Protein AF-0000000078830610 (afdb_homodimer)

Solvent-accessible surface area (backbone atoms only — not comparable to full-atom values): 28615 Å² total; per-residue (Å²): 120,53,48,42,54,19,33,32,72,70,71,36,48,68,66,38,19,47,54,49,54,51,28,68,73,50,58,67,38,35,56,67,57,49,14,63,75,67,71,46,57,54,72,60,41,48,50,31,49,54,51,33,37,73,69,54,35,33,44,78,42,92,51,96,68,54,30,35,33,53,40,54,59,69,56,31,53,47,50,50,46,47,52,46,49,49,35,45,46,49,18,40,48,37,32,29,76,71,38,84,77,71,83,70,66,51,77,41,76,45,71,40,38,67,54,47,53,51,49,49,50,51,48,43,69,64,45,68,54,36,35,42,36,38,30,27,68,69,57,38,65,73,42,44,65,53,51,42,51,31,32,73,69,64,23,49,40,38,31,34,28,55,53,80,64,72,96,58,85,41,49,60,33,43,39,83,53,25,67,56,43,75,72,44,50,81,39,39,36,39,34,40,29,34,24,22,31,24,32,36,44,31,34,23,32,78,84,61,71,37,48,78,43,30,40,35,30,64,20,35,68,62,12,37,51,51,33,36,16,52,33,28,45,45,35,72,35,34,56,78,89,46,25,62,58,42,41,50,64,48,25,46,77,68,40,49,35,61,16,47,41,63,65,49,45,78,71,74,71,75,73,75,77,77,76,77,75,128,121,52,44,42,54,19,33,32,72,69,70,36,47,69,66,38,18,48,54,50,54,51,28,67,75,50,58,68,38,34,58,65,57,49,15,63,74,67,71,46,58,54,69,60,41,48,51,32,50,54,51,32,39,73,68,54,35,34,44,80,42,91,52,96,69,54,30,35,32,52,41,54,58,69,57,29,53,47,48,51,47,47,52,46,47,49,37,44,46,48,18,40,48,36,34,28,74,72,36,82,80,69,82,71,68,49,78,42,76,45,73,40,38,67,54,47,52,51,51,50,49,53,48,44,70,64,45,67,55,34,36,41,37,39,30,28,68,68,56,38,65,72,41,44,66,54,52,41,52,31,31,72,68,64,22,49,42,39,30,34,27,55,54,81,62,72,96,57,84,42,49,59,33,43,39,83,54,25,68,56,44,74,71,43,49,82,39,38,38,39,34,41,28,33,23,21,31,23,32,37,44,32,34,24,32,76,84,63,71,36,49,78,45,30,40,37,30,63,20,34,70,62,12,36,53,51,32,35,17,51,34,28,44,44,35,70,35,34,58,76,89,47,24,62,60,42,42,49,63,48,26,46,78,68,40,51,36,63,16,47,43,65,65,48,45,79,72,74,71,74,74,73,74,76,76,76,75,128

InterPro domains:
  IPR002831 Transcription regulator TrmB, N-terminal [PF01978] (9-73)
  IPR021586 Transcription regulator TrmB, C-terminal [PF11495] (108-202)
  IPR036388 Winged helix-like DNA-binding domain superfamily [G3DSA:1.10.10.10] (2-99)
  IPR036390 Winged helix DNA-binding domain superfamily [SSF46785] (5-95)
  IPR051797 Transcription regulator TrmB-like [PTHR34293] (7-222)

Radius of gyration: 27.38 Å; Cα contacts (8 Å, |Δi|>4): 971; chains: 2; bounding box: 62×96×93 Å

Structure (mmCIF, N/CA/C/O backbone):
data_AF-0000000078830610-model_v1
#
loop_
_entity.id
_entity.type
_entity.pdbx_description
1 polymer 'Transcription regulator TrmB N-terminal domain-containing protein'
#
loop_
_atom_site.group_PDB
_atom_site.id
_atom_site.type_symbol
_atom_site.label_atom_id
_atom_site.label_alt_id
_atom_site.label_comp_id
_atom_site.label_asym_id
_atom_site.label_entity_id
_atom_site.label_seq_id
_atom_site.pdbx_PDB_ins_code
_atom_site.Cartn_x
_atom_site.Cartn_y
_atom_site.Cartn_z
_atom_site.occupancy
_atom_site.B_iso_or_equiv
_atom_site.auth_seq_id
_atom_site.auth_comp_id
_atom_site.auth_asym_id
_atom_site.auth_atom_id
_atom_site.pdbx_PDB_model_num
ATOM 1 N N . MET A 1 1 ? -14.906 26.344 -3.059 1 49.09 1 MET A N 1
ATOM 2 C CA . MET A 1 1 ? -13.977 26.984 -2.135 1 49.09 1 MET A CA 1
ATOM 3 C C . MET A 1 1 ? -12.758 27.516 -2.877 1 49.09 1 MET A C 1
ATOM 5 O O . MET A 1 1 ? -12.227 26.859 -3.775 1 49.09 1 MET A O 1
ATOM 9 N N . ASP A 1 2 ? -12.516 28.828 -2.641 1 67.19 2 ASP A N 1
ATOM 10 C CA . ASP A 1 2 ? -11.375 29.453 -3.314 1 67.19 2 ASP A CA 1
ATOM 11 C C . ASP A 1 2 ? -10.062 29.094 -2.613 1 67.19 2 ASP A C 1
ATOM 13 O O . ASP A 1 2 ? -10.07 28.641 -1.466 1 67.19 2 ASP A O 1
ATOM 17 N N . ALA A 1 3 ? -9.031 29.125 -3.346 1 71.44 3 ALA A N 1
ATOM 18 C CA . ALA A 1 3 ? -7.715 28.688 -2.869 1 71.44 3 ALA A CA 1
ATOM 19 C C . ALA A 1 3 ? -7.414 29.297 -1.497 1 71.44 3 ALA A C 1
ATOM 21 O O . ALA A 1 3 ? -6.898 28.594 -0.614 1 71.44 3 ALA A O 1
ATOM 22 N N . ASP A 1 4 ? -7.891 30.484 -1.335 1 77.69 4 ASP A N 1
ATOM 23 C CA . ASP A 1 4 ? -7.648 31.172 -0.066 1 77.69 4 ASP A CA 1
ATOM 24 C C . ASP A 1 4 ? -8.461 30.531 1.061 1 77.69 4 ASP A C 1
ATOM 26 O O . ASP A 1 4 ? -7.945 30.312 2.158 1 77.69 4 ASP A O 1
ATOM 30 N N . GLU A 1 5 ? -9.68 30.188 0.745 1 73.38 5 GLU A N 1
ATOM 31 C CA . GLU A 1 5 ? -10.562 29.578 1.733 1 73.38 5 GLU A CA 1
ATOM 32 C C . GLU A 1 5 ? -10.047 28.203 2.154 1 73.38 5 GLU A C 1
ATOM 34 O O . GLU A 1 5 ? -10.148 27.828 3.324 1 73.38 5 GLU A O 1
ATOM 39 N N . GLY A 1 6 ? -9.516 27.625 1.195 1 73.19 6 GLY A N 1
ATOM 40 C CA . GLY A 1 6 ? -8.961 26.312 1.483 1 73.19 6 GLY A CA 1
ATOM 41 C C . GLY A 1 6 ? -7.793 26.359 2.449 1 73.19 6 GLY A C 1
ATOM 42 O O . GLY A 1 6 ? -7.703 25.531 3.357 1 73.19 6 GLY A O 1
ATOM 43 N N . LEU A 1 7 ? -7.031 27.359 2.256 1 80.5 7 LEU A N 1
ATOM 44 C CA . LEU A 1 7 ? -5.867 27.516 3.123 1 80.5 7 LEU A CA 1
ATOM 45 C C . LEU A 1 7 ? -6.289 27.922 4.527 1 80.5 7 LEU A C 1
ATOM 47 O O . LEU A 1 7 ? -5.723 27.453 5.516 1 80.5 7 LEU A O 1
ATOM 51 N N . VAL A 1 8 ? -7.281 28.719 4.598 1 79.5 8 VAL A N 1
ATOM 52 C CA . VAL A 1 8 ? -7.785 29.172 5.895 1 79.5 8 VAL A CA 1
ATOM 53 C C . VAL A 1 8 ? -8.344 27.984 6.672 1 79.5 8 VAL A C 1
ATOM 55 O O . VAL A 1 8 ? -8.117 27.859 7.875 1 79.5 8 VAL A O 1
ATOM 58 N N . ALA A 1 9 ? -8.938 27.203 5.922 1 72.44 9 ALA A N 1
ATOM 59 C CA . ALA A 1 9 ? -9.508 26.016 6.535 1 72.44 9 ALA A CA 1
ATOM 60 C C . ALA A 1 9 ? -8.414 25.094 7.066 1 72.44 9 ALA A C 1
ATOM 62 O O . ALA A 1 9 ? -8.656 24.281 7.957 1 72.44 9 ALA A O 1
ATOM 63 N N . LEU A 1 10 ? -7.215 25.406 6.582 1 76.56 10 LEU A N 1
ATOM 64 C CA . LEU A 1 10 ? -6.098 24.547 6.969 1 76.56 10 LEU A CA 1
ATOM 65 C C . LEU A 1 10 ? -5.227 25.234 8.016 1 76.56 10 LEU A C 1
ATOM 67 O O . LEU A 1 10 ? -4.145 24.75 8.352 1 76.56 10 LEU A O 1
ATOM 71 N N . GLY A 1 11 ? -5.688 26.375 8.5 1 76.81 11 GLY A N 1
ATOM 72 C CA . GLY A 1 11 ? -5 26.984 9.625 1 76.81 11 GLY A CA 1
ATOM 73 C C . GLY A 1 11 ? -4.262 28.266 9.258 1 76.81 11 GLY A C 1
ATOM 74 O O . GLY A 1 11 ? -3.619 28.875 10.109 1 76.81 11 GLY A O 1
ATOM 75 N N . PHE A 1 12 ? -4.375 28.625 8.008 1 83.62 12 PHE A N 1
ATOM 76 C CA . PHE A 1 12 ? -3.814 29.906 7.617 1 83.62 12 PHE A CA 1
ATOM 77 C C . PHE A 1 12 ? -4.766 31.047 7.973 1 83.62 12 PHE A C 1
ATOM 79 O O . PHE A 1 12 ? -5.988 30.875 7.941 1 83.62 12 PHE A O 1
ATOM 86 N N . THR A 1 13 ? -4.148 32.094 8.359 1 85.62 13 THR A N 1
ATOM 87 C CA . THR A 1 13 ? -4.988 33.281 8.477 1 85.62 13 THR A CA 1
ATOM 88 C C . THR A 1 13 ? -5.418 33.781 7.102 1 85.62 13 THR A C 1
ATOM 90 O O . THR A 1 13 ? -4.836 33.375 6.086 1 85.62 13 THR A O 1
ATOM 93 N N . GLU A 1 14 ? -6.371 34.531 7.102 1 88.38 14 GLU A N 1
ATOM 94 C CA . GLU A 1 14 ? -6.848 35.094 5.84 1 88.38 14 GLU A CA 1
ATOM 95 C C . GLU A 1 14 ? -5.734 35.812 5.105 1 88.38 14 GLU A C 1
ATOM 97 O O . GLU A 1 14 ? -5.574 35.656 3.891 1 88.38 14 GLU A O 1
ATOM 102 N N . VAL A 1 15 ? -4.93 36.594 5.867 1 91.38 15 VAL A N 1
ATOM 103 C CA . VAL A 1 15 ? -3.852 37.375 5.266 1 91.38 15 VAL A CA 1
ATOM 104 C C . VAL A 1 15 ? -2.771 36.438 4.727 1 91.38 15 VAL A C 1
ATOM 106 O O . VAL A 1 15 ? -2.275 36.625 3.615 1 91.38 15 VAL A O 1
ATOM 109 N N . GLU A 1 16 ? -2.488 35.438 5.465 1 91.12 16 GLU A N 1
ATOM 110 C CA . GLU A 1 16 ? -1.509 34.469 5.023 1 91.12 16 GLU A CA 1
ATOM 111 C C . GLU A 1 16 ? -1.946 33.781 3.723 1 91.12 16 GLU A C 1
ATOM 113 O O . GLU A 1 16 ? -1.152 33.656 2.787 1 91.12 16 GLU A O 1
ATOM 118 N N . ALA A 1 17 ? -3.186 33.438 3.703 1 89.19 17 ALA A N 1
ATOM 119 C CA . ALA A 1 17 ? -3.725 32.719 2.543 1 89.19 17 ALA A CA 1
ATOM 120 C C . ALA A 1 17 ? -3.672 33.594 1.296 1 89.19 17 ALA A C 1
ATOM 122 O O . ALA A 1 17 ? -3.234 33.156 0.233 1 89.19 17 ALA A O 1
ATOM 123 N N . ARG A 1 18 ? -4.043 34.781 1.463 1 89.62 18 ARG A N 1
ATOM 124 C CA . ARG A 1 18 ? -4.066 35.719 0.334 1 89.62 18 ARG A CA 1
ATOM 125 C C . ARG A 1 18 ? -2.656 36.031 -0.157 1 89.62 18 ARG A C 1
ATOM 127 O O . ARG A 1 18 ? -2.416 36.094 -1.364 1 89.62 18 ARG A O 1
ATOM 134 N N . VAL A 1 19 ? -1.752 36.25 0.768 1 92.62 19 VAL A N 1
ATOM 135 C CA . VAL A 1 19 ? -0.364 36.531 0.417 1 92.62 19 VAL A CA 1
ATOM 136 C C . VAL A 1 19 ? 0.223 35.344 -0.355 1 92.62 19 VAL A C 1
ATOM 138 O O . VAL A 1 19 ? 0.86 35.531 -1.395 1 92.62 19 VAL A O 1
ATOM 141 N N . TYR A 1 20 ? -0.047 34.188 0.12 1 90.5 20 TYR A N 1
ATOM 142 C CA . TYR A 1 20 ? 0.47 33 -0.527 1 90.5 20 TYR A CA 1
ATOM 143 C C . TYR A 1 20 ? -0.125 32.812 -1.92 1 90.5 20 TYR A C 1
ATOM 145 O O . TYR A 1 20 ? 0.599 32.562 -2.883 1 90.5 20 TYR A O 1
ATOM 153 N N . CYS A 1 21 ? -1.384 32.969 -2.064 1 86.56 21 CYS A N 1
ATOM 154 C CA . CYS A 1 21 ? -2.047 32.844 -3.357 1 86.56 21 CYS A CA 1
ATOM 155 C C . CYS A 1 21 ? -1.536 33.875 -4.34 1 86.56 21 CYS A C 1
ATOM 157 O O . CYS A 1 21 ? -1.353 33.594 -5.523 1 86.56 21 CYS A O 1
ATOM 159 N N . GLU A 1 22 ? -1.269 35.094 -3.857 1 86.56 22 GLU A N 1
ATOM 160 C CA . GLU A 1 22 ? -0.733 36.156 -4.715 1 86.56 22 GLU A CA 1
ATOM 161 C C . GLU A 1 22 ? 0.671 35.812 -5.203 1 86.56 22 GLU A C 1
ATOM 163 O O . GLU A 1 22 ? 1.016 36.062 -6.359 1 86.56 22 GLU A O 1
ATOM 168 N N . LEU A 1 23 ? 1.496 35.25 -4.316 1 86.31 23 LEU A N 1
ATOM 169 C CA . LEU A 1 23 ? 2.836 34.812 -4.691 1 86.31 23 LEU A CA 1
ATOM 170 C C . LEU A 1 23 ? 2.771 33.719 -5.75 1 86.31 23 LEU A C 1
ATOM 172 O O . LEU A 1 23 ? 3.592 33.688 -6.672 1 86.31 23 LEU A O 1
ATOM 176 N N . LEU A 1 24 ? 1.785 32.844 -5.625 1 81.81 24 LEU A N 1
ATOM 177 C CA . LEU A 1 24 ? 1.624 31.766 -6.578 1 81.81 24 LEU A CA 1
ATOM 178 C C . LEU A 1 24 ? 1.291 32.312 -7.969 1 81.81 24 LEU A C 1
ATOM 180 O O . LEU A 1 24 ? 1.675 31.703 -8.977 1 81.81 24 LEU A O 1
ATOM 184 N N . LYS A 1 25 ? 0.653 33.406 -7.996 1 78.81 25 LYS A N 1
ATOM 185 C CA . LYS A 1 25 ? 0.259 34.031 -9.266 1 78.81 25 LYS A CA 1
ATOM 186 C C . LYS A 1 25 ? 1.444 34.688 -9.938 1 78.81 25 LYS A C 1
ATOM 188 O O . LYS A 1 25 ? 1.5 34.781 -11.172 1 78.81 25 LYS A O 1
ATOM 193 N N . GLY A 1 26 ? 2.402 35.25 -9.086 1 79.38 26 GLY A N 1
ATOM 194 C CA .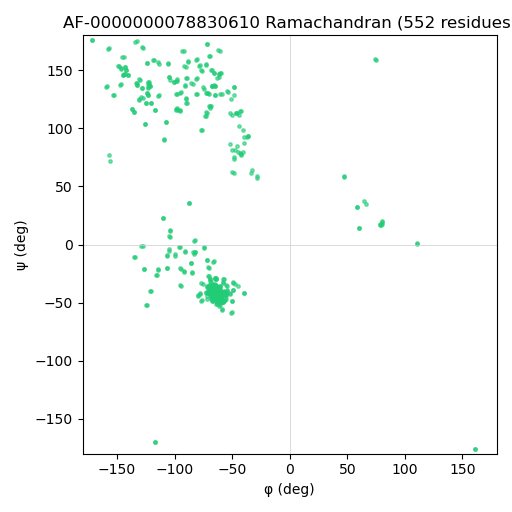 GLY A 1 26 ? 3.496 36.031 -9.641 1 79.38 26 GLY A CA 1
ATOM 195 C C . GLY A 1 26 ? 4.703 36.094 -8.719 1 79.38 26 GLY A C 1
ATOM 196 O O . GLY A 1 26 ? 4.77 36.969 -7.844 1 79.38 26 GLY A O 1
ATOM 197 N N . ALA A 1 27 ? 5.535 35.031 -8.633 1 75.12 27 ALA A N 1
ATOM 198 C CA . ALA A 1 27 ? 6.75 35.031 -7.824 1 75.12 27 ALA A CA 1
ATOM 199 C C . ALA A 1 27 ? 7.992 35.188 -8.695 1 75.12 27 ALA A C 1
ATOM 201 O O . ALA A 1 27 ? 7.953 34.938 -9.898 1 75.12 27 ALA A O 1
ATOM 202 N N . PRO A 1 28 ? 8.906 35.875 -8.289 1 80.88 28 PRO A N 1
ATOM 203 C CA . PRO A 1 28 ? 9.125 36.406 -6.941 1 80.88 28 PRO A CA 1
ATOM 204 C C . PRO A 1 28 ? 8.523 37.812 -6.762 1 80.88 28 PRO A C 1
ATOM 206 O O . PRO A 1 28 ? 8.289 38.531 -7.742 1 80.88 28 PRO A O 1
ATOM 209 N N . ALA A 1 29 ? 8.195 38.125 -5.555 1 88.56 29 ALA A N 1
ATOM 210 C CA . ALA A 1 29 ? 7.645 39.469 -5.273 1 88.56 29 ALA A CA 1
ATOM 211 C C . ALA A 1 29 ? 8.188 40 -3.959 1 88.56 29 ALA A C 1
ATOM 213 O O . ALA A 1 29 ? 8.492 39.25 -3.037 1 88.56 29 ALA A O 1
ATOM 214 N N . THR A 1 30 ? 8.383 41.312 -3.934 1 90.56 30 THR A N 1
ATOM 215 C CA . THR A 1 30 ? 8.781 41.969 -2.699 1 90.56 30 THR A CA 1
ATOM 216 C C . THR A 1 30 ? 7.57 42.219 -1.796 1 90.56 30 THR A C 1
ATOM 218 O O . THR A 1 30 ? 6.43 42.156 -2.256 1 90.56 30 THR A O 1
ATOM 221 N N . GLY A 1 31 ? 7.859 42.406 -0.488 1 91.5 31 GLY A N 1
ATOM 222 C CA . GLY A 1 31 ? 6.793 42.75 0.445 1 91.5 31 GLY A CA 1
ATOM 223 C C . GLY A 1 31 ? 5.988 43.969 0.032 1 91.5 31 GLY A C 1
ATOM 224 O O . GLY A 1 31 ? 4.766 43.969 0.183 1 91.5 31 GLY A O 1
ATOM 225 N N . TYR A 1 32 ? 6.695 44.875 -0.551 1 90.31 32 TYR A N 1
ATOM 226 C CA . TYR A 1 32 ? 6.062 46.125 -0.998 1 90.31 32 TYR A CA 1
ATOM 227 C C . TYR A 1 32 ? 5.094 45.844 -2.145 1 90.31 32 TYR A C 1
ATOM 229 O O . TYR A 1 32 ? 3.977 46.375 -2.152 1 90.31 32 TYR A O 1
ATOM 237 N N . ARG A 1 33 ? 5.484 45.125 -3.096 1 91.62 33 ARG A N 1
ATOM 238 C CA . ARG A 1 33 ? 4.637 44.75 -4.23 1 91.62 33 ARG A CA 1
ATOM 239 C C . ARG A 1 33 ? 3.395 44 -3.777 1 91.62 33 ARG A C 1
ATOM 241 O O . ARG A 1 33 ? 2.299 44.219 -4.293 1 91.62 33 ARG A O 1
ATOM 248 N N . LEU A 1 34 ? 3.629 43.125 -2.871 1 93.44 34 LEU A N 1
ATOM 249 C CA . LEU A 1 34 ? 2.514 42.344 -2.352 1 93.44 34 LEU A CA 1
ATOM 250 C C . LEU A 1 34 ? 1.522 43.219 -1.607 1 93.44 34 LEU A C 1
ATOM 252 O O . LEU A 1 34 ? 0.309 43.031 -1.721 1 93.44 34 LEU A O 1
ATOM 256 N N . ALA A 1 35 ? 2.035 44.188 -0.84 1 93.62 35 ALA A N 1
ATOM 257 C CA . ALA A 1 35 ? 1.182 45.125 -0.125 1 93.62 35 ALA A CA 1
ATOM 258 C C . ALA A 1 35 ? 0.312 45.906 -1.094 1 93.62 35 ALA A C 1
ATOM 260 O O . ALA A 1 35 ? -0.887 46.094 -0.863 1 93.62 35 ALA A O 1
ATOM 261 N N . GLN A 1 36 ? 0.847 46.312 -2.174 1 93.38 36 GLN A N 1
ATOM 262 C CA . GLN A 1 36 ? 0.128 47.062 -3.195 1 93.38 36 GLN A CA 1
ATOM 263 C C . GLN A 1 36 ? -0.924 46.219 -3.881 1 93.38 36 GLN A C 1
ATOM 265 O O . GLN A 1 36 ? -2.062 46.625 -4.074 1 93.38 36 GLN A O 1
ATOM 270 N N . ALA A 1 37 ? -0.524 45 -4.195 1 90.31 37 ALA A N 1
ATOM 271 C CA . ALA A 1 37 ? -1.393 44.094 -4.941 1 90.31 37 ALA A CA 1
ATOM 272 C C . ALA A 1 37 ? -2.611 43.688 -4.113 1 90.31 37 ALA A C 1
ATOM 274 O O . ALA A 1 37 ? -3.709 43.531 -4.648 1 90.31 37 ALA A O 1
ATOM 275 N N . LEU A 1 38 ? -2.387 43.562 -2.842 1 92.06 38 LEU A N 1
ATOM 276 C CA . LEU A 1 38 ? -3.441 43.031 -1.978 1 92.06 38 LEU A CA 1
ATOM 277 C C . LEU A 1 38 ? -4.164 44.188 -1.262 1 92.06 38 LEU A C 1
ATOM 279 O O . LEU A 1 38 ? -5.195 43.969 -0.62 1 92.06 38 LEU A O 1
ATOM 283 N N . GLY A 1 39 ? -3.637 45.375 -1.355 1 93.06 39 GLY A N 1
ATOM 284 C CA . GLY A 1 39 ? -4.258 46.531 -0.72 1 93.06 39 GLY A CA 1
ATOM 285 C C . GLY A 1 39 ? -4.258 46.469 0.795 1 93.06 39 GLY A C 1
ATOM 286 O O . GLY A 1 39 ? -5.27 46.75 1.438 1 93.06 39 GLY A O 1
ATOM 287 N N . LYS A 1 40 ? -3.143 45.875 1.359 1 92.38 40 LYS A N 1
ATOM 288 C CA . LYS A 1 40 ? -2.998 45.719 2.805 1 92.38 40 LYS A CA 1
ATOM 289 C C . LYS A 1 40 ? -1.778 46.5 3.316 1 92.38 40 LYS A C 1
ATOM 291 O O . LYS A 1 40 ? -0.869 46.812 2.547 1 92.38 40 LYS A O 1
ATOM 296 N N . ALA A 1 41 ? -1.771 46.812 4.625 1 92.56 41 ALA A N 1
ATOM 297 C CA . ALA A 1 41 ? -0.655 47.531 5.238 1 92.56 41 ALA A CA 1
ATOM 298 C C . ALA A 1 41 ? 0.625 46.688 5.188 1 92.56 41 ALA A C 1
ATOM 300 O O . ALA A 1 41 ? 0.6 45.5 5.438 1 92.56 41 ALA A O 1
ATOM 301 N N . PRO A 1 42 ? 1.747 47.438 4.809 1 91.81 42 PRO A N 1
ATOM 302 C CA . PRO A 1 42 ? 3.021 46.719 4.711 1 91.81 42 PRO A CA 1
ATOM 303 C C . PRO A 1 42 ? 3.367 45.969 5.984 1 91.81 42 PRO A C 1
ATOM 305 O O . PRO A 1 42 ? 3.791 44.812 5.914 1 91.81 42 PRO A O 1
ATOM 308 N N . PRO A 1 43 ? 3.143 46.469 7.152 1 91.81 43 PRO A N 1
ATOM 309 C CA . PRO A 1 43 ? 3.477 45.688 8.344 1 91.81 43 PRO A CA 1
ATOM 310 C C . PRO A 1 43 ? 2.721 44.375 8.414 1 91.81 43 PRO A C 1
ATOM 312 O O . PRO A 1 43 ? 3.287 43.344 8.82 1 91.81 43 PRO A O 1
ATOM 315 N N . SER A 1 44 ? 1.464 44.375 7.961 1 93.31 44 SER A N 1
ATOM 316 C CA . SER A 1 44 ? 0.652 43.156 7.98 1 93.31 44 SER A CA 1
ATOM 317 C C . SER A 1 44 ? 1.178 42.125 6.984 1 93.31 44 SER A C 1
ATOM 319 O O . SER A 1 44 ? 1.176 40.938 7.266 1 93.31 44 SER A O 1
ATOM 321 N N . ILE A 1 45 ? 1.65 42.594 5.859 1 93.88 45 ILE A N 1
ATOM 322 C CA . ILE A 1 45 ? 2.168 41.719 4.812 1 93.88 45 ILE A CA 1
ATOM 323 C C . ILE A 1 45 ? 3.484 41.094 5.27 1 93.88 45 ILE A C 1
ATOM 325 O O . ILE A 1 45 ? 3.699 39.906 5.098 1 93.88 45 ILE A O 1
ATOM 329 N N . TYR A 1 46 ? 4.262 41.906 5.895 1 91.75 46 TYR A N 1
ATOM 330 C CA . TYR A 1 46 ? 5.551 41.406 6.34 1 91.75 46 TYR A CA 1
ATOM 331 C C . TYR A 1 46 ? 5.375 40.406 7.48 1 91.75 46 TYR A C 1
ATOM 333 O O . TYR A 1 46 ? 6.125 39.438 7.586 1 91.75 46 TYR A O 1
ATOM 341 N N . GLN A 1 47 ? 4.426 40.688 8.32 1 92.69 47 GLN A N 1
ATOM 342 C CA . GLN A 1 47 ? 4.105 39.719 9.367 1 92.69 47 GLN A CA 1
ATOM 343 C C . GLN A 1 47 ? 3.631 38.406 8.773 1 92.69 47 GLN A C 1
ATOM 345 O O . GLN A 1 47 ? 4.039 37.312 9.227 1 92.69 47 GLN A O 1
ATOM 350 N N . ALA A 1 48 ? 2.754 38.469 7.797 1 93.19 48 ALA A N 1
ATOM 351 C CA . ALA A 1 48 ? 2.25 37.281 7.129 1 93.19 48 ALA A CA 1
ATOM 352 C C . ALA A 1 48 ? 3.377 36.531 6.434 1 93.19 48 ALA A C 1
ATOM 354 O O . ALA A 1 48 ? 3.432 35.281 6.488 1 93.19 48 ALA A O 1
ATOM 355 N N . LEU A 1 49 ? 4.297 37.312 5.82 1 91.56 49 LEU A N 1
ATOM 356 C CA . LEU A 1 49 ? 5.418 36.688 5.121 1 91.56 49 LEU A CA 1
ATOM 357 C C . LEU A 1 49 ? 6.344 35.969 6.102 1 91.56 49 LEU A C 1
ATOM 359 O O . LEU A 1 49 ? 6.832 34.875 5.812 1 91.56 49 LEU A O 1
ATOM 363 N N . ALA A 1 50 ? 6.559 36.562 7.312 1 88.94 50 ALA A N 1
ATOM 364 C CA . ALA A 1 50 ? 7.371 35.938 8.352 1 88.94 50 ALA A CA 1
ATOM 365 C C . ALA A 1 50 ? 6.73 34.625 8.828 1 88.94 50 ALA A C 1
ATOM 367 O O . ALA A 1 50 ? 7.414 33.625 8.984 1 88.94 50 ALA A O 1
ATOM 368 N N . SER A 1 51 ? 5.418 34.656 8.977 1 88 51 SER A N 1
ATOM 369 C CA . SER A 1 51 ? 4.672 33.5 9.406 1 88 51 SER A CA 1
ATOM 370 C C . SER A 1 51 ? 4.703 32.406 8.352 1 88 51 SER A C 1
ATOM 372 O O . SER A 1 51 ? 4.906 31.219 8.664 1 88 51 SER A O 1
ATOM 374 N N . LEU A 1 52 ? 4.492 32.781 7.09 1 87.56 52 LEU A N 1
ATOM 375 C CA . LEU A 1 52 ? 4.504 31.844 5.977 1 87.56 52 LEU A CA 1
ATOM 376 C C . LEU A 1 52 ? 5.875 31.203 5.82 1 87.56 52 LEU A C 1
ATOM 378 O O . LEU A 1 52 ? 5.98 30.016 5.492 1 87.56 52 LEU A O 1
ATOM 382 N N . GLU A 1 53 ? 6.93 32.062 6.09 1 82.88 53 GLU A N 1
ATOM 383 C CA . GLU A 1 53 ? 8.289 31.516 6.062 1 82.88 53 GLU A CA 1
ATOM 384 C C . GLU A 1 53 ? 8.492 30.484 7.156 1 82.88 53 GLU A C 1
ATOM 386 O O . GLU A 1 53 ? 9.07 29.422 6.91 1 82.88 53 GLU A O 1
ATOM 391 N N . HIS A 1 54 ? 7.957 30.703 8.273 1 79.56 54 HIS A N 1
ATOM 392 C CA . HIS A 1 54 ? 8.047 29.781 9.398 1 79.56 54 HIS A CA 1
ATOM 393 C C . HIS A 1 54 ? 7.297 28.484 9.117 1 79.56 54 HIS A C 1
ATOM 395 O O . HIS A 1 54 ? 7.75 27.406 9.484 1 79.56 54 HIS A O 1
ATOM 401 N N . LYS A 1 55 ? 6.164 28.625 8.359 1 75.06 55 LYS A N 1
ATOM 402 C CA . LYS A 1 55 ? 5.332 27.469 8.047 1 75.06 55 LYS A CA 1
ATOM 403 C C . LYS A 1 55 ? 5.898 26.703 6.859 1 75.06 55 LYS A C 1
ATOM 405 O O . LYS A 1 55 ? 5.367 25.656 6.484 1 75.06 55 LYS A O 1
ATOM 410 N N . GLY A 1 56 ? 6.914 27.281 6.277 1 75.19 56 GLY A N 1
ATOM 411 C CA . GLY A 1 56 ? 7.57 26.641 5.148 1 75.19 56 GLY A CA 1
ATOM 412 C C . GLY A 1 56 ? 6.824 26.828 3.84 1 75.19 56 GLY A C 1
ATOM 413 O O . GLY A 1 56 ? 6.996 26.047 2.904 1 75.19 56 GLY A O 1
ATOM 414 N N . ALA A 1 57 ? 5.984 27.797 3.752 1 82.44 57 ALA A N 1
ATOM 415 C CA . ALA A 1 57 ? 5.152 28 2.57 1 82.44 57 ALA A CA 1
ATOM 416 C C . ALA A 1 57 ? 5.801 29 1.615 1 82.44 57 ALA A C 1
ATOM 418 O O . ALA A 1 57 ? 5.434 29.078 0.44 1 82.44 57 ALA A O 1
ATOM 419 N N . VAL A 1 58 ? 6.762 29.859 2.15 1 84.94 58 VAL A N 1
ATOM 420 C CA . VAL A 1 58 ? 7.438 30.859 1.321 1 84.94 58 VAL A CA 1
ATOM 421 C C . VAL A 1 58 ? 8.938 30.812 1.584 1 84.94 58 VAL A C 1
ATOM 423 O O . VAL A 1 58 ? 9.375 30.516 2.701 1 84.94 58 VAL A O 1
ATOM 426 N N . LEU A 1 59 ? 9.688 30.922 0.595 1 80.12 59 LEU A N 1
ATOM 427 C CA . LEU A 1 59 ? 11.141 31.031 0.677 1 80.12 59 LEU A CA 1
ATOM 428 C C . LEU A 1 59 ? 11.578 32.5 0.511 1 80.12 59 LEU A C 1
ATOM 430 O O . LEU A 1 59 ? 11 33.219 -0.289 1 80.12 59 LEU A O 1
ATOM 434 N N . VAL A 1 60 ? 12.586 32.812 1.368 1 80.56 60 VAL A N 1
ATOM 435 C CA . VAL A 1 60 ? 13.117 34.188 1.299 1 80.56 60 VAL A CA 1
ATOM 436 C C . VAL A 1 60 ? 14.383 34.188 0.439 1 80.56 60 VAL A C 1
ATOM 438 O O . VAL A 1 60 ? 15.281 33.375 0.63 1 80.56 60 VAL A O 1
ATOM 441 N N . GLU A 1 61 ? 14.305 34.875 -0.608 1 75.12 61 GLU A N 1
ATOM 442 C CA . GLU A 1 61 ? 15.5 35.094 -1.411 1 75.12 61 GLU A CA 1
ATOM 443 C C . GLU A 1 61 ? 16.234 36.375 -0.961 1 75.12 61 GLU A C 1
ATOM 445 O O . GLU A 1 61 ? 15.664 37.469 -0.966 1 75.12 61 GLU A O 1
ATOM 450 N N . GLU A 1 62 ? 17.547 36.094 -0.582 1 76.81 62 GLU A N 1
ATOM 451 C CA . GLU A 1 62 ? 18.359 37.219 -0.128 1 76.81 62 GLU A CA 1
ATOM 452 C C . GLU A 1 62 ? 18.75 38.125 -1.291 1 76.81 62 GLU A C 1
ATOM 454 O O . GLU A 1 62 ? 19.109 37.656 -2.369 1 76.81 62 GLU A O 1
ATOM 459 N N . GLY A 1 63 ? 18.312 39.312 -1.352 1 75.75 63 GLY A N 1
ATOM 460 C CA . GLY A 1 63 ? 18.594 40.375 -2.297 1 75.75 63 GLY A CA 1
ATOM 461 C C . GLY A 1 63 ? 18.312 41.75 -1.74 1 75.75 63 GLY A C 1
ATOM 462 O O . GLY A 1 63 ? 17.969 41.906 -0.564 1 75.75 63 GLY A O 1
ATOM 463 N N . GLU A 1 64 ? 18.75 42.781 -2.418 1 79.62 64 GLU A N 1
ATOM 464 C CA . GLU A 1 64 ? 18.406 44.188 -2.102 1 79.62 64 GLU A CA 1
ATOM 465 C C . GLU A 1 64 ? 17.469 44.781 -3.152 1 79.62 64 GLU A C 1
ATOM 467 O O . GLU A 1 64 ? 17.906 45.156 -4.234 1 79.62 64 GLU A O 1
ATOM 472 N N . PRO A 1 65 ? 16.031 44.594 -2.854 1 80 65 PRO A N 1
ATOM 473 C CA . PRO A 1 65 ? 15.328 44.219 -1.634 1 80 65 PRO A CA 1
ATOM 474 C C . PRO A 1 65 ? 15.078 42.719 -1.555 1 80 65 PRO A C 1
ATOM 476 O O . PRO A 1 65 ? 15.195 42 -2.561 1 80 65 PRO A O 1
ATOM 479 N N . ARG A 1 66 ? 14.703 42.312 -0.373 1 82.56 66 ARG A N 1
ATOM 480 C CA . ARG A 1 66 ? 14.367 40.906 -0.145 1 82.56 66 ARG A CA 1
ATOM 481 C C . ARG A 1 66 ? 13.141 40.5 -0.948 1 82.56 66 ARG A C 1
ATOM 483 O O . ARG A 1 66 ? 12.188 41.281 -1.073 1 82.56 66 ARG A O 1
ATOM 490 N N . SER A 1 67 ? 13.18 39.406 -1.725 1 87.12 67 SER A N 1
ATOM 491 C CA . SER A 1 67 ? 12.047 38.906 -2.473 1 87.12 67 SER A CA 1
ATOM 492 C C . SER A 1 67 ? 11.609 37.531 -1.939 1 87.12 67 SER A C 1
ATOM 494 O O . SER A 1 67 ? 12.359 36.875 -1.211 1 87.12 67 SER A O 1
ATOM 496 N N . PHE A 1 68 ? 10.398 37.219 -2.188 1 86.75 68 PHE A N 1
ATOM 497 C CA . PHE A 1 68 ? 9.797 36.031 -1.635 1 86.75 68 PHE A CA 1
ATOM 498 C C . PHE A 1 68 ? 9.258 35.125 -2.746 1 86.75 68 PHE A C 1
ATOM 500 O O . PHE A 1 68 ? 8.727 35.625 -3.744 1 86.75 68 PHE A O 1
ATOM 507 N N . ARG A 1 69 ? 9.469 33.844 -2.596 1 82.25 69 ARG A N 1
ATOM 508 C CA . ARG A 1 69 ? 8.969 32.812 -3.516 1 82.25 69 ARG A CA 1
ATOM 509 C C . ARG A 1 69 ? 8.086 31.812 -2.785 1 82.25 69 ARG A C 1
ATOM 511 O O . ARG A 1 69 ? 8.414 31.375 -1.679 1 82.25 69 ARG A O 1
ATOM 518 N N . PRO A 1 70 ? 6.938 31.484 -3.459 1 81.44 70 PRO A N 1
ATOM 519 C CA . PRO A 1 70 ? 6.098 30.469 -2.828 1 81.44 70 PRO A CA 1
ATOM 520 C C . PRO A 1 70 ? 6.668 29.062 -2.973 1 81.44 70 PRO A C 1
ATOM 522 O O . PRO A 1 70 ? 7.258 28.734 -4.004 1 81.44 70 PRO A O 1
ATOM 525 N N . VAL A 1 71 ? 6.609 28.375 -1.877 1 76.31 71 VAL A N 1
ATOM 526 C CA . VAL A 1 71 ? 6.812 26.938 -1.975 1 76.31 71 VAL A CA 1
ATOM 527 C C . VAL A 1 71 ? 5.652 26.297 -2.734 1 76.31 71 VAL A C 1
ATOM 529 O O . VAL A 1 71 ? 4.5 26.703 -2.578 1 76.31 71 VAL A O 1
ATOM 532 N N . PRO A 1 72 ? 5.914 25.406 -3.611 1 70.94 72 PRO A N 1
ATOM 533 C CA . PRO A 1 72 ? 4.828 24.781 -4.371 1 70.94 72 PRO A CA 1
ATOM 534 C C . PRO A 1 72 ? 3.686 24.312 -3.477 1 70.94 72 PRO A C 1
ATOM 536 O O . PRO A 1 72 ? 3.93 23.766 -2.395 1 70.94 72 PRO A O 1
ATOM 539 N N . PRO A 1 73 ? 2.473 24.594 -3.92 1 74.75 73 PRO A N 1
ATOM 540 C CA . PRO A 1 73 ? 1.302 24.25 -3.111 1 74.75 73 PRO A CA 1
ATOM 541 C C . PRO A 1 73 ? 1.331 22.812 -2.613 1 74.75 73 PRO A C 1
ATOM 543 O O . PRO A 1 73 ? 1.009 22.547 -1.452 1 74.75 73 PRO A O 1
ATOM 546 N N . ASP A 1 74 ? 1.773 22 -3.469 1 66.19 74 ASP A N 1
ATOM 547 C CA . ASP A 1 74 ? 1.786 20.578 -3.092 1 66.19 74 ASP A CA 1
ATOM 548 C C . ASP A 1 74 ? 2.742 20.328 -1.928 1 66.19 74 ASP A C 1
ATOM 550 O O . ASP A 1 74 ? 2.455 19.531 -1.043 1 66.19 74 ASP A O 1
ATOM 554 N N . GLU A 1 75 ? 3.781 21.094 -1.977 1 66.44 75 GLU A N 1
ATOM 555 C CA . GLU A 1 75 ? 4.762 20.969 -0.903 1 66.44 75 GLU A CA 1
ATOM 556 C C . GLU A 1 75 ? 4.23 21.562 0.401 1 66.44 75 GLU A C 1
ATOM 558 O O . GLU A 1 75 ? 4.43 20.984 1.474 1 66.44 75 GLU A O 1
ATOM 563 N N . VAL A 1 76 ? 3.598 22.672 0.317 1 74.56 76 VAL A N 1
ATOM 564 C CA . VAL A 1 76 ? 3.035 23.328 1.486 1 74.56 76 VAL A CA 1
ATOM 565 C C . VAL A 1 76 ? 1.949 22.453 2.109 1 74.56 76 VAL A C 1
ATOM 567 O O . VAL A 1 76 ? 1.924 22.266 3.326 1 74.56 76 VAL A O 1
ATOM 570 N N . LEU A 1 77 ? 1.162 21.953 1.256 1 73.5 77 LEU A N 1
ATOM 571 C CA . LEU A 1 77 ? 0.053 21.141 1.734 1 73.5 77 LEU A CA 1
ATOM 572 C C . LEU A 1 77 ? 0.559 19.828 2.32 1 73.5 77 LEU A C 1
ATOM 574 O O . LEU A 1 77 ? 0.012 19.328 3.309 1 73.5 77 LEU A O 1
ATOM 578 N N . THR A 1 78 ? 1.651 19.422 1.771 1 65.06 78 THR A N 1
ATOM 579 C CA . THR A 1 78 ? 2.283 18.219 2.301 1 65.06 78 THR A CA 1
ATOM 580 C C . THR A 1 78 ? 2.877 18.484 3.682 1 65.06 78 THR A C 1
ATOM 582 O O . THR A 1 78 ? 2.756 17.641 4.586 1 65.06 78 THR A O 1
ATOM 585 N N . ALA A 1 79 ? 3.508 19.656 3.836 1 64.31 79 ALA A N 1
ATOM 586 C CA . ALA A 1 79 ? 4.082 20.031 5.125 1 64.31 79 ALA A CA 1
ATOM 587 C C . ALA A 1 79 ? 2.994 20.203 6.18 1 64.31 79 ALA A C 1
ATOM 589 O O . ALA A 1 79 ? 3.162 19.781 7.328 1 64.31 79 ALA A O 1
ATOM 590 N N . LEU A 1 80 ? 1.924 20.812 5.816 1 71.44 80 LEU A N 1
ATOM 591 C CA . LEU A 1 80 ? 0.794 20.984 6.719 1 71.44 80 LEU A CA 1
ATOM 592 C C . LEU A 1 80 ? 0.197 19.641 7.117 1 71.44 80 LEU A C 1
ATOM 594 O O . LEU A 1 80 ? -0.162 19.438 8.281 1 71.44 80 LEU A O 1
ATOM 598 N N . GLN A 1 81 ? 0.15 18.859 6.148 1 64.88 81 GLN A N 1
ATOM 599 C CA . GLN A 1 81 ? -0.358 17.516 6.402 1 64.88 81 GLN A CA 1
ATOM 600 C C . GLN A 1 81 ? 0.55 16.75 7.367 1 64.88 81 GLN A C 1
ATOM 602 O O . GLN A 1 81 ? 0.07 16.109 8.305 1 64.88 81 GLN A O 1
ATOM 607 N N . ARG A 1 82 ? 1.822 16.922 7.176 1 60.38 82 ARG A N 1
ATOM 608 C CA . ARG A 1 82 ? 2.787 16.281 8.062 1 60.38 82 ARG A CA 1
ATOM 609 C C . ARG A 1 82 ? 2.66 16.797 9.484 1 60.38 82 ARG A C 1
ATOM 611 O O . ARG A 1 82 ? 2.723 16.031 10.445 1 60.38 82 ARG A O 1
ATOM 618 N N . GLY A 1 83 ? 2.631 18.109 9.516 1 64.94 83 GLY A N 1
ATOM 619 C CA . GLY A 1 83 ? 2.426 18.719 10.82 1 64.94 83 GLY A CA 1
ATOM 620 C C . GLY A 1 83 ? 1.162 18.234 11.508 1 64.94 83 GLY A C 1
ATOM 621 O O . GLY A 1 83 ? 1.177 17.922 12.703 1 64.94 83 GLY A O 1
ATOM 622 N N . PHE A 1 84 ? 0.148 18.125 10.742 1 66.44 84 PHE A N 1
ATOM 623 C CA . PHE A 1 84 ? -1.115 17.625 11.281 1 66.44 84 PHE A CA 1
ATOM 624 C C . PHE A 1 84 ? -0.998 16.172 11.695 1 66.44 84 PHE A C 1
ATOM 626 O O . PHE A 1 84 ? -1.454 15.781 12.773 1 66.44 84 PHE A O 1
ATOM 633 N N . ASP A 1 85 ? -0.363 15.445 10.797 1 61.88 85 ASP A N 1
ATOM 634 C CA . ASP A 1 85 ? -0.19 14.023 11.109 1 61.88 85 ASP A CA 1
ATOM 635 C C . ASP A 1 85 ? 0.6 13.836 12.398 1 61.88 85 ASP A C 1
ATOM 637 O O . ASP A 1 85 ? 0.264 12.977 13.219 1 61.88 85 ASP A O 1
ATOM 641 N N . THR A 1 86 ? 1.605 14.617 12.516 1 61.41 86 THR A N 1
ATOM 642 C CA . THR A 1 86 ? 2.41 14.562 13.727 1 61.41 86 THR A CA 1
ATOM 643 C C . THR A 1 86 ? 1.575 14.945 14.945 1 61.41 86 THR A C 1
ATOM 645 O O . THR A 1 86 ? 1.6 14.242 15.961 1 61.41 86 THR A O 1
ATOM 648 N N . ARG A 1 87 ? 0.904 16 14.82 1 65.19 87 ARG A N 1
ATOM 649 C CA . ARG A 1 87 ? 0.065 16.438 15.93 1 65.19 87 ARG A CA 1
ATOM 650 C C . ARG A 1 87 ? -1.026 15.406 16.219 1 65.19 87 ARG A C 1
ATOM 652 O O . ARG A 1 87 ? -1.348 15.156 17.391 1 65.19 87 ARG A O 1
ATOM 659 N N . ARG A 1 88 ? -1.556 14.859 15.172 1 64.81 88 ARG A N 1
ATOM 660 C CA . ARG A 1 88 ? -2.574 13.828 15.312 1 64.81 88 ARG A CA 1
ATOM 661 C C . ARG A 1 88 ? -2.006 12.586 16 1 64.81 88 ARG A C 1
ATOM 663 O O . ARG A 1 88 ? -2.633 12.031 16.906 1 64.81 88 ARG A O 1
ATOM 670 N N . ARG A 1 89 ? -0.929 12.102 15.523 1 60.69 89 ARG A N 1
ATOM 671 C CA . ARG A 1 89 ? -0.291 10.953 16.156 1 60.69 89 ARG A CA 1
ATOM 672 C C . ARG A 1 89 ? 0.008 11.234 17.625 1 60.69 89 ARG A C 1
ATOM 674 O O . ARG A 1 89 ? -0.219 10.383 18.484 1 60.69 89 ARG A O 1
ATOM 681 N N . GLU A 1 90 ? 0.564 12.359 17.766 1 62.47 90 GLU A N 1
ATOM 682 C CA . GLU A 1 90 ? 0.856 12.734 19.141 1 62.47 90 GLU A CA 1
ATOM 683 C C . GLU A 1 90 ? -0.415 12.773 19.984 1 62.47 90 GLU A C 1
ATOM 685 O O . GLU A 1 90 ? -0.421 12.312 21.125 1 62.47 90 GLU A O 1
ATOM 690 N N . ALA A 1 91 ? -1.374 13.289 19.391 1 64.44 91 ALA A N 1
ATOM 691 C CA . ALA A 1 91 ? -2.658 13.305 20.094 1 64.44 91 ALA A CA 1
ATOM 692 C C . ALA A 1 91 ? -3.209 11.891 20.25 1 64.44 91 ALA A C 1
ATOM 694 O O . ALA A 1 91 ? -3.729 11.547 21.312 1 64.44 91 ALA A O 1
ATOM 695 N N . ALA A 1 92 ? -3.1 11.133 19.125 1 59.12 92 ALA A N 1
ATOM 696 C CA . ALA A 1 92 ? -3.568 9.75 19.172 1 59.12 92 ALA A CA 1
ATOM 697 C C . ALA A 1 92 ? -2.824 8.961 20.25 1 59.12 92 ALA A C 1
ATOM 699 O O . ALA A 1 92 ? -3.443 8.242 21.031 1 59.12 92 ALA A O 1
ATOM 700 N N . ASP A 1 93 ? -1.553 8.977 20.109 1 56 93 ASP A N 1
ATOM 701 C CA . ASP A 1 93 ? -0.742 8.305 21.125 1 56 93 ASP A CA 1
ATOM 702 C C . ASP A 1 93 ? -1.14 8.742 22.531 1 56 93 ASP A C 1
ATOM 704 O O . ASP A 1 93 ? -1.25 7.918 23.438 1 56 93 ASP A O 1
ATOM 708 N N . ALA A 1 94 ? -1.219 10.023 22.641 1 52.88 94 ALA A N 1
ATOM 709 C CA . ALA A 1 94 ? -1.606 10.539 23.953 1 52.88 94 ALA A CA 1
ATOM 710 C C . ALA A 1 94 ? -2.998 10.055 24.344 1 52.88 94 ALA A C 1
ATOM 712 O O . ALA A 1 94 ? -3.24 9.719 25.5 1 52.88 94 ALA A O 1
ATOM 713 N N . LEU A 1 95 ? -3.773 10.023 23.203 1 54.47 95 LEU A N 1
ATOM 714 C CA . LEU A 1 95 ? -5.137 9.555 23.438 1 54.47 95 LEU A CA 1
ATOM 715 C C . LEU A 1 95 ? -5.172 8.039 23.594 1 54.47 95 LEU A C 1
ATOM 717 O O . LEU A 1 95 ? -5.953 7.516 24.391 1 54.47 95 LEU A O 1
ATOM 721 N N . ARG A 1 96 ? -4.43 7.34 22.531 1 45.81 96 ARG A N 1
ATOM 722 C CA . ARG A 1 96 ? -4.312 5.891 22.688 1 45.81 96 ARG A CA 1
ATOM 723 C C . ARG A 1 96 ? -3.811 5.52 24.078 1 45.81 96 ARG A C 1
ATOM 725 O O . ARG A 1 96 ? -4.273 4.539 24.656 1 45.81 96 ARG A O 1
ATOM 732 N N . LYS A 1 97 ? -2.67 6.07 24.312 1 43.38 97 LYS A N 1
ATOM 733 C CA . LYS A 1 97 ? -2.232 5.824 25.688 1 43.38 97 LYS A CA 1
ATOM 734 C C . LYS A 1 97 ? -3.402 5.914 26.656 1 43.38 97 LYS A C 1
ATOM 736 O O . LYS A 1 97 ? -3.391 5.27 27.719 1 43.38 97 LYS A O 1
ATOM 741 N N . LEU A 1 98 ? -4.172 6.812 26.453 1 40.84 98 LEU A N 1
ATOM 742 C CA . LEU A 1 98 ? -5.43 6.793 27.188 1 40.84 98 LEU A CA 1
ATOM 743 C C . LEU A 1 98 ? -6.352 5.699 26.672 1 40.84 98 LEU A C 1
ATOM 745 O O . LEU A 1 98 ? -7.102 5.09 27.438 1 40.84 98 LEU A O 1
ATOM 749 N N . HIS A 1 99 ? -6.5 5.609 25.203 1 38.91 99 HIS A N 1
ATOM 750 C CA . HIS A 1 99 ? -7.332 4.633 24.5 1 38.91 99 HIS A CA 1
ATOM 751 C C . HIS A 1 99 ? -6.516 3.412 24.094 1 38.91 99 HIS A C 1
ATOM 753 O O . HIS A 1 99 ? -5.348 3.537 23.719 1 38.91 99 HIS A O 1
ATOM 759 N N . ALA A 1 100 ? -6.703 2.121 24.219 1 33.56 100 ALA A N 1
ATOM 760 C CA . ALA A 1 100 ? -6.062 0.87 23.828 1 33.56 100 ALA A CA 1
ATOM 761 C C . ALA A 1 100 ? -5.754 0.863 22.328 1 33.56 100 ALA A C 1
ATOM 763 O O . ALA A 1 100 ? -6.582 1.284 21.516 1 33.56 100 ALA A O 1
ATOM 764 N N . PRO A 1 101 ? -4.555 0.651 21.734 1 34.12 101 PRO A N 1
ATOM 765 C CA . PRO A 1 101 ? -3.895 0.679 20.438 1 34.12 101 PRO A CA 1
ATOM 766 C C . PRO A 1 101 ? -4.66 -0.103 19.359 1 34.12 101 PRO A C 1
ATOM 768 O O . PRO A 1 101 ? -4.875 -1.309 19.516 1 34.12 101 PRO A O 1
ATOM 771 N N . VAL A 1 102 ? -5.75 0.154 18.969 1 33.53 102 VAL A N 1
ATOM 772 C CA . VAL A 1 102 ? -6.16 -0.656 17.828 1 33.53 102 VAL A CA 1
ATOM 773 C C . VAL A 1 102 ? -5.07 -0.632 16.75 1 33.53 102 VAL A C 1
ATOM 775 O O . VAL A 1 102 ? -4.43 0.399 16.531 1 33.53 102 VAL A O 1
ATOM 778 N N . GLN A 1 103 ? -4.363 -1.567 16.406 1 37.44 103 GLN A N 1
ATOM 779 C CA . GLN A 1 103 ? -3.381 -1.915 15.383 1 37.44 103 GLN A CA 1
ATOM 780 C C . GLN A 1 103 ? -3.623 -1.129 14.094 1 37.44 103 GLN A C 1
ATOM 782 O O . GLN A 1 103 ? -4.578 -1.399 13.367 1 37.44 103 GLN A O 1
ATOM 787 N N . ASP A 1 104 ? -3.631 0.089 14.086 1 41.22 104 ASP A N 1
ATOM 788 C CA . ASP A 1 104 ? -3.814 0.952 12.922 1 41.22 104 ASP A CA 1
ATOM 789 C C . ASP A 1 104 ? -2.914 0.517 11.773 1 41.22 104 ASP A C 1
ATOM 791 O O . ASP A 1 104 ? -1.688 0.58 11.875 1 41.22 104 ASP A O 1
ATOM 795 N N . ASP A 1 105 ? -3.139 -0.469 11.086 1 51.66 105 ASP A N 1
ATOM 796 C CA . ASP A 1 105 ? -2.596 -0.954 9.82 1 51.66 105 ASP A CA 1
ATOM 797 C C . ASP A 1 105 ? -2.232 0.208 8.898 1 51.66 105 ASP A C 1
ATOM 799 O O . ASP A 1 105 ? -2.961 0.502 7.945 1 51.66 105 ASP A O 1
ATOM 803 N N . ARG A 1 106 ? -1.257 1.098 9.328 1 58.69 106 ARG A N 1
ATOM 804 C CA . ARG A 1 106 ? -0.864 2.367 8.727 1 58.69 106 ARG A CA 1
ATOM 805 C C . ARG A 1 106 ? 0.082 2.148 7.551 1 58.69 106 ARG A C 1
ATOM 807 O O . ARG A 1 106 ? 0.882 1.21 7.559 1 58.69 106 ARG A O 1
ATOM 814 N N . ILE A 1 107 ? -0.159 2.729 6.363 1 76.75 107 ILE A N 1
ATOM 815 C CA . ILE A 1 107 ? 0.731 2.889 5.219 1 76.75 107 ILE A CA 1
ATOM 816 C C . ILE A 1 107 ? 1.395 4.262 5.266 1 76.75 107 ILE A C 1
ATOM 818 O O . ILE A 1 107 ? 0.71 5.289 5.297 1 76.75 107 ILE A O 1
ATOM 822 N N . TYR A 1 108 ? 2.781 4.309 5.445 1 74.88 108 TYR A N 1
ATOM 823 C CA . TYR A 1 108 ? 3.574 5.531 5.52 1 74.88 108 TYR A CA 1
ATOM 824 C C . TYR A 1 108 ? 4.219 5.848 4.176 1 74.88 108 TYR A C 1
ATOM 826 O O . TYR A 1 108 ? 4.797 4.965 3.535 1 74.88 108 TYR A O 1
ATOM 834 N N . HIS A 1 109 ? 4.035 7.027 3.764 1 78.5 109 HIS A N 1
ATOM 835 C CA . HIS A 1 109 ? 4.727 7.477 2.561 1 78.5 109 HIS A CA 1
ATOM 836 C C . HIS A 1 109 ? 6.078 8.094 2.898 1 78.5 109 HIS A C 1
ATOM 838 O O . HIS A 1 109 ? 6.164 8.984 3.744 1 78.5 109 HIS A O 1
ATOM 844 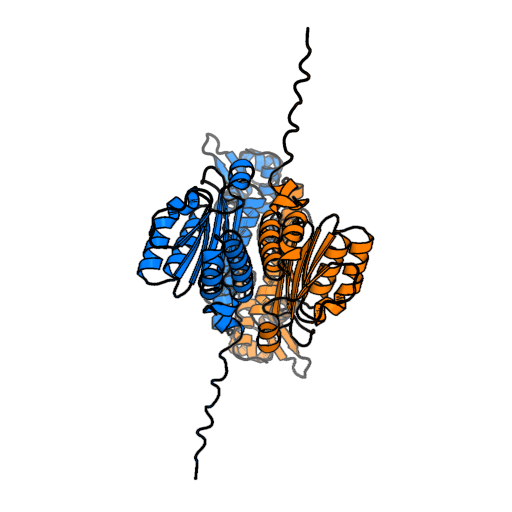N N . LEU A 1 110 ? 7.09 7.598 2.295 1 81.25 110 LEU A N 1
ATOM 845 C CA . LEU A 1 110 ? 8.43 8.148 2.457 1 81.25 110 LEU A CA 1
ATOM 846 C C . LEU A 1 110 ? 8.781 9.078 1.3 1 81.25 110 LEU A C 1
ATOM 848 O O . LEU A 1 110 ? 8.5 8.766 0.14 1 81.25 110 LEU A O 1
ATOM 852 N N . LYS A 1 111 ? 9.445 10.148 1.634 1 73 111 LYS A N 1
ATOM 853 C CA . LYS A 1 111 ? 9.516 11.219 0.636 1 73 111 LYS A CA 1
ATOM 854 C C . LYS A 1 111 ? 10.945 11.422 0.149 1 73 111 LYS A C 1
ATOM 856 O O . LYS A 1 111 ? 11.164 12 -0.917 1 73 111 LYS A O 1
ATOM 861 N N . SER A 1 112 ? 11.883 11.016 0.897 1 79.25 112 SER A N 1
ATOM 862 C CA . SER A 1 112 ? 13.266 11.25 0.5 1 79.25 112 SER A CA 1
ATOM 863 C C . SER A 1 112 ? 14.055 9.953 0.444 1 79.25 112 SER A C 1
ATOM 865 O O . SER A 1 112 ? 13.688 8.969 1.1 1 79.25 112 SER A O 1
ATOM 867 N N . HIS A 1 113 ? 15.055 10.07 -0.333 1 87.62 113 HIS A N 1
ATOM 868 C CA . HIS A 1 113 ? 15.977 8.938 -0.446 1 87.62 113 HIS A CA 1
ATOM 869 C C . HIS A 1 113 ? 16.531 8.539 0.918 1 87.62 113 HIS A C 1
ATOM 871 O O . HIS A 1 113 ? 16.594 7.352 1.242 1 87.62 113 HIS A O 1
ATOM 877 N N . ALA A 1 114 ? 16.891 9.492 1.677 1 81.81 114 ALA A N 1
ATOM 878 C CA . ALA A 1 114 ? 17.469 9.234 3 1 81.81 114 ALA A CA 1
ATOM 879 C C . ALA A 1 114 ? 16.453 8.516 3.895 1 81.81 114 ALA A C 1
ATOM 881 O O . ALA A 1 114 ? 16.812 7.582 4.613 1 81.81 114 ALA A O 1
ATOM 882 N N . GLN A 1 115 ? 15.242 8.922 3.848 1 81.81 115 GLN A N 1
ATOM 883 C CA . GLN A 1 115 ? 14.195 8.281 4.637 1 81.81 115 GLN A CA 1
ATOM 884 C C . GLN A 1 115 ? 14.016 6.824 4.234 1 81.81 115 GLN A C 1
ATOM 886 O O . GLN A 1 115 ? 13.867 5.949 5.09 1 81.81 115 GLN A O 1
ATOM 891 N N . VAL A 1 116 ? 14.016 6.637 2.945 1 92 116 VAL A N 1
ATOM 892 C CA . VAL A 1 116 ? 13.836 5.285 2.424 1 92 116 VAL A CA 1
ATOM 893 C C . VAL A 1 116 ? 14.984 4.395 2.889 1 92 116 VAL A C 1
ATOM 895 O O . VAL A 1 116 ? 14.758 3.303 3.416 1 92 116 VAL A O 1
ATOM 898 N N . MET A 1 117 ? 16.203 4.859 2.746 1 90.62 117 MET A N 1
ATOM 899 C CA . MET A 1 117 ? 17.375 4.055 3.072 1 90.62 117 MET A CA 1
ATOM 900 C C . MET A 1 117 ? 17.469 3.82 4.578 1 90.62 117 MET A C 1
ATOM 902 O O . MET A 1 117 ? 17.828 2.729 5.02 1 90.62 117 MET A O 1
ATOM 906 N N . GLU A 1 118 ? 17.141 4.801 5.32 1 85.94 118 GLU A N 1
ATOM 907 C CA . GLU A 1 118 ? 17.188 4.648 6.773 1 85.94 118 GLU A CA 1
ATOM 908 C C . GLU A 1 118 ? 16.125 3.656 7.25 1 85.94 118 GLU A C 1
ATOM 910 O O . GLU A 1 118 ? 16.391 2.836 8.133 1 85.94 118 GLU A O 1
ATOM 915 N N . ARG A 1 119 ? 14.945 3.764 6.672 1 89.06 119 ARG A N 1
ATOM 916 C CA . ARG A 1 119 ? 13.891 2.811 7.008 1 89.06 119 ARG A CA 1
ATOM 917 C C . ARG A 1 119 ? 14.289 1.394 6.609 1 89.06 119 ARG A C 1
ATOM 919 O O . ARG A 1 119 ? 14.062 0.445 7.363 1 89.06 119 ARG A O 1
ATOM 926 N N . ALA A 1 120 ? 14.906 1.27 5.441 1 95.94 120 ALA A N 1
ATOM 927 C CA . ALA A 1 120 ? 15.367 -0.037 4.977 1 95.94 120 ALA A CA 1
ATOM 928 C C . ALA A 1 120 ? 16.375 -0.642 5.945 1 95.94 120 ALA A C 1
ATOM 930 O O . ALA A 1 120 ? 16.25 -1.803 6.344 1 95.94 120 ALA A O 1
ATOM 931 N N . ARG A 1 121 ? 17.297 0.165 6.324 1 93.75 121 ARG A N 1
ATOM 932 C CA . ARG A 1 121 ? 18.328 -0.327 7.238 1 93.75 121 ARG A CA 1
ATOM 933 C C . ARG A 1 121 ? 17.719 -0.706 8.586 1 93.75 121 ARG A C 1
ATOM 935 O O . ARG A 1 121 ? 18.109 -1.714 9.188 1 93.75 121 ARG A O 1
ATOM 942 N N . ALA A 1 122 ? 16.859 0.09 9.062 1 89.94 122 ALA A N 1
ATOM 943 C CA . ALA A 1 122 ? 16.188 -0.2 10.336 1 89.94 122 ALA A CA 1
ATOM 944 C C . ALA A 1 122 ? 15.406 -1.507 10.258 1 89.94 122 ALA A C 1
ATOM 946 O O . ALA A 1 122 ? 15.422 -2.303 11.203 1 89.94 122 ALA A O 1
ATOM 947 N N . MET A 1 123 ? 14.719 -1.695 9.164 1 94.56 123 MET A N 1
ATOM 948 C CA . MET A 1 123 ? 13.945 -2.92 8.961 1 94.56 123 MET A CA 1
ATOM 949 C C . MET A 1 123 ? 14.867 -4.141 8.938 1 94.56 123 MET A C 1
ATOM 951 O O . MET A 1 123 ? 14.57 -5.152 9.578 1 94.56 123 MET A O 1
ATOM 955 N N . ILE A 1 124 ? 15.969 -4.016 8.203 1 97.38 124 ILE A N 1
ATOM 956 C CA . ILE A 1 124 ? 16.906 -5.125 8.094 1 97.38 124 ILE A CA 1
ATOM 957 C C . ILE A 1 124 ? 17.5 -5.43 9.469 1 97.38 124 ILE A C 1
ATOM 959 O O . ILE A 1 124 ? 17.609 -6.594 9.859 1 97.38 124 ILE A O 1
ATOM 963 N N . ALA A 1 125 ? 17.812 -4.383 10.164 1 92.5 125 ALA A N 1
ATOM 964 C CA . ALA A 1 125 ? 18.406 -4.543 11.492 1 92.5 125 ALA A CA 1
ATOM 965 C C . ALA A 1 125 ? 17.422 -5.215 12.453 1 92.5 125 ALA A C 1
ATOM 967 O O . ALA A 1 125 ? 17.828 -5.945 13.352 1 92.5 125 ALA A O 1
ATOM 968 N N . GLY A 1 126 ? 16.203 -5.016 12.234 1 92.5 126 GLY A N 1
ATOM 969 C CA . GLY A 1 126 ? 15.18 -5.539 13.125 1 92.5 126 GLY A CA 1
ATOM 970 C C . GLY A 1 126 ? 14.688 -6.918 12.734 1 92.5 126 GLY A C 1
ATOM 971 O O . GLY A 1 126 ? 13.906 -7.539 13.461 1 92.5 126 GLY A O 1
ATOM 972 N N . ALA A 1 127 ? 15.125 -7.395 11.602 1 96.75 127 ALA A N 1
ATOM 973 C CA . ALA A 1 127 ? 14.672 -8.695 11.125 1 96.75 127 ALA A CA 1
ATOM 974 C C . ALA A 1 127 ? 15.07 -9.805 12.094 1 96.75 127 ALA A C 1
ATOM 976 O O . ALA A 1 127 ? 16.188 -9.805 12.633 1 96.75 127 ALA A O 1
ATOM 977 N N . THR A 1 128 ? 14.164 -10.836 12.242 1 96.25 128 THR A N 1
ATOM 978 C CA . THR A 1 128 ? 14.445 -11.867 13.234 1 96.25 128 THR A CA 1
ATOM 979 C C . THR A 1 128 ? 14.516 -13.242 12.578 1 96.25 128 THR A C 1
ATOM 981 O O . THR A 1 128 ? 15.336 -14.078 12.953 1 96.25 128 THR A O 1
ATOM 984 N N . GLU A 1 129 ? 13.625 -13.562 11.586 1 97.25 129 GLU A N 1
ATOM 985 C CA . GLU A 1 129 ? 13.609 -14.914 11.031 1 97.25 129 GLU A CA 1
ATOM 986 C C . GLU A 1 129 ? 13.805 -14.891 9.516 1 97.25 129 GLU A C 1
ATOM 988 O O . GLU A 1 129 ? 14.625 -15.633 8.984 1 97.25 129 GLU A O 1
ATOM 993 N N . ARG A 1 130 ? 12.922 -14.016 8.812 1 97.56 130 ARG A N 1
ATOM 994 C CA . ARG A 1 130 ? 12.906 -14.055 7.355 1 97.56 130 ARG A CA 1
ATOM 995 C C . ARG A 1 130 ? 12.969 -12.641 6.777 1 97.56 130 ARG A C 1
ATOM 997 O O . ARG A 1 130 ? 12.32 -11.727 7.289 1 97.56 130 ARG A O 1
ATOM 1004 N N . LEU A 1 131 ? 13.75 -12.531 5.801 1 98.44 131 LEU A N 1
ATOM 1005 C CA . LEU A 1 131 ? 13.859 -11.273 5.07 1 98.44 131 LEU A CA 1
ATOM 1006 C C . LEU A 1 131 ? 13.891 -11.523 3.564 1 98.44 131 LEU A C 1
ATOM 1008 O O . LEU A 1 131 ? 14.758 -12.25 3.068 1 98.44 131 LEU A O 1
ATOM 1012 N N . LEU A 1 132 ? 12.906 -11.031 2.85 1 98.75 132 LEU A N 1
ATOM 1013 C CA . LEU A 1 132 ? 12.859 -11.07 1.392 1 98.75 132 LEU A CA 1
ATOM 1014 C C . LEU A 1 132 ? 13.156 -9.703 0.796 1 98.75 132 LEU A C 1
ATOM 1016 O O . LEU A 1 132 ? 12.727 -8.68 1.332 1 98.75 132 LEU A O 1
ATOM 1020 N N . PHE A 1 133 ? 13.852 -9.703 -0.338 1 98.62 133 PHE A N 1
ATOM 1021 C CA . PHE A 1 133 ? 14.125 -8.414 -0.96 1 98.62 133 PHE A CA 1
ATOM 1022 C C . PHE A 1 133 ? 14.039 -8.516 -2.479 1 98.62 133 PHE A C 1
ATOM 1024 O O . PHE A 1 133 ? 14.117 -9.617 -3.037 1 98.62 133 PHE A O 1
ATOM 1031 N N . ASP A 1 134 ? 13.695 -7.52 -3.125 1 98.38 134 ASP A N 1
ATOM 1032 C CA . ASP A 1 134 ? 13.828 -7.219 -4.547 1 98.38 134 ASP A CA 1
ATOM 1033 C C . ASP A 1 134 ? 14.539 -5.883 -4.762 1 98.38 134 ASP A C 1
ATOM 1035 O O . ASP A 1 134 ? 13.945 -4.82 -4.566 1 98.38 134 ASP A O 1
ATOM 1039 N N . LEU A 1 135 ? 15.797 -5.984 -5.148 1 97.62 135 LEU A N 1
ATOM 1040 C CA . LEU A 1 135 ? 16.625 -4.785 -5.156 1 97.62 135 LEU A CA 1
ATOM 1041 C C . LEU A 1 135 ? 17.328 -4.617 -6.508 1 97.62 135 LEU A C 1
ATOM 1043 O O . LEU A 1 135 ? 18 -5.535 -6.98 1 97.62 135 LEU A O 1
ATOM 1047 N N . PHE A 1 136 ? 17.141 -3.486 -7.043 1 96.56 136 PHE A N 1
ATOM 1048 C CA . PHE A 1 136 ? 17.938 -3.107 -8.203 1 96.56 136 PHE A CA 1
ATOM 1049 C C . PHE A 1 136 ? 19.375 -2.812 -7.785 1 96.56 136 PHE A C 1
ATOM 1051 O O . PHE A 1 136 ? 19.688 -2.77 -6.594 1 96.56 136 PHE A O 1
ATOM 1058 N N . PRO A 1 137 ? 20.297 -2.592 -8.703 1 94.94 137 PRO A N 1
ATOM 1059 C CA . PRO A 1 137 ? 21.719 -2.557 -8.391 1 94.94 137 PRO A CA 1
ATOM 1060 C C . PRO A 1 137 ? 22.078 -1.448 -7.406 1 94.94 137 PRO A C 1
ATOM 1062 O O . PRO A 1 137 ? 22.781 -1.696 -6.426 1 94.94 137 PRO A O 1
ATOM 1065 N N . PRO A 1 138 ? 21.594 -0.221 -7.5 1 93.94 138 PRO A N 1
ATOM 1066 C CA . PRO A 1 138 ? 22.031 0.812 -6.559 1 93.94 138 PRO A CA 1
ATOM 1067 C C . PRO A 1 138 ? 21.562 0.54 -5.129 1 93.94 138 PRO A C 1
ATOM 1069 O O . PRO A 1 138 ? 22.375 0.556 -4.203 1 93.94 138 PRO A O 1
ATOM 1072 N N . PRO A 1 139 ? 20.312 0.243 -4.938 1 95.88 139 PRO A N 1
ATOM 1073 C CA . PRO A 1 139 ? 19.938 -0.063 -3.555 1 95.88 139 PRO A CA 1
ATOM 1074 C C . PRO A 1 139 ? 20.609 -1.321 -3.021 1 95.88 139 PRO A C 1
ATOM 1076 O O . PRO A 1 139 ? 20.891 -1.412 -1.823 1 95.88 139 PRO A O 1
ATOM 1079 N N . LEU A 1 140 ? 20.828 -2.307 -3.842 1 96.94 140 LEU A N 1
ATOM 1080 C CA . LEU A 1 140 ? 21.516 -3.506 -3.393 1 96.94 140 LEU A CA 1
ATOM 1081 C C . LEU A 1 140 ? 22.922 -3.162 -2.881 1 96.94 140 LEU A C 1
ATOM 1083 O O . LEU A 1 140 ? 23.328 -3.648 -1.826 1 96.94 140 LEU A O 1
ATOM 1087 N N . ALA A 1 141 ? 23.594 -2.412 -3.627 1 94.94 141 ALA A N 1
ATOM 1088 C CA . ALA A 1 141 ? 24.938 -2.016 -3.217 1 94.94 141 ALA A CA 1
ATOM 1089 C C . ALA A 1 141 ? 24.906 -1.292 -1.873 1 94.94 141 ALA A C 1
ATOM 1091 O O . ALA A 1 141 ? 25.766 -1.524 -1.019 1 94.94 141 ALA A O 1
ATOM 1092 N N . ALA A 1 142 ? 24 -0.452 -1.705 1 94.25 142 ALA A N 1
ATOM 1093 C CA . ALA A 1 142 ? 23.891 0.362 -0.496 1 94.25 142 ALA A CA 1
ATOM 1094 C C . ALA A 1 142 ? 23.5 -0.492 0.708 1 94.25 142 ALA A C 1
ATOM 1096 O O . ALA A 1 142 ? 23.906 -0.206 1.836 1 94.25 142 ALA A O 1
ATOM 1097 N N . LEU A 1 143 ? 22.734 -1.549 0.49 1 96.88 143 LEU A N 1
ATOM 1098 C CA . LEU A 1 143 ? 22.156 -2.279 1.607 1 96.88 143 LEU A CA 1
ATOM 1099 C C . LEU A 1 143 ? 22.875 -3.6 1.838 1 96.88 143 LEU A C 1
ATOM 1101 O O . LEU A 1 143 ? 22.609 -4.293 2.822 1 96.88 143 LEU A O 1
ATOM 1105 N N . ALA A 1 144 ? 23.812 -3.949 1.011 1 97.19 144 ALA A N 1
ATOM 1106 C CA . ALA A 1 144 ? 24.5 -5.23 1.073 1 97.19 144 ALA A CA 1
ATOM 1107 C C . ALA A 1 144 ? 25.141 -5.441 2.443 1 97.19 144 ALA A C 1
ATOM 1109 O O . ALA A 1 144 ? 25.062 -6.531 3.014 1 97.19 144 ALA A O 1
ATOM 1110 N N . PRO A 1 145 ? 25.734 -4.43 3.006 1 96.06 145 PRO A N 1
ATOM 1111 C CA . PRO A 1 145 ? 26.312 -4.645 4.336 1 96.06 145 PRO A CA 1
ATOM 1112 C C . PRO A 1 145 ? 25.25 -4.996 5.383 1 96.06 145 PRO A C 1
ATOM 1114 O O . PRO A 1 145 ? 25.469 -5.891 6.203 1 96.06 145 PRO A O 1
ATOM 1117 N N . ALA A 1 146 ? 24.188 -4.316 5.34 1 96.06 146 ALA A N 1
ATOM 1118 C CA . ALA A 1 146 ? 23.125 -4.586 6.297 1 96.06 146 ALA A CA 1
ATOM 1119 C C . ALA A 1 146 ? 22.547 -5.984 6.098 1 96.06 146 ALA A C 1
ATOM 1121 O O . ALA A 1 146 ? 22.234 -6.68 7.066 1 96.06 146 ALA A O 1
ATOM 1122 N N . LEU A 1 147 ? 22.391 -6.398 4.883 1 98.25 147 LEU A N 1
ATOM 1123 C CA . LEU A 1 147 ? 21.875 -7.73 4.57 1 98.25 147 LEU A CA 1
ATOM 1124 C C . LEU A 1 147 ? 22.844 -8.805 5.062 1 98.25 147 LEU A C 1
ATOM 1126 O O . LEU A 1 147 ? 22.422 -9.836 5.582 1 98.25 147 LEU A O 1
ATOM 1130 N N . THR A 1 148 ? 24.047 -8.508 4.879 1 97.56 148 THR A N 1
ATOM 1131 C CA . THR A 1 148 ? 25.094 -9.43 5.344 1 97.56 148 THR A CA 1
ATOM 1132 C C . THR A 1 148 ? 25.031 -9.57 6.863 1 97.56 148 THR A C 1
ATOM 1134 O O . THR A 1 148 ? 25.141 -10.688 7.391 1 97.56 148 THR A O 1
ATOM 1137 N N . GLU A 1 149 ? 24.891 -8.5 7.504 1 96.31 149 GLU A N 1
ATOM 1138 C CA . GLU A 1 149 ? 24.797 -8.523 8.961 1 96.31 149 GLU A CA 1
ATOM 1139 C C . GLU A 1 149 ? 23.562 -9.312 9.414 1 96.31 149 GLU A C 1
ATOM 1141 O O . GLU A 1 149 ? 23.609 -10.016 10.422 1 96.31 149 GLU A O 1
ATOM 1146 N N . ALA A 1 150 ? 22.516 -9.172 8.742 1 96.94 150 ALA A N 1
ATOM 1147 C CA . ALA A 1 150 ? 21.312 -9.93 9.07 1 96.94 150 ALA A CA 1
ATOM 1148 C C . ALA A 1 150 ? 21.562 -11.43 8.938 1 96.94 150 ALA A C 1
ATOM 1150 O O . ALA A 1 150 ? 21.094 -12.211 9.773 1 96.94 150 ALA A O 1
ATOM 1151 N N . SER A 1 151 ? 22.219 -11.789 7.922 1 97.31 151 SER A N 1
ATOM 1152 C CA . SER A 1 151 ? 22.562 -13.195 7.73 1 97.31 151 SER A CA 1
ATOM 1153 C C . SER A 1 151 ? 23.453 -13.711 8.867 1 97.31 151 SER A C 1
ATOM 1155 O O . SER A 1 151 ? 23.297 -14.852 9.305 1 97.31 151 SER A O 1
ATOM 1157 N N . ALA A 1 152 ? 24.297 -12.906 9.273 1 95.88 152 ALA A N 1
ATOM 1158 C CA . ALA A 1 152 ? 25.172 -13.281 10.383 1 95.88 152 ALA A CA 1
ATOM 1159 C C . ALA A 1 152 ? 24.375 -13.508 11.664 1 95.88 152 ALA A C 1
ATOM 1161 O O . ALA A 1 152 ? 24.766 -14.32 12.508 1 95.88 152 ALA A O 1
ATOM 1162 N N . ARG A 1 153 ? 23.312 -12.828 11.75 1 96.38 153 ARG A N 1
ATOM 1163 C CA . ARG A 1 153 ? 22.422 -13.008 12.891 1 96.38 153 ARG A CA 1
ATOM 1164 C C . ARG A 1 153 ? 21.5 -14.203 12.68 1 96.38 153 ARG A C 1
ATOM 1166 O O . ARG A 1 153 ? 20.531 -14.391 13.43 1 96.38 153 ARG A O 1
ATOM 1173 N N . ARG A 1 154 ? 21.641 -14.961 11.555 1 96.19 154 ARG A N 1
ATOM 1174 C CA . ARG A 1 154 ? 20.953 -16.203 11.234 1 96.19 154 ARG A CA 1
ATOM 1175 C C . ARG A 1 154 ? 19.547 -15.93 10.703 1 96.19 154 ARG A C 1
ATOM 1177 O O . ARG A 1 154 ? 18.656 -16.781 10.812 1 96.19 154 ARG A O 1
ATOM 1184 N N . VAL A 1 155 ? 19.328 -14.727 10.297 1 97 155 VAL A N 1
ATOM 1185 C CA . VAL A 1 155 ? 18.109 -14.445 9.539 1 97 155 VAL A CA 1
ATOM 1186 C C . VAL A 1 155 ? 18.219 -15.078 8.148 1 97 155 VAL A C 1
ATOM 1188 O O . VAL A 1 155 ? 19.25 -14.984 7.492 1 97 155 VAL A O 1
ATOM 1191 N N . SER A 1 156 ? 17.219 -15.805 7.746 1 97.5 156 SER A N 1
ATOM 1192 C CA . SER A 1 156 ? 17.188 -16.328 6.383 1 97.5 156 SER A CA 1
ATOM 1193 C C . SER A 1 156 ? 16.875 -15.219 5.379 1 97.5 156 SER A C 1
ATOM 1195 O O . SER A 1 156 ? 15.766 -14.695 5.344 1 97.5 156 SER A O 1
ATOM 1197 N N . VAL A 1 157 ? 17.859 -14.875 4.59 1 97.81 157 VAL A N 1
ATOM 1198 C CA . VAL A 1 157 ? 17.734 -13.758 3.66 1 97.81 157 VAL A CA 1
ATOM 1199 C C . VAL A 1 157 ? 17.766 -14.273 2.223 1 97.81 157 VAL A C 1
ATOM 1201 O O . VAL A 1 157 ? 18.672 -15.016 1.846 1 97.81 157 VAL A O 1
ATOM 1204 N N . VAL A 1 158 ? 16.734 -13.859 1.396 1 97.69 158 VAL A N 1
ATOM 1205 C CA . VAL A 1 158 ? 16.719 -14.227 -0.015 1 97.69 158 VAL A CA 1
ATOM 1206 C C . VAL A 1 158 ? 16.094 -13.102 -0.834 1 97.69 158 VAL A C 1
ATOM 1208 O O . VAL A 1 158 ? 15.258 -12.344 -0.332 1 97.69 158 VAL A O 1
ATOM 1211 N N . GLY A 1 159 ? 16.5 -12.992 -2.074 1 97.38 159 GLY A N 1
ATOM 1212 C CA . GLY A 1 159 ? 15.828 -11.961 -2.852 1 97.38 159 GLY A CA 1
ATOM 1213 C C . GLY A 1 159 ? 16.188 -11.992 -4.324 1 97.38 159 GLY A C 1
ATOM 1214 O O . GLY A 1 159 ? 16.938 -12.875 -4.766 1 97.38 159 GLY A O 1
ATOM 1215 N N . LEU A 1 160 ? 15.547 -11.125 -5.098 1 97.62 160 LEU A N 1
ATOM 1216 C CA . LEU A 1 160 ? 15.773 -10.914 -6.523 1 97.62 160 LEU A CA 1
ATOM 1217 C C . LEU A 1 160 ? 16.812 -9.82 -6.754 1 97.62 160 LEU A C 1
ATOM 1219 O O . LEU A 1 160 ? 16.812 -8.805 -6.062 1 97.62 160 LEU A O 1
ATOM 1223 N N . VAL A 1 161 ? 17.688 -10.109 -7.684 1 97.69 161 VAL A N 1
ATOM 1224 C CA . VAL A 1 161 ? 18.672 -9.125 -8.141 1 97.69 161 VAL A CA 1
ATOM 1225 C C . VAL A 1 161 ? 18.609 -9.016 -9.664 1 97.69 161 VAL A C 1
ATOM 1227 O O . VAL A 1 161 ? 18 -9.844 -10.336 1 97.69 161 VAL A O 1
ATOM 1230 N N . TYR A 1 162 ? 19.25 -8.047 -10.195 1 96.56 162 TYR A N 1
ATOM 1231 C CA . TYR A 1 162 ? 19.047 -7.758 -11.609 1 96.56 162 TYR A CA 1
ATOM 1232 C C . TYR A 1 162 ? 20.375 -7.688 -12.359 1 96.56 162 TYR A C 1
ATOM 1234 O O . TYR A 1 162 ? 20.406 -7.371 -13.547 1 96.56 162 TYR A O 1
ATOM 1242 N N . ASP A 1 163 ? 21.391 -7.863 -11.648 1 94.56 163 ASP A N 1
ATOM 1243 C CA . ASP A 1 163 ? 22.703 -8.172 -12.188 1 94.56 163 ASP A CA 1
ATOM 1244 C C . ASP A 1 163 ? 23.188 -9.547 -11.719 1 94.56 163 ASP A C 1
ATOM 1246 O O . ASP A 1 163 ? 22.391 -10.359 -11.242 1 94.56 163 ASP A O 1
ATOM 1250 N N . GLU A 1 164 ? 24.359 -9.836 -11.953 1 93.12 164 GLU A N 1
ATOM 1251 C CA . GLU A 1 164 ? 24.906 -11.094 -11.445 1 93.12 164 GLU A CA 1
ATOM 1252 C C . GLU A 1 164 ? 24.812 -11.164 -9.922 1 93.12 164 GLU A C 1
ATOM 1254 O O . GLU A 1 164 ? 25.156 -10.203 -9.234 1 93.12 164 GLU A O 1
ATOM 1259 N N . PRO A 1 165 ? 24.266 -12.273 -9.508 1 93.38 165 PRO A N 1
ATOM 1260 C CA . PRO A 1 165 ? 24.172 -12.398 -8.055 1 93.38 165 PRO A CA 1
ATOM 1261 C C . PRO A 1 165 ? 25.516 -12.219 -7.359 1 93.38 165 PRO A C 1
ATOM 1263 O O . PRO A 1 165 ? 26.516 -12.828 -7.777 1 93.38 165 PRO A O 1
ATOM 1266 N N . PRO A 1 166 ? 25.531 -11.406 -6.34 1 92.12 166 PRO A N 1
ATOM 1267 C CA . PRO A 1 166 ? 26.797 -11.203 -5.617 1 92.12 166 PRO A CA 1
ATOM 1268 C C . PRO A 1 166 ? 27.188 -12.406 -4.766 1 92.12 166 PRO A C 1
ATOM 1270 O O . PRO A 1 166 ? 26.328 -13.203 -4.387 1 92.12 166 PRO A O 1
ATOM 1273 N N . LYS A 1 167 ? 28.484 -12.508 -4.531 1 92.75 167 LYS A N 1
ATOM 1274 C CA . LYS A 1 167 ? 28.953 -13.453 -3.521 1 92.75 167 LYS A CA 1
ATOM 1275 C C . LYS A 1 167 ? 28.719 -12.914 -2.113 1 92.75 167 LYS A C 1
ATOM 1277 O O . LYS A 1 167 ? 29.469 -12.055 -1.639 1 92.75 167 LYS A O 1
ATOM 1282 N N . ALA A 1 168 ? 27.75 -13.305 -1.513 1 93.38 168 ALA A N 1
ATOM 1283 C CA . ALA A 1 168 ? 27.328 -12.836 -0.194 1 93.38 168 ALA A CA 1
ATOM 1284 C C . ALA A 1 168 ? 26.703 -13.969 0.612 1 93.38 168 ALA A C 1
ATOM 1286 O O . ALA A 1 168 ? 26.359 -15.016 0.061 1 93.38 168 ALA A O 1
ATOM 1287 N N . PRO A 1 169 ? 26.625 -13.805 1.868 1 94.94 169 PRO A N 1
ATOM 1288 C CA . PRO A 1 169 ? 26.078 -14.859 2.719 1 94.94 169 PRO A CA 1
ATOM 1289 C C . PRO A 1 169 ? 24.562 -14.977 2.611 1 94.94 169 PRO A C 1
ATOM 1291 O O . PRO A 1 169 ? 23.969 -15.891 3.189 1 94.94 169 PRO A O 1
ATOM 1294 N N . PHE A 1 170 ? 24 -14.172 1.896 1 94.44 170 PHE A N 1
ATOM 1295 C CA . PHE A 1 170 ? 22.562 -14.289 1.657 1 94.44 170 PHE A CA 1
ATOM 1296 C C . PHE A 1 170 ? 22.281 -14.812 0.254 1 94.44 170 PHE A C 1
ATOM 1298 O O . PHE A 1 170 ? 23.125 -14.688 -0.639 1 94.44 170 PHE A O 1
ATOM 1305 N N . ALA A 1 171 ? 21.141 -15.398 0.122 1 94.38 171 ALA A N 1
ATOM 1306 C CA . ALA A 1 171 ? 20.781 -15.984 -1.162 1 94.38 171 ALA A CA 1
ATOM 1307 C C . ALA A 1 171 ? 20.156 -14.945 -2.09 1 94.38 171 ALA A C 1
ATOM 1309 O O . ALA A 1 171 ? 19.406 -14.07 -1.644 1 94.38 171 ALA A O 1
ATOM 1310 N N . SER A 1 172 ? 20.531 -15.023 -3.307 1 95.44 172 SER A N 1
ATOM 1311 C CA . SER A 1 172 ? 19.922 -14.156 -4.305 1 95.44 172 SER A CA 1
ATOM 1312 C C . SER A 1 172 ? 19.75 -14.875 -5.637 1 95.44 172 SER A C 1
ATOM 1314 O O . SER A 1 172 ? 20.547 -15.758 -5.973 1 95.44 172 SER A O 1
ATOM 1316 N N . VAL A 1 173 ? 18.688 -14.523 -6.348 1 95.94 173 VAL A N 1
ATOM 1317 C CA . VAL A 1 173 ? 18.375 -15.062 -7.668 1 95.94 173 VAL A CA 1
ATOM 1318 C C . VAL A 1 173 ? 18.25 -13.922 -8.672 1 95.94 173 VAL A C 1
ATOM 1320 O O . VAL A 1 173 ? 17.672 -12.883 -8.367 1 95.94 173 VAL 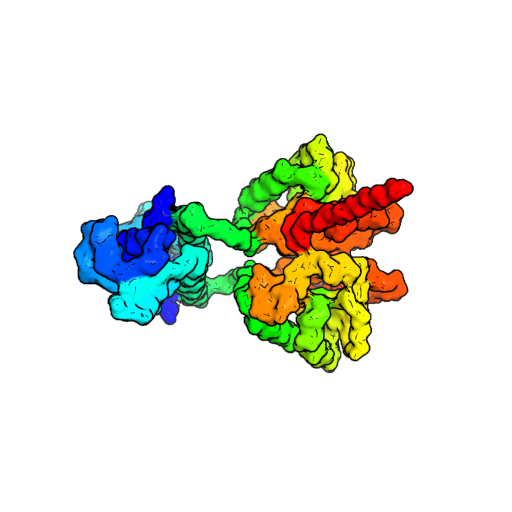A O 1
ATOM 1323 N N . ARG A 1 174 ? 18.844 -14.141 -9.805 1 95.88 174 ARG A N 1
ATOM 1324 C CA . ARG A 1 174 ? 18.672 -13.141 -10.852 1 95.88 174 ARG A CA 1
ATOM 1325 C C . ARG A 1 174 ? 17.266 -13.195 -11.43 1 95.88 174 ARG A C 1
ATOM 1327 O O . ARG A 1 174 ? 16.781 -14.258 -11.82 1 95.88 174 ARG A O 1
ATOM 1334 N N . SER A 1 175 ? 16.688 -12.055 -11.484 1 94.75 175 SER A N 1
ATOM 1335 C CA . SER A 1 175 ? 15.312 -11.977 -11.977 1 94.75 175 SER A CA 1
ATOM 1336 C C . SER A 1 175 ? 15.234 -12.359 -13.453 1 94.75 175 SER A C 1
ATOM 1338 O O . SER A 1 175 ? 16.109 -11.984 -14.242 1 94.75 175 SER A O 1
ATOM 1340 N N . SER A 1 176 ? 14.117 -12.961 -13.82 1 89 176 SER A N 1
ATOM 1341 C CA . SER A 1 176 ? 13.852 -13.281 -15.219 1 89 176 SER A CA 1
ATOM 1342 C C . SER A 1 176 ? 13.547 -12.023 -16.031 1 89 176 SER A C 1
ATOM 1344 O O . SER A 1 176 ? 13.586 -12.047 -17.266 1 89 176 SER A O 1
ATOM 1346 N N . SER A 1 177 ? 13.305 -10.961 -15.344 1 90.62 177 SER A N 1
ATOM 1347 C CA . SER A 1 177 ? 12.945 -9.711 -16 1 90.62 177 SER A CA 1
ATOM 1348 C C . SER A 1 177 ? 14.117 -8.734 -16.016 1 90.62 177 SER A C 1
ATOM 1350 O O . SER A 1 177 ? 13.938 -7.543 -16.281 1 90.62 177 SER A O 1
ATOM 1352 N N . ALA A 1 178 ? 15.258 -9.227 -15.695 1 92.62 178 ALA A N 1
ATOM 1353 C CA . ALA A 1 178 ? 16.422 -8.359 -15.484 1 92.62 178 ALA A CA 1
ATOM 1354 C C . ALA A 1 178 ? 16.703 -7.512 -16.734 1 92.62 178 ALA A C 1
ATOM 1356 O O . ALA A 1 178 ? 16.984 -6.32 -16.625 1 92.62 178 ALA A O 1
ATOM 1357 N N . ASP A 1 179 ? 16.578 -8.062 -17.859 1 90.06 179 ASP A N 1
ATOM 1358 C CA . ASP A 1 179 ? 16.891 -7.332 -19.094 1 90.06 179 ASP A CA 1
ATOM 1359 C C . ASP A 1 179 ? 15.875 -6.219 -19.344 1 90.06 179 ASP A C 1
ATOM 1361 O O . ASP A 1 179 ? 16.25 -5.109 -19.719 1 90.06 179 ASP A O 1
ATOM 1365 N N . PHE A 1 180 ? 14.656 -6.547 -19.156 1 88.56 180 PHE A N 1
ATOM 1366 C CA . PHE A 1 180 ? 13.609 -5.547 -19.312 1 88.56 180 PHE A CA 1
ATOM 1367 C C . PHE A 1 180 ? 13.805 -4.391 -18.344 1 88.56 180 PHE A C 1
ATOM 1369 O O . PHE A 1 180 ? 13.688 -3.225 -18.719 1 88.56 180 PHE A O 1
ATOM 1376 N N . VAL A 1 181 ? 14.086 -4.758 -17.141 1 86.88 181 VAL A N 1
ATOM 1377 C CA . VAL A 1 181 ? 14.234 -3.77 -16.078 1 86.88 181 VAL A CA 1
ATOM 1378 C C . VAL A 1 181 ? 15.398 -2.836 -16.406 1 86.88 181 VAL A C 1
ATOM 1380 O O . VAL A 1 181 ? 15.289 -1.616 -16.25 1 86.88 181 VAL A O 1
ATOM 1383 N N . ARG A 1 182 ? 16.422 -3.332 -16.766 1 84.56 182 ARG A N 1
ATOM 1384 C CA . ARG A 1 182 ? 17.609 -2.553 -17.094 1 84.56 182 ARG A CA 1
ATOM 1385 C C . ARG A 1 182 ? 17.312 -1.545 -18.203 1 84.56 182 ARG A C 1
ATOM 1387 O O . ARG A 1 182 ? 17.828 -0.426 -18.188 1 84.56 182 ARG A O 1
ATOM 1394 N N . GLU A 1 183 ? 16.484 -1.916 -19.016 1 86.62 183 GLU A N 1
ATOM 1395 C CA . GLU A 1 183 ? 16.266 -1.114 -20.203 1 86.62 183 GLU A CA 1
ATOM 1396 C C . GLU A 1 183 ? 15.109 -0.137 -20.016 1 86.62 183 GLU A C 1
ATOM 1398 O O . GLU A 1 183 ? 15.141 0.979 -20.547 1 86.62 183 GLU A O 1
ATOM 1403 N N . ARG A 1 184 ? 14.156 -0.583 -19.312 1 89.88 184 ARG A N 1
ATOM 1404 C CA . ARG A 1 184 ? 12.906 0.147 -19.5 1 89.88 184 ARG A CA 1
ATOM 1405 C C . ARG A 1 184 ? 12.336 0.625 -18.172 1 89.88 184 ARG A C 1
ATOM 1407 O O . ARG A 1 184 ? 11.516 1.544 -18.141 1 89.88 184 ARG A O 1
ATOM 1414 N N . TRP A 1 185 ? 12.742 0.004 -17.109 1 90.19 185 TRP A N 1
ATOM 1415 C CA . TRP A 1 185 ? 12.141 0.363 -15.828 1 90.19 185 TRP A CA 1
ATOM 1416 C C . TRP A 1 185 ? 12.539 1.777 -15.422 1 90.19 185 TRP A C 1
ATOM 1418 O O . TRP A 1 185 ? 13.703 2.16 -15.539 1 90.19 185 TRP A O 1
ATOM 1428 N N . PRO A 1 186 ? 11.586 2.602 -14.914 1 89.94 186 PRO A N 1
ATOM 1429 C CA . PRO A 1 186 ? 11.812 4.043 -14.797 1 89.94 186 PRO A CA 1
ATOM 1430 C C . PRO A 1 186 ? 12.477 4.426 -13.477 1 89.94 186 PRO A C 1
ATOM 1432 O O . PRO A 1 186 ? 12.117 5.438 -12.867 1 89.94 186 PRO A O 1
ATOM 1435 N N . GLY A 1 187 ? 13.344 3.656 -12.953 1 93.12 187 GLY A N 1
ATOM 1436 C CA . GLY A 1 187 ? 14.016 3.979 -11.703 1 93.12 187 GLY A CA 1
ATOM 1437 C C . GLY A 1 187 ? 14.633 2.768 -11.023 1 93.12 187 GLY A C 1
ATOM 1438 O O . GLY A 1 187 ? 14.664 1.678 -11.602 1 93.12 187 GLY A O 1
ATOM 1439 N N . ALA A 1 188 ? 15.156 3.068 -9.859 1 93.81 188 ALA A N 1
ATOM 1440 C CA . ALA A 1 188 ? 15.766 2.004 -9.07 1 93.81 188 ALA A CA 1
ATOM 1441 C C . ALA A 1 188 ? 14.812 1.502 -7.996 1 93.81 188 ALA A C 1
ATOM 1443 O O . ALA A 1 188 ? 14.492 2.227 -7.047 1 93.81 188 ALA A O 1
ATOM 1444 N N . GLN A 1 189 ? 14.484 0.323 -8.133 1 95.5 189 GLN A N 1
ATOM 1445 C CA . GLN A 1 189 ? 13.469 -0.242 -7.25 1 95.5 189 GLN A CA 1
ATOM 1446 C C . GLN A 1 189 ? 14.102 -0.842 -6 1 95.5 189 GLN A C 1
ATOM 1448 O O . GLN A 1 189 ? 15.18 -1.44 -6.066 1 95.5 189 GLN A O 1
ATOM 1453 N N . LEU A 1 190 ? 13.414 -0.682 -4.891 1 96.56 190 LEU A N 1
ATOM 1454 C CA . LEU A 1 190 ? 13.734 -1.275 -3.598 1 96.56 190 LEU A CA 1
ATOM 1455 C C . LEU A 1 190 ? 12.477 -1.843 -2.938 1 96.56 190 LEU A C 1
ATOM 1457 O O . LEU A 1 190 ? 11.539 -1.101 -2.637 1 96.56 190 LEU A O 1
ATOM 1461 N N . THR A 1 191 ? 12.422 -3.148 -2.789 1 98.38 191 THR A N 1
ATOM 1462 C CA . THR A 1 191 ? 11.367 -3.812 -2.037 1 98.38 191 THR A CA 1
ATOM 1463 C C . THR A 1 191 ? 11.953 -4.664 -0.916 1 98.38 191 THR A C 1
ATOM 1465 O O . THR A 1 191 ? 12.891 -5.43 -1.139 1 98.38 191 THR A O 1
ATOM 1468 N N . LEU A 1 192 ? 11.484 -4.488 0.244 1 98.44 192 LEU A N 1
ATOM 1469 C CA . LEU A 1 192 ? 11.836 -5.297 1.406 1 98.44 192 LEU A CA 1
ATOM 1470 C C . LEU A 1 192 ? 10.586 -5.816 2.105 1 98.44 192 LEU A C 1
ATOM 1472 O O . LEU A 1 192 ? 9.602 -5.086 2.258 1 98.44 192 LEU A O 1
ATOM 1476 N N . VAL A 1 193 ? 10.586 -7.043 2.443 1 98.69 193 VAL A N 1
ATOM 1477 C CA . VAL A 1 193 ? 9.609 -7.633 3.35 1 98.69 193 VAL A CA 1
ATOM 1478 C C . VAL A 1 193 ? 10.328 -8.328 4.504 1 98.69 193 VAL A C 1
ATOM 1480 O O . VAL A 1 193 ? 11.125 -9.242 4.289 1 98.69 193 VAL A O 1
ATOM 1483 N N . VAL A 1 194 ? 10.039 -7.918 5.719 1 98.06 194 VAL A N 1
ATOM 1484 C CA . VAL A 1 194 ? 10.75 -8.438 6.879 1 98.06 194 VAL A CA 1
ATOM 1485 C C . VAL A 1 194 ? 9.781 -9.172 7.801 1 98.06 194 VAL A C 1
ATOM 1487 O O . VAL A 1 194 ? 8.828 -8.578 8.312 1 98.06 194 VAL A O 1
ATOM 1490 N N . ASP A 1 195 ? 10 -10.492 7.941 1 97.75 195 ASP A N 1
ATOM 1491 C CA . ASP A 1 195 ? 9.281 -11.375 8.867 1 97.75 195 ASP A CA 1
ATOM 1492 C C . ASP A 1 195 ? 7.785 -11.391 8.555 1 97.75 195 ASP A C 1
ATOM 1494 O O . ASP A 1 195 ? 6.973 -11.734 9.414 1 97.75 195 ASP A O 1
ATOM 1498 N N . ALA A 1 196 ? 7.422 -10.883 7.395 1 97.31 196 ALA A N 1
ATOM 1499 C CA . ALA A 1 196 ? 6.035 -10.703 6.973 1 97.31 196 ALA A CA 1
ATOM 1500 C C . ALA A 1 196 ? 5.27 -9.82 7.953 1 97.31 196 ALA A C 1
ATOM 1502 O O . ALA A 1 196 ? 4.078 -10.023 8.188 1 97.31 196 ALA A O 1
ATOM 1503 N N . ARG A 1 197 ? 5.973 -8.875 8.562 1 94.81 197 ARG A N 1
ATOM 1504 C CA . ARG A 1 197 ? 5.387 -7.965 9.539 1 94.81 197 ARG A CA 1
ATOM 1505 C C . ARG A 1 197 ? 5.422 -6.523 9.039 1 94.81 197 ARG A C 1
ATOM 1507 O O . ARG A 1 197 ? 4.625 -5.691 9.477 1 94.81 197 ARG A O 1
ATOM 1514 N N . GLU A 1 198 ? 6.332 -6.316 8.242 1 93.69 198 GLU A N 1
ATOM 1515 C CA . GLU A 1 198 ? 6.465 -4.996 7.633 1 93.69 198 GLU A CA 1
ATOM 1516 C C . GLU A 1 198 ? 7.043 -5.09 6.227 1 93.69 198 GLU A C 1
ATOM 1518 O O . GLU A 1 198 ? 7.73 -6.059 5.895 1 93.69 198 GLU A O 1
ATOM 1523 N N . PHE A 1 199 ? 6.703 -4.094 5.418 1 96.75 199 PHE A N 1
ATOM 1524 C CA . PHE A 1 199 ? 7.258 -4.055 4.07 1 96.75 199 PHE A CA 1
ATOM 1525 C C . PHE A 1 199 ? 7.547 -2.619 3.645 1 96.75 199 PHE A C 1
ATOM 1527 O O . PHE A 1 199 ? 6.98 -1.675 4.199 1 96.75 199 PHE A O 1
ATOM 1534 N N . LEU A 1 200 ? 8.492 -2.506 2.783 1 96.69 200 LEU A N 1
ATOM 1535 C CA . LEU A 1 200 ? 8.898 -1.258 2.143 1 96.69 200 LEU A CA 1
ATOM 1536 C C . LEU A 1 200 ? 9.008 -1.434 0.632 1 96.69 200 LEU A C 1
ATOM 1538 O O . LEU A 1 200 ? 9.672 -2.359 0.158 1 96.69 200 LEU A O 1
ATOM 1542 N N . VAL A 1 201 ? 8.297 -0.598 -0.101 1 96.94 201 VAL A N 1
ATOM 1543 C CA . VAL A 1 201 ? 8.391 -0.552 -1.557 1 96.94 201 VAL A CA 1
ATOM 1544 C C . VAL A 1 201 ? 8.742 0.865 -2.01 1 96.94 201 VAL A C 1
ATOM 1546 O O . VAL A 1 201 ? 8.086 1.83 -1.605 1 96.94 201 VAL A O 1
ATOM 1549 N N . ALA A 1 202 ? 9.727 0.941 -2.855 1 95.12 202 ALA A N 1
ATOM 1550 C CA . ALA A 1 202 ? 10.164 2.266 -3.295 1 95.12 202 ALA A CA 1
ATOM 1551 C C . ALA A 1 202 ? 10.664 2.23 -4.734 1 95.12 202 ALA A C 1
ATOM 1553 O O . ALA A 1 202 ? 11.328 1.276 -5.145 1 95.12 202 ALA A O 1
ATOM 1554 N N . LEU A 1 203 ? 10.289 3.172 -5.441 1 94.88 203 LEU A N 1
ATOM 1555 C CA . LEU A 1 203 ? 10.898 3.512 -6.723 1 94.88 203 LEU A CA 1
ATOM 1556 C C . LEU A 1 203 ? 11.727 4.785 -6.609 1 94.88 203 LEU A C 1
ATOM 1558 O O . LEU A 1 203 ? 11.172 5.887 -6.516 1 94.88 203 LEU A O 1
ATOM 1562 N N . LEU A 1 204 ? 13 4.586 -6.598 1 93.19 204 LEU A N 1
ATOM 1563 C CA . LEU A 1 204 ? 13.93 5.707 -6.5 1 93.19 204 LEU A CA 1
ATOM 1564 C C . LEU A 1 204 ? 14.273 6.246 -7.887 1 93.19 204 LEU A C 1
ATOM 1566 O O . LEU A 1 204 ? 14.18 5.523 -8.883 1 93.19 204 LEU A O 1
ATOM 1570 N N . THR A 1 205 ? 14.688 7.445 -7.898 1 90.56 205 THR A N 1
ATOM 1571 C CA . THR A 1 205 ? 15.156 8.008 -9.164 1 90.56 205 THR A CA 1
ATOM 1572 C C . THR A 1 205 ? 16.453 7.328 -9.609 1 90.56 205 THR A C 1
ATOM 1574 O O . THR A 1 205 ? 17.203 6.824 -8.781 1 90.56 205 THR A O 1
ATOM 1577 N N . PRO A 1 206 ? 16.656 7.262 -10.891 1 84.5 206 PRO A N 1
ATOM 1578 C CA . PRO A 1 206 ? 17.844 6.57 -11.406 1 84.5 206 PRO A CA 1
ATOM 1579 C C . PRO A 1 206 ? 19.141 7.148 -10.859 1 84.5 206 PRO A C 1
ATOM 1581 O O . PRO A 1 206 ? 20.125 6.418 -10.68 1 84.5 206 PRO A O 1
ATOM 1584 N N . ASP A 1 207 ? 19.125 8.414 -10.562 1 79.5 207 ASP A N 1
ATOM 1585 C CA . ASP A 1 207 ? 20.344 9.062 -10.102 1 79.5 207 ASP A CA 1
ATOM 1586 C C . ASP A 1 207 ? 20.547 8.844 -8.602 1 79.5 207 ASP A C 1
ATOM 1588 O O . ASP A 1 207 ? 21.594 9.188 -8.047 1 79.5 207 ASP A O 1
ATOM 1592 N N . GLY A 1 208 ? 19.609 8.305 -7.988 1 76.62 208 GLY A N 1
ATOM 1593 C CA . GLY A 1 208 ? 19.703 7.953 -6.582 1 76.62 208 GLY A CA 1
ATOM 1594 C C . GLY A 1 208 ? 19.5 9.141 -5.652 1 76.62 208 GLY A C 1
ATOM 1595 O O . GLY A 1 208 ? 19.812 9.055 -4.461 1 76.62 208 GLY A O 1
ATOM 1596 N N . THR A 1 209 ? 19 10.117 -6.129 1 77.06 209 THR A N 1
ATOM 1597 C CA . THR A 1 209 ? 18.906 11.32 -5.32 1 77.06 209 THR A CA 1
ATOM 1598 C C . THR A 1 209 ? 17.469 11.555 -4.871 1 77.06 209 THR A C 1
ATOM 1600 O O . THR A 1 209 ? 17.219 12.305 -3.926 1 77.06 209 THR A O 1
ATOM 1603 N N . GLY A 1 210 ? 16.625 10.961 -5.574 1 84.81 210 GLY A N 1
ATOM 1604 C CA . GLY A 1 210 ? 15.234 11.258 -5.273 1 84.81 210 GLY A CA 1
ATOM 1605 C C . GLY A 1 210 ? 14.375 10.008 -5.168 1 84.81 210 GLY A C 1
ATOM 1606 O O . GLY A 1 210 ? 14.891 8.891 -5.188 1 84.81 210 GLY A O 1
ATOM 1607 N N . VAL A 1 211 ? 13.094 10.297 -4.773 1 87.12 211 VAL A N 1
ATOM 1608 C CA . VAL A 1 211 ? 12.086 9.25 -4.633 1 87.12 211 VAL A CA 1
ATOM 1609 C C . VAL A 1 211 ? 10.906 9.547 -5.562 1 87.12 211 VAL A C 1
ATOM 1611 O O . VAL A 1 211 ? 10.344 10.641 -5.531 1 87.12 211 VAL A O 1
ATOM 1614 N N . LYS A 1 212 ? 10.625 8.641 -6.422 1 88.5 212 LYS A N 1
ATOM 1615 C CA . LYS A 1 212 ? 9.406 8.758 -7.215 1 88.5 212 LYS A CA 1
ATOM 1616 C C . LYS A 1 212 ? 8.188 8.305 -6.418 1 88.5 212 LYS A C 1
ATOM 1618 O O . LYS A 1 212 ? 7.141 8.961 -6.445 1 88.5 212 LYS A O 1
ATOM 1623 N N . GLN A 1 213 ? 8.336 7.203 -5.73 1 89.19 213 GLN A N 1
ATOM 1624 C CA . GLN A 1 213 ? 7.305 6.664 -4.848 1 89.19 213 GLN A CA 1
ATOM 1625 C C . GLN A 1 213 ? 7.906 5.711 -3.82 1 89.19 213 GLN A C 1
ATOM 1627 O O . GLN A 1 213 ? 8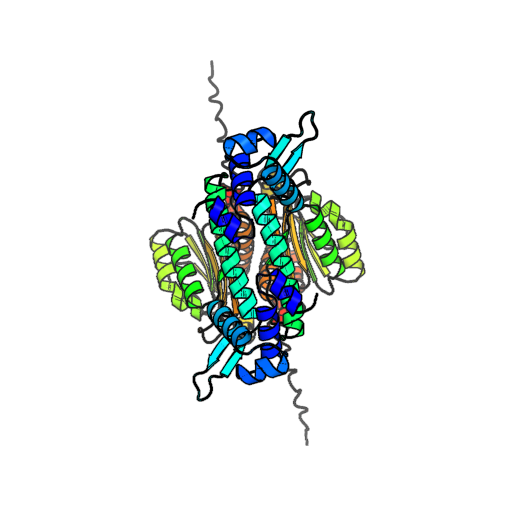.781 4.91 -4.148 1 89.19 213 GLN A O 1
ATOM 1632 N N . ALA A 1 214 ? 7.461 5.863 -2.613 1 90.62 214 ALA A N 1
ATOM 1633 C CA . ALA A 1 214 ? 7.922 4.961 -1.562 1 90.62 214 ALA A CA 1
ATOM 1634 C C . ALA A 1 214 ? 6.887 4.836 -0.449 1 90.62 214 ALA A C 1
ATOM 1636 O O . ALA A 1 214 ? 6.391 5.84 0.062 1 90.62 214 ALA A O 1
ATOM 1637 N N . ILE A 1 215 ? 6.582 3.607 -0.15 1 89.44 215 ILE A N 1
ATOM 1638 C CA . ILE A 1 215 ? 5.66 3.389 0.961 1 89.44 215 ILE A CA 1
ATOM 1639 C C . ILE A 1 215 ? 6.246 2.35 1.917 1 89.44 215 ILE A C 1
ATOM 1641 O O . ILE A 1 215 ? 6.922 1.411 1.487 1 89.44 215 ILE A O 1
ATOM 1645 N N . TRP A 1 216 ? 6.059 2.557 3.188 1 89.75 216 TRP A N 1
ATOM 1646 C CA . TRP A 1 216 ? 6.352 1.606 4.258 1 89.75 216 TRP A CA 1
ATOM 1647 C C . TRP A 1 216 ? 5.105 1.312 5.086 1 89.75 216 TRP A C 1
ATOM 1649 O O . TRP A 1 216 ? 4.309 2.211 5.355 1 89.75 216 TRP A O 1
ATOM 1659 N N . SER A 1 217 ? 4.957 0.069 5.438 1 89.62 217 SER A N 1
ATOM 1660 C CA . SER A 1 217 ? 3.83 -0.303 6.285 1 89.62 217 SER A CA 1
ATOM 1661 C C . SER A 1 217 ? 4.207 -1.419 7.254 1 89.62 217 SER A C 1
ATOM 1663 O O . SER A 1 217 ? 5.004 -2.299 6.914 1 89.62 217 SER A O 1
ATOM 1665 N N . ASP A 1 218 ? 3.611 -1.349 8.445 1 86.81 218 ASP A N 1
ATOM 1666 C CA . ASP A 1 218 ? 3.744 -2.439 9.406 1 86.81 218 ASP A CA 1
ATOM 1667 C C . ASP A 1 218 ? 2.426 -3.191 9.57 1 86.81 218 ASP A C 1
ATOM 1669 O O . ASP A 1 218 ? 2.191 -3.826 10.602 1 86.81 218 ASP A O 1
ATOM 1673 N N . SER A 1 219 ? 1.557 -3.078 8.523 1 87.62 219 SER A N 1
ATOM 1674 C CA . SER A 1 219 ? 0.374 -3.932 8.477 1 87.62 219 SER A CA 1
ATOM 1675 C C . SER A 1 219 ? 0.753 -5.391 8.242 1 87.62 219 SER A C 1
ATOM 1677 O O . SER A 1 219 ? 1.275 -5.734 7.18 1 87.62 219 SER A O 1
ATOM 1679 N N . VAL A 1 220 ? 0.391 -6.156 9.195 1 91.69 220 VAL A N 1
ATOM 1680 C CA . VAL A 1 220 ? 0.749 -7.566 9.109 1 91.69 220 VAL A CA 1
ATOM 1681 C C . VAL A 1 220 ? 0.034 -8.203 7.918 1 91.69 220 VAL A C 1
ATOM 1683 O O . VAL A 1 220 ? 0.628 -8.992 7.18 1 91.69 220 VAL A O 1
ATOM 1686 N N . TYR A 1 221 ? -1.172 -7.895 7.707 1 92.81 221 TYR A N 1
ATOM 1687 C CA . TYR A 1 221 ? -1.934 -8.445 6.59 1 92.81 221 TYR A CA 1
ATOM 1688 C C . TYR A 1 221 ? -1.302 -8.062 5.258 1 92.81 221 TYR A C 1
ATOM 1690 O O . TYR A 1 221 ? -1.034 -8.93 4.422 1 92.81 221 TYR A O 1
ATOM 1698 N N . LEU A 1 222 ? -1.049 -6.797 5.023 1 93.62 222 LEU A N 1
ATOM 1699 C CA . LEU A 1 222 ? -0.459 -6.344 3.77 1 93.62 222 LEU A CA 1
ATOM 1700 C C . LEU A 1 222 ? 0.943 -6.914 3.588 1 93.62 222 LEU A C 1
ATOM 1702 O O . LEU A 1 222 ? 1.35 -7.227 2.467 1 93.62 222 LEU A O 1
ATOM 1706 N N . SER A 1 223 ? 1.628 -7.004 4.707 1 96.25 223 SER A N 1
ATOM 1707 C CA . SER A 1 223 ? 2.975 -7.562 4.641 1 96.25 223 SER A CA 1
ATOM 1708 C C . SER A 1 223 ? 2.945 -9.031 4.234 1 96.25 223 SER A C 1
ATOM 1710 O O . SER A 1 223 ? 3.826 -9.5 3.512 1 96.25 223 SER A O 1
ATOM 1712 N N . CYS A 1 224 ? 1.989 -9.734 4.719 1 96.06 224 CYS A N 1
ATOM 1713 C CA . CYS A 1 224 ? 1.828 -11.133 4.312 1 96.06 224 CYS A CA 1
ATOM 1714 C C . CYS A 1 224 ? 1.553 -11.234 2.816 1 96.06 224 CYS A C 1
ATOM 1716 O O . CYS A 1 224 ? 2.074 -12.125 2.145 1 96.06 224 CYS A O 1
ATOM 1718 N N . LEU A 1 225 ? 0.757 -10.344 2.311 1 95.69 225 LEU A N 1
ATOM 1719 C CA . LEU A 1 225 ? 0.481 -10.344 0.878 1 95.69 225 LEU A CA 1
ATOM 1720 C C . LEU A 1 225 ? 1.748 -10.047 0.081 1 95.69 225 LEU A C 1
ATOM 1722 O O . LEU A 1 225 ? 2.012 -10.703 -0.932 1 95.69 225 LEU A O 1
ATOM 1726 N N . GLN A 1 226 ? 2.482 -9.039 0.528 1 96.88 226 GLN A N 1
ATOM 1727 C CA . GLN A 1 226 ? 3.732 -8.695 -0.141 1 96.88 226 GLN A CA 1
ATOM 1728 C C . GLN A 1 226 ? 4.723 -9.852 -0.085 1 96.88 226 GLN A C 1
ATOM 1730 O O . GLN A 1 226 ? 5.43 -10.125 -1.059 1 96.88 226 GLN A O 1
ATOM 1735 N N . HIS A 1 227 ? 4.77 -10.492 1.087 1 98.38 227 HIS A N 1
ATOM 1736 C CA . HIS A 1 227 ? 5.621 -11.664 1.229 1 98.38 227 HIS A CA 1
ATOM 1737 C C . HIS A 1 227 ? 5.238 -12.75 0.229 1 98.38 227 HIS A C 1
ATOM 1739 O O . HIS A 1 227 ? 6.105 -13.328 -0.436 1 98.38 227 HIS A O 1
ATOM 1745 N N . SER A 1 228 ? 3.982 -1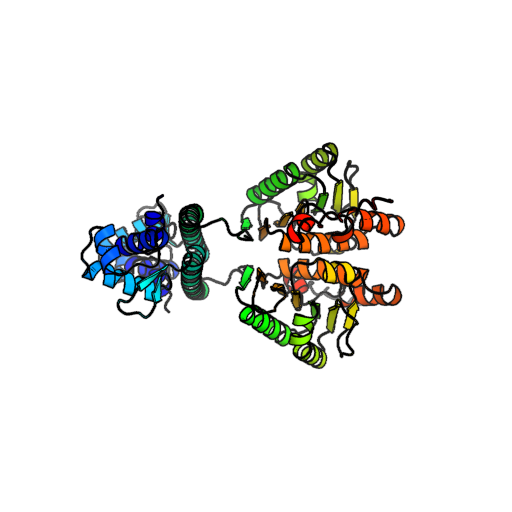3.055 0.177 1 96.81 228 SER A N 1
ATOM 1746 C CA . SER A 1 228 ? 3.494 -14.109 -0.705 1 96.81 228 SER A CA 1
ATOM 1747 C C . SER A 1 228 ? 3.848 -13.82 -2.16 1 96.81 228 SER A C 1
ATOM 1749 O O . SER A 1 228 ? 4.355 -14.695 -2.867 1 96.81 228 SER A O 1
ATOM 1751 N N . GLY A 1 229 ? 3.547 -12.602 -2.617 1 96.81 229 GLY A N 1
ATOM 1752 C CA . GLY A 1 229 ? 3.846 -12.219 -3.99 1 96.81 229 GLY A CA 1
ATOM 1753 C C . GLY A 1 229 ? 5.324 -12.266 -4.312 1 96.81 229 GLY A C 1
ATOM 1754 O O . GLY A 1 229 ? 5.727 -12.828 -5.34 1 96.81 229 GLY A O 1
ATOM 1755 N N . LEU A 1 230 ? 6.129 -11.648 -3.475 1 97.75 230 LEU A N 1
ATOM 1756 C CA . LEU A 1 230 ? 7.566 -11.594 -3.707 1 97.75 230 LEU A CA 1
ATOM 1757 C C . LEU A 1 230 ? 8.172 -12.992 -3.658 1 97.75 230 LEU A C 1
ATOM 1759 O O . LEU A 1 230 ? 9.055 -13.32 -4.461 1 97.75 230 LEU A O 1
ATOM 1763 N N . ALA A 1 231 ? 7.738 -13.82 -2.691 1 97.38 231 ALA A N 1
ATOM 1764 C CA . ALA A 1 231 ? 8.211 -15.195 -2.613 1 97.38 231 ALA A CA 1
ATOM 1765 C C . ALA A 1 231 ? 7.902 -15.961 -3.898 1 97.38 231 ALA A C 1
ATOM 1767 O O . ALA A 1 231 ? 8.727 -16.734 -4.383 1 97.38 231 ALA A O 1
ATOM 1768 N N . ALA A 1 232 ? 6.723 -15.719 -4.402 1 95.69 232 ALA A N 1
ATOM 1769 C CA . ALA A 1 232 ? 6.336 -16.375 -5.648 1 95.69 232 ALA A CA 1
ATOM 1770 C C . ALA A 1 232 ? 7.234 -15.945 -6.801 1 95.69 232 ALA A C 1
ATOM 1772 O O . ALA A 1 232 ? 7.641 -16.766 -7.625 1 95.69 232 ALA A O 1
ATOM 1773 N N . GLU A 1 233 ? 7.52 -14.672 -6.906 1 95.75 233 GLU A N 1
ATOM 1774 C CA . GLU A 1 233 ? 8.383 -14.156 -7.961 1 95.75 233 GLU A CA 1
ATOM 1775 C C . GLU A 1 233 ? 9.789 -14.742 -7.855 1 95.75 233 GLU A C 1
ATOM 1777 O O . GLU A 1 233 ? 10.406 -15.094 -8.867 1 95.75 233 GLU A O 1
ATOM 1782 N N . ILE A 1 234 ? 10.273 -14.836 -6.629 1 96.44 234 ILE A N 1
ATOM 1783 C CA . ILE A 1 234 ? 11.586 -15.414 -6.391 1 96.44 234 ILE A CA 1
ATOM 1784 C C . ILE A 1 234 ? 11.602 -16.875 -6.84 1 96.44 234 ILE A C 1
ATOM 1786 O O . ILE A 1 234 ? 12.523 -17.312 -7.531 1 96.44 234 ILE A O 1
ATOM 1790 N N . GLN A 1 235 ? 10.594 -17.609 -6.48 1 94.56 235 GLN A N 1
ATOM 1791 C CA . GLN A 1 235 ? 10.5 -19.016 -6.836 1 94.56 235 GLN A CA 1
ATOM 1792 C C . GLN A 1 235 ? 10.492 -19.203 -8.352 1 94.56 235 GLN A C 1
ATOM 1794 O O . GLN A 1 235 ? 11.156 -20.109 -8.875 1 94.56 235 GLN A O 1
ATOM 1799 N N . LEU A 1 236 ? 9.766 -18.359 -9.031 1 92.62 236 LEU A N 1
ATOM 1800 C CA . LEU A 1 236 ? 9.641 -18.484 -10.484 1 92.62 236 LEU A CA 1
ATOM 1801 C C . LEU A 1 236 ? 10.953 -18.125 -11.172 1 92.62 236 LEU A C 1
ATOM 1803 O O . LEU A 1 236 ? 11.211 -18.578 -12.289 1 92.62 236 LEU A O 1
ATOM 1807 N N . SER A 1 237 ? 11.75 -17.281 -10.547 1 93.56 237 SER A N 1
ATOM 1808 C CA . SER A 1 237 ? 13.016 -16.844 -11.133 1 93.56 237 SER A CA 1
ATOM 1809 C C . SER A 1 237 ? 14.141 -17.828 -10.812 1 93.56 237 SER A C 1
ATOM 1811 O O . SER A 1 237 ? 15.203 -17.781 -11.438 1 93.56 237 SER A O 1
ATOM 1813 N N . ALA A 1 238 ? 13.914 -18.672 -9.844 1 92.75 238 ALA A N 1
ATOM 1814 C CA . ALA A 1 238 ? 14.93 -19.609 -9.398 1 92.75 238 ALA A CA 1
ATOM 1815 C C . ALA A 1 238 ? 15.062 -20.781 -10.375 1 92.75 238 ALA A C 1
ATOM 1817 O O . ALA A 1 238 ? 14.086 -21.172 -11.031 1 92.75 238 ALA A O 1
ATOM 1818 N N . PRO A 1 239 ? 16.266 -21.359 -10.477 1 90.31 239 PRO A N 1
ATOM 1819 C CA . PRO A 1 239 ? 16.375 -22.594 -11.242 1 90.31 239 PRO A CA 1
ATOM 1820 C C . PRO A 1 239 ? 15.523 -23.719 -10.672 1 90.31 239 PRO A C 1
ATOM 1822 O O . PRO A 1 239 ? 15.266 -23.766 -9.469 1 90.31 239 PRO A O 1
ATOM 1825 N N . PRO A 1 240 ? 15.039 -24.547 -11.508 1 86.94 240 PRO A N 1
ATOM 1826 C CA . PRO A 1 240 ? 14.141 -25.625 -11.094 1 86.94 240 PRO A CA 1
ATOM 1827 C C . PRO A 1 240 ? 14.688 -26.422 -9.906 1 86.94 240 PRO A C 1
ATOM 1829 O O . PRO A 1 240 ? 13.922 -26.828 -9.023 1 86.94 240 PRO A O 1
ATOM 1832 N N . SER A 1 241 ? 15.945 -26.578 -9.781 1 88.62 241 SER A N 1
ATOM 1833 C CA . SER A 1 241 ? 16.578 -27.359 -8.727 1 88.62 241 SER A CA 1
ATOM 1834 C C . SER A 1 241 ? 16.453 -26.672 -7.375 1 88.62 241 SER A C 1
ATOM 1836 O O . SER A 1 241 ? 16.5 -27.328 -6.328 1 88.62 241 SER A O 1
ATOM 1838 N N . ALA A 1 242 ? 16.219 -25.422 -7.414 1 89.38 242 ALA A N 1
ATOM 1839 C CA . ALA A 1 242 ? 16.188 -24.656 -6.172 1 89.38 242 ALA A CA 1
ATOM 1840 C C . ALA A 1 242 ? 14.766 -24.266 -5.797 1 89.38 242 ALA A C 1
ATOM 1842 O O . ALA A 1 242 ? 14.508 -23.844 -4.664 1 89.38 242 ALA A O 1
ATOM 1843 N N . ARG A 1 243 ? 13.836 -24.5 -6.688 1 87.31 243 ARG A N 1
ATOM 1844 C CA . ARG A 1 243 ? 12.477 -23.984 -6.52 1 87.31 243 ARG A CA 1
ATOM 1845 C C . ARG A 1 243 ? 11.805 -24.625 -5.305 1 87.31 243 ARG A C 1
ATOM 1847 O O . ARG A 1 243 ? 11.18 -23.922 -4.504 1 87.31 243 ARG A O 1
ATOM 1854 N N . ALA A 1 244 ? 11.961 -25.828 -5.195 1 87 244 ALA A N 1
ATOM 1855 C CA . ALA A 1 244 ? 11.312 -26.531 -4.082 1 87 244 ALA A CA 1
ATOM 1856 C C . ALA A 1 244 ? 11.875 -26.062 -2.744 1 87 244 ALA A C 1
ATOM 1858 O O . ALA A 1 244 ? 11.125 -25.891 -1.776 1 87 244 ALA A O 1
ATOM 1859 N N . ARG A 1 245 ? 13.133 -25.969 -2.688 1 87.62 245 ARG A N 1
ATOM 1860 C CA . ARG A 1 245 ? 13.781 -25.5 -1.463 1 87.62 245 ARG A CA 1
ATOM 1861 C C . ARG A 1 245 ? 13.328 -24.094 -1.107 1 87.62 245 ARG A C 1
ATOM 1863 O O . ARG A 1 245 ? 13.07 -23.781 0.059 1 87.62 245 ARG A O 1
ATOM 1870 N N . MET A 1 246 ? 13.211 -23.297 -2.109 1 88.31 246 MET A N 1
ATOM 1871 C CA . MET A 1 246 ? 12.797 -21.906 -1.896 1 88.31 246 MET A CA 1
ATOM 1872 C C . MET A 1 246 ? 11.344 -21.844 -1.437 1 88.31 246 MET A C 1
ATOM 1874 O O . MET A 1 246 ? 10.992 -21.031 -0.579 1 88.31 246 MET A O 1
ATOM 1878 N N . ALA A 1 247 ? 10.57 -22.672 -2.059 1 88.31 247 ALA A N 1
ATOM 1879 C CA . ALA A 1 247 ? 9.164 -22.719 -1.664 1 88.31 247 ALA A CA 1
ATOM 1880 C C . ALA A 1 247 ? 9.023 -23.109 -0.194 1 88.31 247 ALA A C 1
ATOM 1882 O O . ALA A 1 247 ? 8.219 -22.516 0.533 1 88.31 247 ALA A O 1
ATOM 1883 N N . ARG A 1 248 ? 9.766 -24 0.289 1 88.06 248 ARG A N 1
ATOM 1884 C CA . ARG A 1 248 ? 9.711 -24.469 1.67 1 88.06 248 ARG A CA 1
ATOM 1885 C C . ARG A 1 248 ? 10.211 -23.391 2.633 1 88.06 248 ARG A C 1
ATOM 1887 O O . ARG A 1 248 ? 9.664 -23.219 3.723 1 88.06 248 ARG A O 1
ATOM 1894 N N . SER A 1 249 ? 11.141 -22.719 2.137 1 90.12 249 SER A N 1
ATOM 1895 C CA . SER A 1 249 ? 11.852 -21.844 3.059 1 90.12 249 SER A CA 1
ATOM 1896 C C . SER A 1 249 ? 11.242 -20.438 3.08 1 90.12 249 SER A C 1
ATOM 1898 O O . SER A 1 249 ? 11.336 -19.734 4.086 1 90.12 249 SER A O 1
ATOM 1900 N N . PHE A 1 250 ? 10.508 -20.125 1.89 1 91.38 250 PHE A N 1
ATOM 1901 C CA . PHE A 1 250 ? 10.219 -18.703 1.838 1 91.38 250 PHE A CA 1
ATOM 1902 C C . PHE A 1 250 ? 8.773 -18.453 1.437 1 91.38 250 PHE A C 1
ATOM 1904 O O . PHE A 1 250 ? 8.273 -17.328 1.548 1 91.38 250 PHE A O 1
ATOM 1911 N N . SER A 1 251 ? 8.109 -19.484 1.003 1 93.62 251 SER A N 1
ATOM 1912 C CA . SER A 1 251 ? 6.688 -19.266 0.772 1 93.62 251 SER A CA 1
ATOM 1913 C C . SER A 1 251 ? 5.973 -18.875 2.064 1 93.62 251 SER A C 1
ATOM 1915 O O . SER A 1 251 ? 6.332 -19.359 3.143 1 93.62 251 SER A O 1
ATOM 1917 N N . LEU A 1 252 ? 5.02 -18.078 1.949 1 93.75 252 LEU A N 1
ATOM 1918 C CA . LEU A 1 252 ? 4.355 -17.531 3.127 1 93.75 252 LEU A CA 1
ATOM 1919 C C . LEU A 1 252 ? 3.816 -18.641 4.016 1 93.75 252 LEU A C 1
ATOM 1921 O O . LEU A 1 252 ? 4.109 -18.688 5.215 1 93.75 252 LEU A O 1
ATOM 1925 N N . ILE A 1 253 ? 3.141 -19.562 3.438 1 91.06 253 ILE A N 1
ATOM 1926 C CA . ILE A 1 253 ? 2.406 -20.562 4.203 1 91.06 253 ILE A CA 1
ATOM 1927 C C . ILE A 1 253 ? 3.373 -21.625 4.738 1 91.06 253 ILE A C 1
ATOM 1929 O O . ILE A 1 253 ? 3.307 -22 5.91 1 91.06 253 ILE A O 1
ATOM 1933 N N . ASN A 1 254 ? 4.293 -22.031 3.918 1 90 254 ASN A N 1
ATOM 1934 C CA . ASN A 1 254 ? 5.211 -23.094 4.332 1 90 254 ASN A CA 1
ATOM 1935 C C . ASN A 1 254 ? 6.211 -22.578 5.371 1 90 254 ASN A C 1
ATOM 1937 O O . ASN A 1 254 ? 6.543 -23.297 6.316 1 90 254 ASN A O 1
ATOM 1941 N N . SER A 1 255 ? 6.641 -21.391 5.242 1 92.31 255 SER A N 1
ATOM 1942 C CA . SER A 1 255 ? 7.66 -20.859 6.145 1 92.31 255 SER A CA 1
ATOM 1943 C C . SER A 1 255 ? 7.031 -20.297 7.414 1 92.31 255 SER A C 1
ATOM 1945 O O . SER A 1 255 ? 7.719 -20.109 8.422 1 92.31 255 SER A O 1
ATOM 1947 N N . SER A 1 256 ? 5.785 -19.906 7.359 1 92.75 256 SER A N 1
ATOM 1948 C CA . SER A 1 256 ? 5.008 -19.391 8.484 1 92.75 256 SER A CA 1
ATOM 1949 C C . SER A 1 256 ? 5.789 -18.344 9.266 1 92.75 256 SER A C 1
ATOM 1951 O O . SER A 1 256 ? 6.016 -18.5 10.469 1 92.75 256 SER A O 1
ATOM 1953 N N . PRO A 1 257 ? 6.207 -17.312 8.664 1 95.06 257 PRO A N 1
ATOM 1954 C CA . PRO A 1 257 ? 6.957 -16.25 9.344 1 95.06 257 PRO A CA 1
ATOM 1955 C C . PRO A 1 257 ? 6.16 -15.602 10.477 1 95.06 257 PRO A C 1
ATOM 1957 O O . PRO A 1 257 ? 4.949 -15.812 10.578 1 95.06 257 PRO A O 1
ATOM 1960 N N . PRO A 1 258 ? 6.887 -14.844 11.289 1 94.19 258 PRO A N 1
ATOM 1961 C CA . PRO A 1 258 ? 6.254 -14.242 12.469 1 94.19 258 PRO A CA 1
ATOM 1962 C C . PRO A 1 258 ? 4.977 -13.477 12.125 1 94.19 258 PRO A C 1
ATOM 1964 O O . PRO A 1 258 ? 3.988 -13.562 12.852 1 94.19 258 PRO A O 1
ATOM 1967 N N . GLY A 1 259 ? 4.973 -12.742 11.086 1 94.88 259 GLY A N 1
ATOM 1968 C CA . GLY A 1 259 ? 3.793 -11.984 10.711 1 94.88 259 GLY A CA 1
ATOM 1969 C C . GLY A 1 259 ? 2.578 -12.852 10.445 1 94.88 259 GLY A C 1
ATOM 1970 O O . GLY A 1 259 ? 1.464 -12.508 10.852 1 94.88 259 GLY A O 1
ATOM 1971 N N . LEU A 1 260 ? 2.758 -13.953 9.719 1 95.06 260 LEU A N 1
ATOM 1972 C CA . LEU A 1 260 ? 1.643 -14.859 9.461 1 95.06 260 LEU A CA 1
ATOM 1973 C C . LEU A 1 260 ? 1.118 -15.453 10.758 1 95.06 260 LEU A C 1
ATOM 1975 O O . LEU A 1 260 ? -0.095 -15.547 10.961 1 95.06 260 LEU A O 1
ATOM 1979 N N . ARG A 1 261 ? 2.029 -15.875 11.594 1 94.19 261 ARG A N 1
ATOM 1980 C CA . ARG A 1 261 ? 1.624 -16.406 12.883 1 94.19 261 ARG A CA 1
ATOM 1981 C C . ARG A 1 261 ? 0.798 -15.398 13.664 1 94.19 261 ARG A C 1
ATOM 1983 O O . ARG A 1 261 ? -0.187 -15.758 14.312 1 94.19 261 ARG A O 1
ATOM 1990 N N . GLN A 1 262 ? 1.224 -14.234 13.641 1 91 262 GLN A N 1
ATOM 1991 C CA . GLN A 1 262 ? 0.494 -13.164 14.312 1 91 262 GLN A CA 1
ATOM 1992 C C . GLN A 1 262 ? -0.89 -12.977 13.703 1 91 262 GLN A C 1
ATOM 1994 O O . GLN A 1 262 ? -1.866 -12.742 14.414 1 91 262 GLN A O 1
ATOM 1999 N N . LEU A 1 263 ? -0.963 -13.047 12.406 1 90.81 263 LEU A N 1
ATOM 2000 C CA . LEU A 1 263 ? -2.195 -12.781 11.672 1 90.81 263 LEU A CA 1
ATOM 2001 C C . LEU A 1 263 ? -3.232 -13.867 11.938 1 90.81 263 LEU A C 1
ATOM 2003 O O . LEU A 1 263 ? -4.414 -13.57 12.125 1 90.81 263 LEU A O 1
ATOM 2007 N N . VAL A 1 264 ? -2.836 -15.141 11.945 1 90.75 264 VAL A N 1
ATOM 2008 C CA . VAL A 1 264 ? -3.775 -16.25 12.023 1 90.75 264 VAL A CA 1
ATOM 2009 C C . VAL A 1 264 ? -3.924 -16.703 13.477 1 90.75 264 VAL A C 1
ATOM 2011 O O . VAL A 1 264 ? -4.832 -17.469 13.805 1 90.75 264 VAL A O 1
ATOM 2014 N N . GLY A 1 265 ? -3.244 -16.141 14.312 1 80.38 265 GLY A N 1
ATOM 2015 C CA . GLY A 1 265 ? -3.299 -16.547 15.711 1 80.38 265 GLY A CA 1
ATOM 2016 C C . GLY A 1 265 ? -2.576 -17.859 15.984 1 80.38 265 GLY A C 1
ATOM 2017 O O . GLY A 1 265 ? -2.188 -18.562 15.055 1 80.38 265 GLY A O 1
ATOM 2018 N N . ARG A 1 266 ? -2.162 -18.125 17.312 1 59.12 266 ARG A N 1
ATOM 2019 C CA . ARG A 1 266 ? -1.419 -19.312 17.734 1 59.12 266 ARG A CA 1
ATOM 2020 C C . ARG A 1 266 ? -2.287 -20.562 17.641 1 59.12 266 ARG A C 1
ATOM 2022 O O . ARG A 1 266 ? -3.498 -20.5 17.875 1 59.12 266 ARG A O 1
ATOM 2029 N N . GLN A 1 267 ? -1.854 -21.5 16.766 1 53.88 267 GLN A N 1
ATOM 2030 C CA . GLN A 1 267 ? -2.533 -22.781 16.766 1 53.88 267 GLN A CA 1
ATOM 2031 C C . GLN A 1 267 ? -2.812 -23.266 18.188 1 53.88 267 GLN A C 1
ATOM 2033 O O . GLN A 1 267 ? -1.958 -23.141 19.062 1 53.88 267 GLN A O 1
ATOM 2038 N N . PRO A 1 268 ? -4.074 -23.359 18.547 1 44.88 268 PRO A N 1
ATOM 2039 C CA . PRO A 1 268 ? -4.199 -24.094 19.812 1 44.88 268 PRO A CA 1
ATOM 2040 C C . PRO A 1 268 ? -3.338 -25.344 19.859 1 44.88 268 PRO A C 1
ATOM 2042 O O . PRO A 1 268 ? -3.174 -26.031 18.844 1 44.88 268 PRO A O 1
ATOM 2045 N N . ARG A 1 269 ? -2.365 -25.328 20.672 1 41 269 ARG A N 1
ATOM 2046 C CA . ARG A 1 269 ? -1.615 -26.547 20.922 1 41 269 ARG A CA 1
ATOM 2047 C C . ARG A 1 269 ? -2.549 -27.75 21.016 1 41 269 ARG A C 1
ATOM 2049 O O . ARG A 1 269 ? -3.559 -27.719 21.719 1 41 269 ARG A O 1
ATOM 2056 N N . SER A 1 270 ? -2.66 -28.469 19.953 1 37.22 270 SER A N 1
ATOM 2057 C CA . SER A 1 270 ? -3.338 -29.75 20.109 1 37.22 270 SER A CA 1
ATOM 2058 C C . SER A 1 270 ? -3.012 -30.391 21.453 1 37.22 270 SER A C 1
ATOM 2060 O O . SER A 1 270 ? -1.843 -30.5 21.828 1 37.22 270 SER A O 1
ATOM 2062 N N . SER A 1 271 ? -3.834 -30.172 22.469 1 38.28 271 SER A N 1
ATOM 2063 C CA . SER A 1 271 ? -3.77 -31.031 23.641 1 38.28 271 SER A CA 1
ATOM 2064 C C . SER A 1 271 ? -3.5 -32.469 23.266 1 38.28 271 SER A C 1
ATOM 2066 O O . SER A 1 271 ? -4.238 -33.062 22.469 1 38.28 271 SER A O 1
ATOM 2068 N N . SER A 1 272 ? -2.279 -32.875 23.234 1 39.16 272 SER A N 1
ATOM 2069 C CA . SER A 1 272 ? -1.949 -34.281 23.281 1 39.16 272 SER A CA 1
ATOM 2070 C C . SER A 1 272 ? -2.852 -35.031 24.266 1 39.16 272 SER A C 1
ATOM 2072 O O . SER A 1 272 ? -2.896 -34.688 25.453 1 39.16 272 SER A O 1
ATOM 2074 N N . LYS A 1 273 ? -3.986 -35.5 23.891 1 36.47 273 LYS A N 1
ATOM 2075 C CA . LYS A 1 273 ? -4.688 -36.469 24.688 1 36.47 273 LYS A CA 1
ATOM 2076 C C . LYS A 1 273 ? -3.742 -37.594 25.125 1 36.47 273 LYS A C 1
ATOM 2078 O O . LYS A 1 273 ? -3.211 -38.344 24.281 1 36.47 273 LYS A O 1
ATOM 2083 N N . ARG A 1 274 ? -2.916 -37.438 26.203 1 37.97 274 ARG A N 1
ATOM 2084 C CA . ARG A 1 274 ? -2.295 -38.562 26.938 1 37.97 274 ARG A CA 1
ATOM 2085 C C . ARG A 1 274 ? -3.289 -39.688 27.172 1 37.97 274 ARG A C 1
ATOM 2087 O O . ARG A 1 274 ? -4.316 -39.469 27.828 1 37.97 274 ARG A O 1
ATOM 2094 N N . GLY A 1 275 ? -3.506 -40.5 26.078 1 31.28 275 GLY A N 1
ATOM 2095 C CA . GLY A 1 275 ? -4.16 -41.781 26.25 1 31.28 275 GLY A CA 1
ATOM 2096 C C . GLY A 1 275 ? -3.662 -42.531 27.469 1 31.28 275 GLY A C 1
ATOM 2097 O O . GLY A 1 275 ? -2.486 -42.906 27.531 1 31.28 275 GLY A O 1
ATOM 2098 N N . ASP A 1 276 ? -4.125 -42.156 28.672 1 35.03 276 ASP A N 1
ATOM 2099 C CA . ASP A 1 276 ? -4.02 -43.031 29.828 1 35.03 276 ASP A CA 1
ATOM 2100 C C . ASP A 1 276 ? -4.562 -44.438 29.5 1 35.03 276 ASP A C 1
ATOM 2102 O O . ASP A 1 276 ? -5.75 -44.594 29.219 1 35.03 276 ASP A O 1
ATOM 2106 N N . THR A 1 277 ? -3.807 -45.312 28.859 1 31.23 277 THR A N 1
ATOM 2107 C CA . THR A 1 277 ? -4.02 -46.75 28.938 1 31.23 277 THR A CA 1
ATOM 2108 C C . THR A 1 277 ? -4.211 -47.188 30.391 1 31.23 277 THR A C 1
ATOM 2110 O O . THR A 1 277 ? -3.367 -46.906 31.25 1 31.23 277 THR A O 1
ATOM 2113 N N . PRO A 1 278 ? -5.441 -47.625 30.641 1 30.08 278 PRO A N 1
ATOM 2114 C CA . PRO A 1 278 ? -5.52 -48.406 31.906 1 30.08 278 PRO A CA 1
ATOM 2115 C C . PRO A 1 278 ? -4.578 -49.594 31.938 1 30.08 278 PRO A C 1
ATOM 2117 O O . PRO A 1 278 ? -4.219 -50.125 30.875 1 30.08 278 PRO A O 1
ATOM 2120 N N . MET B 1 1 ? 3.686 16 25.266 1 49.78 1 MET B N 1
ATOM 2121 C CA . MET B 1 1 ? 2.424 16.703 25.047 1 49.78 1 MET B CA 1
ATOM 2122 C C . MET B 1 1 ? 1.264 15.938 25.672 1 49.78 1 MET B C 1
ATOM 2124 O O . MET B 1 1 ? 1.199 14.711 25.578 1 49.78 1 MET B O 1
ATOM 2128 N N . ASP B 1 2 ? 0.534 16.672 26.531 1 67.62 2 ASP B N 1
ATOM 2129 C CA . ASP B 1 2 ? -0.596 16.016 27.172 1 67.62 2 ASP B CA 1
ATOM 2130 C C . ASP B 1 2 ? -1.795 15.922 26.234 1 67.62 2 ASP B C 1
ATOM 2132 O O . ASP B 1 2 ? -1.839 16.594 25.203 1 67.62 2 ASP B O 1
ATOM 2136 N N . ALA B 1 3 ? -2.594 14.984 26.484 1 71.56 3 ALA B N 1
ATOM 2137 C CA . ALA B 1 3 ? -3.73 14.672 25.625 1 71.56 3 ALA B CA 1
ATOM 2138 C C . ALA B 1 3 ? -4.484 15.938 25.219 1 71.56 3 ALA B C 1
ATOM 2140 O O . ALA B 1 3 ? -4.871 16.109 24.062 1 71.56 3 ALA B O 1
ATOM 2141 N N . ASP B 1 4 ? -4.52 16.844 26.156 1 77.75 4 ASP B N 1
ATOM 2142 C CA . ASP B 1 4 ? -5.227 18.094 25.906 1 77.75 4 ASP B CA 1
ATOM 2143 C C . ASP B 1 4 ? -4.477 18.969 24.906 1 77.75 4 ASP B C 1
ATOM 2145 O O . ASP B 1 4 ? -5.078 19.531 23.984 1 77.75 4 ASP B O 1
ATOM 2149 N N . GLU B 1 5 ? -3.186 19 25.062 1 73.75 5 GLU B N 1
ATOM 2150 C CA . GLU B 1 5 ? -2.348 19.797 24.172 1 73.75 5 GLU B CA 1
ATOM 2151 C C . GLU B 1 5 ? -2.393 19.25 22.734 1 73.75 5 GLU B C 1
ATOM 2153 O O . GLU B 1 5 ? -2.385 20.016 21.781 1 73.75 5 GLU B O 1
ATOM 2158 N N . GLY B 1 6 ? -2.484 18.016 22.75 1 73.31 6 GLY B N 1
ATOM 2159 C CA . GLY B 1 6 ? -2.562 17.375 21.438 1 73.31 6 GLY B CA 1
ATOM 2160 C C . GLY B 1 6 ? -3.826 17.734 20.688 1 73.31 6 GLY B C 1
ATOM 2161 O O . GLY B 1 6 ? -3.781 18.016 19.484 1 73.31 6 GLY B O 1
ATOM 2162 N N . LEU B 1 7 ? -4.848 17.797 21.422 1 80.62 7 LEU B N 1
ATOM 2163 C CA . LEU B 1 7 ? -6.133 18.125 20.812 1 80.62 7 LEU B CA 1
ATOM 2164 C C . LEU B 1 7 ? -6.168 19.594 20.406 1 80.62 7 LEU B C 1
ATOM 2166 O O . LEU B 1 7 ? -6.699 19.938 19.344 1 80.62 7 LEU B O 1
ATOM 2170 N N . VAL B 1 8 ? -5.562 20.406 21.172 1 79.56 8 VAL B N 1
ATOM 2171 C CA . VAL B 1 8 ? -5.52 21.844 20.859 1 79.56 8 VAL B CA 1
ATOM 2172 C C . VAL B 1 8 ? -4.723 22.062 19.578 1 79.56 8 VAL B C 1
ATOM 2174 O O . VAL B 1 8 ? -5.117 22.875 18.734 1 79.56 8 VAL B O 1
ATOM 2177 N N . ALA B 1 9 ? -3.76 21.328 19.531 1 72.19 9 ALA B N 1
ATOM 2178 C CA . ALA B 1 9 ? -2.918 21.438 18.328 1 72.19 9 ALA B CA 1
ATOM 2179 C C . ALA B 1 9 ? -3.676 20.984 17.094 1 72.19 9 ALA B C 1
ATOM 2181 O O . ALA B 1 9 ? -3.32 21.375 15.969 1 72.19 9 ALA B O 1
ATOM 2182 N N . LEU B 1 10 ? -4.789 20.312 17.375 1 76.69 10 LEU B N 1
ATOM 2183 C CA . LEU B 1 10 ? -5.566 19.781 16.266 1 76.69 10 LEU B CA 1
ATOM 2184 C C . LEU B 1 10 ? -6.812 20.625 16.016 1 76.69 10 LEU B C 1
ATOM 2186 O O . LEU B 1 10 ? -7.688 20.25 15.234 1 76.69 10 LEU B O 1
ATOM 2190 N N . GLY B 1 11 ? -6.902 21.734 16.734 1 76.69 11 GLY B N 1
ATOM 2191 C CA . GLY B 1 11 ? -7.973 22.672 16.422 1 76.69 11 GLY B CA 1
ATOM 2192 C C . GLY B 1 11 ? -9.039 22.734 17.5 1 76.69 11 GLY B C 1
ATOM 2193 O O . GLY B 1 11 ? -10.016 23.469 17.359 1 76.69 11 GLY B O 1
ATOM 2194 N N . PHE B 1 12 ? -8.82 21.969 18.547 1 83.88 12 PHE B N 1
ATOM 2195 C CA . PHE B 1 12 ? -9.719 22.094 19.672 1 83.88 12 PHE B CA 1
ATOM 2196 C C . PHE B 1 12 ? -9.336 23.281 20.547 1 83.88 12 PHE B C 1
ATOM 2198 O O . PHE B 1 12 ? -8.156 23.625 20.672 1 83.88 12 PHE B O 1
ATOM 2205 N N . THR B 1 13 ? -10.359 23.891 21.016 1 85.31 13 THR B N 1
ATOM 2206 C CA . THR B 1 13 ? -10.047 24.875 22.047 1 85.31 13 THR B CA 1
ATOM 2207 C C . THR B 1 13 ? -9.57 24.203 23.328 1 85.31 13 THR B C 1
ATOM 2209 O O . THR B 1 13 ? -9.766 23 23.516 1 85.31 13 THR B O 1
ATOM 2212 N N . GLU B 1 14 ? -8.977 24.938 24.109 1 88.12 14 GLU B N 1
ATOM 2213 C CA . GLU B 1 14 ? -8.5 24.391 25.375 1 88.12 14 GLU B CA 1
ATOM 2214 C C . GLU B 1 14 ? -9.648 23.766 26.172 1 88.12 14 GLU B C 1
ATOM 2216 O O . GLU B 1 14 ? -9.5 22.688 26.734 1 88.12 14 GLU B O 1
ATOM 2221 N N . VAL B 1 15 ? -10.789 24.469 26.172 1 91.38 15 VAL B N 1
ATOM 2222 C CA . VAL B 1 15 ? -11.938 24 26.938 1 91.38 15 VAL B CA 1
ATOM 2223 C C . VAL B 1 15 ? -12.484 22.719 26.297 1 91.38 15 VAL B C 1
ATOM 2225 O O . VAL B 1 15 ? -12.797 21.75 27 1 91.38 15 VAL B O 1
ATOM 2228 N N . GLU B 1 16 ? -12.516 22.688 25.031 1 90.94 16 GLU B N 1
ATOM 2229 C CA . GLU B 1 16 ? -12.961 21.5 24.328 1 90.94 16 GLU B CA 1
ATOM 2230 C C . GLU B 1 16 ? -12.07 20.297 24.656 1 90.94 16 GLU B C 1
ATOM 2232 O O . GLU B 1 16 ? -12.57 19.203 24.938 1 90.94 16 GLU B O 1
ATOM 2237 N N . ALA B 1 17 ? -10.82 20.547 24.609 1 89 17 ALA B N 1
ATOM 2238 C CA . ALA B 1 17 ? -9.844 19.484 24.844 1 89 17 ALA B CA 1
ATOM 2239 C C . ALA B 1 17 ? -9.977 18.922 26.266 1 89 17 ALA B C 1
ATOM 2241 O O . ALA B 1 17 ? -10.008 17.703 26.453 1 89 17 ALA B O 1
ATOM 2242 N N . ARG B 1 18 ? -10.109 19.781 27.156 1 89.5 18 ARG B N 1
ATOM 2243 C CA . ARG B 1 18 ? -10.211 19.375 28.562 1 89.5 18 ARG B CA 1
ATOM 2244 C C . ARG B 1 18 ? -11.516 18.625 28.812 1 89.5 18 ARG B C 1
ATOM 2246 O O . ARG B 1 18 ? -11.523 17.625 29.531 1 89.5 18 ARG B O 1
ATOM 2253 N N . VAL B 1 19 ? -12.594 19.125 28.281 1 92.56 19 VAL B N 1
ATOM 2254 C CA . VAL B 1 19 ? -13.891 18.469 28.438 1 92.56 19 VAL B CA 1
ATOM 2255 C C . VAL B 1 19 ? -13.852 17.062 27.859 1 92.56 19 VAL B C 1
ATOM 2257 O O . VAL B 1 19 ? -14.305 16.109 28.484 1 92.56 19 VAL B O 1
ATOM 2260 N N . TYR B 1 20 ? -13.273 16.953 26.703 1 90.38 20 TYR B N 1
ATOM 2261 C CA . TYR B 1 20 ? -13.188 15.656 26.047 1 90.38 20 TYR B CA 1
ATOM 2262 C C . TYR B 1 20 ? -12.32 14.695 26.844 1 90.38 20 TYR B C 1
ATOM 2264 O O . TYR B 1 20 ? -12.703 13.539 27.062 1 90.38 20 TYR B O 1
ATOM 2272 N N . CYS B 1 21 ? -11.203 15.117 27.281 1 86.5 21 CYS B N 1
ATOM 2273 C CA . CYS B 1 21 ? -10.312 14.281 28.062 1 86.5 21 CYS B CA 1
ATOM 2274 C C . CYS B 1 21 ? -10.969 13.836 29.359 1 86.5 21 CYS B C 1
ATOM 2276 O O . CYS B 1 21 ? -10.812 12.695 29.797 1 86.5 21 CYS B O 1
ATOM 2278 N N . GLU B 1 22 ? -11.742 14.742 30 1 86.44 22 GLU B N 1
ATOM 2279 C CA . GLU B 1 22 ? -12.453 14.391 31.234 1 86.44 22 GLU B CA 1
ATOM 2280 C C . GLU B 1 22 ? -13.516 13.328 30.969 1 86.44 22 GLU B C 1
ATOM 2282 O O . GLU B 1 22 ? -13.703 12.422 31.781 1 86.44 22 GLU B O 1
ATOM 2287 N N . LEU B 1 23 ? -14.227 13.453 29.875 1 86 23 LEU B N 1
ATOM 2288 C CA . LEU B 1 23 ? -15.227 12.453 29.484 1 86 23 LEU B CA 1
ATOM 2289 C C . LEU B 1 23 ? -14.57 11.094 29.266 1 86 23 LEU B C 1
ATOM 2291 O O . LEU B 1 23 ? -15.133 10.062 29.625 1 86 23 LEU B O 1
ATOM 2295 N N . LEU B 1 24 ? -13.367 11.109 28.688 1 81.69 24 LEU B N 1
ATOM 2296 C CA . LEU B 1 24 ? -12.648 9.875 28.422 1 81.69 24 LEU B CA 1
ATOM 2297 C C . LEU B 1 24 ? -12.281 9.164 29.719 1 81.69 24 LEU B C 1
ATOM 2299 O O . LEU B 1 24 ? -12.227 7.934 29.766 1 81.69 24 LEU B O 1
ATOM 2303 N N . LYS B 1 25 ? -12.102 9.922 30.734 1 79 25 LYS B N 1
ATOM 2304 C CA . LYS B 1 25 ? -11.727 9.367 32.031 1 79 25 LYS B CA 1
ATOM 2305 C C . LYS B 1 25 ? -12.93 8.75 32.719 1 79 25 LYS B C 1
ATOM 2307 O O . LYS B 1 25 ? -12.781 7.805 33.5 1 79 25 LYS B O 1
ATOM 2312 N N . GLY B 1 26 ? -14.164 9.344 32.5 1 79.75 26 GLY B N 1
ATOM 2313 C CA . GLY B 1 26 ? -15.328 8.906 33.25 1 79.75 26 GLY B CA 1
ATOM 2314 C C . GLY B 1 26 ? -16.641 9.211 32.531 1 79.75 26 GLY B C 1
ATOM 2315 O O . GLY B 1 26 ? -17.25 10.25 32.781 1 79.75 26 GLY B O 1
ATOM 2316 N N . ALA B 1 27 ? -16.953 8.484 31.422 1 75.31 27 ALA B N 1
ATOM 2317 C CA . ALA B 1 27 ? -18.219 8.672 30.719 1 75.31 27 ALA B CA 1
ATOM 2318 C C . ALA B 1 27 ? -19.234 7.617 31.141 1 75.31 27 ALA B C 1
ATOM 2320 O O . ALA B 1 27 ? -18.875 6.555 31.641 1 75.31 27 ALA B O 1
ATOM 2321 N N . PRO B 1 28 ? -20.422 7.934 31.266 1 80.5 28 PRO B N 1
ATOM 2322 C CA . PRO B 1 28 ? -21.094 9.18 30.859 1 80.5 28 PRO B CA 1
ATOM 2323 C C . PRO B 1 28 ? -21.078 10.234 31.969 1 80.5 28 PRO B C 1
ATOM 2325 O O . PRO B 1 28 ? -20.938 9.898 33.156 1 80.5 28 PRO B O 1
ATOM 2328 N N . ALA B 1 29 ? -21.125 11.453 31.578 1 89 29 ALA B N 1
ATOM 2329 C CA . ALA B 1 29 ? -21.172 12.531 32.562 1 89 29 ALA B CA 1
ATOM 2330 C C . ALA B 1 29 ? -22.109 13.641 32.125 1 89 29 ALA B C 1
ATOM 2332 O O . ALA B 1 29 ? -22.297 13.875 30.922 1 89 29 ALA B O 1
ATOM 2333 N N . THR B 1 30 ? -22.766 14.25 33.094 1 90.69 30 THR B N 1
ATOM 2334 C CA . THR B 1 30 ? -23.609 15.414 32.812 1 90.69 30 THR B CA 1
ATOM 2335 C C . THR B 1 30 ? -22.766 16.672 32.688 1 90.69 30 THR B C 1
ATOM 2337 O O . THR B 1 30 ? -21.625 16.703 33.156 1 90.69 30 THR B O 1
ATOM 2340 N N . GLY B 1 31 ? -23.344 17.703 32.031 1 91.94 31 GLY B N 1
ATOM 2341 C CA . GLY B 1 31 ? -22.672 18.984 31.938 1 91.94 31 GLY B CA 1
ATOM 2342 C C . GLY B 1 31 ? -22.297 19.562 33.312 1 91.94 31 GLY B C 1
ATOM 2343 O O . GLY B 1 31 ? -21.219 20.141 33.469 1 91.94 31 GLY B O 1
ATOM 2344 N N . TYR B 1 32 ? -23.156 19.297 34.25 1 90.69 32 TYR B N 1
ATOM 2345 C CA . TYR B 1 32 ? -22.953 19.797 35.594 1 90.69 32 TYR B CA 1
ATOM 2346 C C . TYR B 1 32 ? -21.75 19.109 36.25 1 90.69 32 TYR B C 1
ATOM 2348 O O . TYR B 1 32 ? -20.922 19.766 36.875 1 90.69 32 TYR B O 1
ATOM 2356 N N . ARG B 1 33 ? -21.672 17.859 36.156 1 91.75 33 ARG B N 1
ATOM 2357 C CA . ARG B 1 33 ? -20.547 17.109 36.719 1 91.75 33 ARG B CA 1
ATOM 2358 C C . ARG B 1 33 ? -19.234 17.531 36.062 1 91.75 33 ARG B C 1
ATOM 2360 O O . ARG B 1 33 ? -18.219 17.641 36.781 1 91.75 33 ARG B O 1
ATOM 2367 N N . LEU B 1 34 ? -19.281 17.719 34.812 1 93.44 34 LEU B N 1
ATOM 2368 C CA . LEU B 1 34 ? -18.078 18.141 34.094 1 93.44 34 LEU B CA 1
ATOM 2369 C C . LEU B 1 34 ? -17.641 19.531 34.562 1 93.44 34 LEU B C 1
ATOM 2371 O O . LEU B 1 34 ? -16.438 19.797 34.719 1 93.44 34 LEU B O 1
ATOM 2375 N N . ALA B 1 35 ? -18.609 20.438 34.75 1 93.69 35 ALA B N 1
ATOM 2376 C CA . ALA B 1 35 ? -18.312 21.781 35.25 1 93.69 35 ALA B CA 1
ATOM 2377 C C . ALA B 1 35 ? -17.625 21.734 36.594 1 93.69 35 ALA B C 1
ATOM 2379 O O . ALA B 1 35 ? -16.641 22.438 36.844 1 93.69 35 ALA B O 1
ATOM 2380 N N . GLN B 1 36 ? -18.047 20.875 37.438 1 93.5 36 GLN B N 1
ATOM 2381 C CA . GLN B 1 36 ? -17.469 20.703 38.781 1 93.5 36 GLN B CA 1
ATOM 2382 C C . GLN B 1 36 ? -16.062 20.125 38.688 1 93.5 36 GLN B C 1
ATOM 2384 O O . GLN B 1 36 ? -15.148 20.594 39.375 1 93.5 36 GLN B O 1
ATOM 2389 N N . ALA B 1 37 ? -15.938 19.141 37.875 1 90.19 37 ALA B N 1
ATOM 2390 C CA . ALA B 1 37 ? -14.672 18.406 37.75 1 90.19 37 ALA B CA 1
ATOM 2391 C C . ALA B 1 37 ? -13.578 19.312 37.188 1 90.19 37 ALA B C 1
ATOM 2393 O O . ALA B 1 37 ? -12.414 19.203 37.594 1 90.19 37 ALA B O 1
A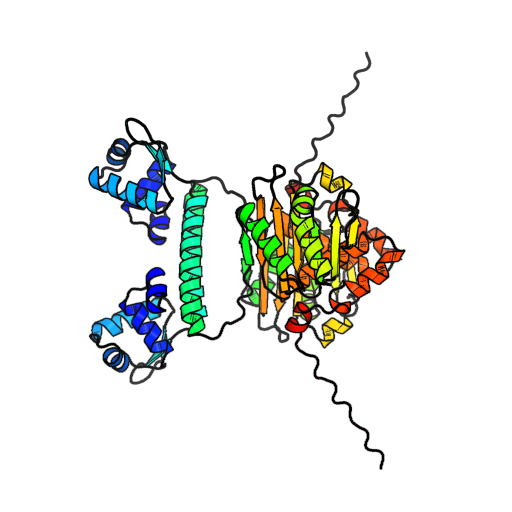TOM 2394 N N . LEU B 1 38 ? -13.961 20.172 36.281 1 92.06 38 LEU B N 1
ATOM 2395 C CA . LEU B 1 38 ? -12.977 20.969 35.594 1 92.06 38 LEU B CA 1
ATOM 2396 C C . LEU B 1 38 ? -12.867 22.375 36.188 1 92.06 38 LEU B C 1
ATOM 2398 O O . LEU B 1 38 ? -11.977 23.141 35.844 1 92.06 38 LEU B O 1
ATOM 2402 N N . GLY B 1 39 ? -13.773 22.688 37.094 1 92.94 39 GLY B N 1
ATOM 2403 C CA . GLY B 1 39 ? -13.758 24 37.75 1 92.94 39 GLY B CA 1
ATOM 2404 C C . GLY B 1 39 ? -14.016 25.141 36.781 1 92.94 39 GLY B C 1
ATOM 2405 O O . GLY B 1 39 ? -13.32 26.156 36.844 1 92.94 39 GLY B O 1
ATOM 2406 N N . LYS B 1 40 ? -14.914 24.891 35.812 1 92.44 40 LYS B N 1
ATOM 2407 C CA . LYS B 1 40 ? -15.273 25.891 34.812 1 92.44 40 LYS B CA 1
ATOM 2408 C C . LYS B 1 40 ? -16.75 26.234 34.875 1 92.44 40 LYS B C 1
ATOM 2410 O O . LYS B 1 40 ? -17.547 25.453 35.375 1 92.44 40 LYS B O 1
ATOM 2415 N N . ALA B 1 41 ? -17.141 27.422 34.344 1 92.5 41 ALA B N 1
ATOM 2416 C CA . ALA B 1 41 ? -18.531 27.859 34.344 1 92.5 41 ALA B CA 1
ATOM 2417 C C . ALA B 1 41 ? -19.391 26.938 33.469 1 92.5 41 ALA B C 1
ATOM 2419 O O . ALA B 1 41 ? -18.969 26.531 32.375 1 92.5 41 ALA B O 1
ATOM 2420 N N . PRO B 1 42 ? -20.609 26.609 34.062 1 91.88 42 PRO B N 1
ATOM 2421 C CA . PRO B 1 42 ? -21.484 25.703 33.312 1 91.88 42 PRO B CA 1
ATOM 2422 C C . PRO B 1 42 ? -21.766 26.203 31.891 1 91.88 42 PRO B C 1
ATOM 2424 O O . PRO B 1 42 ? -21.734 25.406 30.953 1 91.88 42 PRO B O 1
ATOM 2427 N N . PRO B 1 43 ? -21.969 27.453 31.641 1 92 43 PRO B N 1
ATOM 2428 C CA . PRO B 1 43 ? -22.219 27.875 30.25 1 92 43 PRO B CA 1
ATOM 2429 C C . PRO B 1 43 ? -21.062 27.547 29.312 1 92 43 PRO B C 1
ATOM 2431 O O . PRO B 1 43 ? -21.281 27.156 28.172 1 92 43 PRO B O 1
ATOM 2434 N N . SER B 1 44 ? -19.828 27.656 29.828 1 93.25 44 SER B N 1
ATOM 2435 C CA . SER B 1 44 ? -18.656 27.359 29.031 1 93.25 44 SER B CA 1
ATOM 2436 C C . SER B 1 44 ? -18.562 25.875 28.703 1 93.25 44 SER B C 1
ATOM 2438 O O . SER B 1 44 ? -18.188 25.5 27.578 1 93.25 44 SER B O 1
ATOM 2440 N N . ILE B 1 45 ? -18.969 25.062 29.641 1 93.94 45 ILE B N 1
ATOM 2441 C CA . ILE B 1 45 ? -18.922 23.625 29.469 1 93.94 45 ILE B CA 1
ATOM 2442 C C . ILE B 1 45 ? -19.984 23.188 28.453 1 93.94 45 ILE B C 1
ATOM 2444 O O . ILE B 1 45 ? -19.703 22.375 27.578 1 93.94 45 ILE B O 1
ATOM 2448 N N . TYR B 1 46 ? -21.094 23.781 28.578 1 91.75 46 TYR B N 1
ATOM 2449 C CA . TYR B 1 46 ? -22.172 23.406 27.656 1 91.75 46 TYR B CA 1
ATOM 2450 C C . TYR B 1 46 ? -21.859 23.875 26.234 1 91.75 46 TYR B C 1
ATOM 2452 O O . TYR B 1 46 ? -22.219 23.203 25.266 1 91.75 46 TYR B O 1
ATOM 2460 N N . GLN B 1 47 ? -21.25 25.031 26.141 1 92.88 47 GLN B N 1
ATOM 2461 C CA . GLN B 1 47 ? -20.812 25.484 24.828 1 92.88 47 GLN B CA 1
ATOM 2462 C C . GLN B 1 47 ? -19.781 24.531 24.234 1 92.88 47 GLN B C 1
ATOM 2464 O O . GLN B 1 47 ? -19.859 24.203 23.047 1 92.88 47 GLN B O 1
ATOM 2469 N N . ALA B 1 48 ? -18.844 24.125 25.047 1 93.19 48 ALA B N 1
ATOM 2470 C CA . ALA B 1 48 ? -17.812 23.172 24.594 1 93.19 48 ALA B CA 1
ATOM 2471 C C . ALA B 1 48 ? -18.438 21.844 24.188 1 93.19 48 ALA B C 1
ATOM 2473 O O . ALA B 1 48 ? -18.047 21.25 23.172 1 93.19 48 ALA B O 1
ATOM 2474 N N . LEU B 1 49 ? -19.453 21.422 24.969 1 91.56 49 LEU B N 1
ATOM 2475 C CA . LEU B 1 49 ? -20.125 20.156 24.688 1 91.56 49 LEU B CA 1
ATOM 2476 C C . LEU B 1 49 ? -20.891 20.234 23.375 1 91.56 49 LEU B C 1
ATOM 2478 O O . LEU B 1 49 ? -20.875 19.281 22.578 1 91.56 49 LEU B O 1
ATOM 2482 N N . ALA B 1 50 ? -21.531 21.391 23.078 1 89.06 50 ALA B N 1
ATOM 2483 C CA . ALA B 1 50 ? -22.234 21.594 21.828 1 89.06 50 ALA B CA 1
ATOM 2484 C C . ALA B 1 50 ? -21.266 21.562 20.641 1 89.06 50 ALA B C 1
ATOM 2486 O O . ALA B 1 50 ? -21.547 20.922 19.625 1 89.06 50 ALA B O 1
ATOM 2487 N N . SER B 1 51 ? -20.109 22.188 20.828 1 87.81 51 SER B N 1
ATOM 2488 C CA . SER B 1 51 ? -19.094 22.203 19.797 1 87.81 51 SER B CA 1
ATOM 2489 C C . SER B 1 51 ? -18.516 20.812 19.547 1 87.81 51 SER B C 1
ATOM 2491 O O . SER B 1 51 ? -18.328 20.406 18.406 1 87.81 51 SER B O 1
ATOM 2493 N N . LEU B 1 52 ? -18.234 20.094 20.641 1 88.06 52 LEU B N 1
ATOM 2494 C CA . LEU B 1 52 ? -17.688 18.734 20.547 1 88.06 52 LEU B CA 1
ATOM 2495 C C . LEU B 1 52 ? -18.672 17.797 19.875 1 88.06 52 LEU B C 1
ATOM 2497 O O . LEU B 1 52 ? -18.281 16.906 19.109 1 88.06 52 LEU B O 1
ATOM 2501 N N . GLU B 1 53 ? -20 18.047 20.172 1 83.19 53 GLU B N 1
ATOM 2502 C CA . GLU B 1 53 ? -21.047 17.266 19.516 1 83.19 53 GLU B CA 1
ATOM 2503 C C . GLU B 1 53 ? -21.062 17.531 18 1 83.19 53 GLU B C 1
ATOM 2505 O O . GLU B 1 53 ? -21.141 16.594 17.203 1 83.19 53 GLU B O 1
ATOM 2510 N N . HIS B 1 54 ? -20.875 18.719 17.625 1 79.56 54 HIS B N 1
ATOM 2511 C CA . HIS B 1 54 ? -20.828 19.109 16.219 1 79.56 54 HIS B CA 1
ATOM 2512 C C . HIS B 1 54 ? -19.609 18.516 15.516 1 79.56 54 HIS B C 1
ATOM 2514 O O . HIS B 1 54 ? -19.703 18.094 14.359 1 79.56 54 HIS B O 1
ATOM 2520 N N . LYS B 1 55 ? -18.484 18.406 16.281 1 75 55 LYS B N 1
ATOM 2521 C CA . LYS B 1 55 ? -17.25 17.891 15.719 1 75 55 LYS B CA 1
ATOM 2522 C C . LYS B 1 55 ? -17.25 16.359 15.703 1 75 55 LYS B C 1
ATOM 2524 O O . LYS B 1 55 ? -16.312 15.742 15.211 1 75 55 LYS B O 1
ATOM 2529 N N . GLY B 1 56 ? -18.297 15.82 16.312 1 75.31 56 GLY B N 1
ATOM 2530 C CA . GLY B 1 56 ? -18.438 14.375 16.344 1 75.31 56 GLY B CA 1
ATOM 2531 C C . GLY B 1 56 ? -17.578 13.719 17.422 1 75.31 56 GLY B C 1
ATOM 2532 O O . GLY B 1 56 ? -17.281 12.523 17.328 1 75.31 56 GLY B O 1
ATOM 2533 N N . ALA B 1 57 ? -17.141 14.43 18.391 1 82.12 57 ALA B N 1
ATOM 2534 C CA . ALA B 1 57 ? -16.234 13.914 19.406 1 82.12 57 ALA B CA 1
ATOM 2535 C C . ALA B 1 57 ? -17.016 13.422 20.625 1 82.12 57 ALA B C 1
ATOM 2537 O O . ALA B 1 57 ? -16.484 12.672 21.453 1 82.12 57 ALA B O 1
ATOM 2538 N N . VAL B 1 58 ? -18.312 13.93 20.797 1 85.06 58 VAL B N 1
ATOM 2539 C CA . VAL B 1 58 ? -19.141 13.523 21.938 1 85.06 58 VAL B CA 1
ATOM 2540 C C . VAL B 1 58 ? -20.531 13.156 21.453 1 85.06 58 VAL B C 1
ATOM 2542 O O . VAL B 1 58 ? -21.031 13.727 20.484 1 85.06 58 VAL B O 1
ATOM 2545 N N . LEU B 1 59 ? -21.047 12.156 21.984 1 80.69 59 LEU B N 1
ATOM 2546 C CA . LEU B 1 59 ? -22.438 11.75 21.75 1 80.69 59 LEU B CA 1
ATOM 2547 C C . LEU B 1 59 ? -23.328 12.18 22.906 1 80.69 59 LEU B C 1
ATOM 2549 O O . LEU B 1 59 ? -22.922 12.133 24.078 1 80.69 59 LEU B O 1
ATOM 2553 N N . VAL B 1 60 ? -24.547 12.656 22.484 1 80.88 60 VAL B N 1
ATOM 2554 C CA . VAL B 1 60 ? -25.516 13.086 23.484 1 80.88 60 VAL B CA 1
ATOM 2555 C C . VAL B 1 60 ? -26.516 11.953 23.766 1 80.88 60 VAL B C 1
ATOM 2557 O O . VAL B 1 60 ? -27.078 11.375 22.828 1 80.88 60 VAL B O 1
ATOM 2560 N N . GLU B 1 61 ? -26.469 11.5 24.938 1 75.25 61 GLU B N 1
ATOM 2561 C CA . GLU B 1 61 ? -27.5 10.547 25.359 1 75.25 61 GLU B CA 1
ATOM 2562 C C . GLU B 1 61 ? -28.719 11.266 25.953 1 75.25 61 GLU B C 1
ATOM 2564 O O . GLU B 1 61 ? -28.594 12.008 26.922 1 75.25 61 GLU B O 1
ATOM 2569 N N . GLU B 1 62 ? -29.875 10.945 25.25 1 76.94 62 GLU B N 1
ATOM 2570 C CA . GLU B 1 62 ? -31.109 11.57 25.703 1 76.94 62 GLU B CA 1
ATOM 2571 C C . GLU B 1 62 ? -31.578 10.977 27.031 1 76.94 62 GLU B C 1
ATOM 2573 O O . GLU B 1 62 ? -31.531 9.758 27.219 1 76.94 62 GLU B O 1
ATOM 2578 N N . GLY B 1 63 ? -31.594 11.68 28.094 1 75.81 63 GLY B N 1
ATOM 2579 C CA . GLY B 1 63 ? -32.062 11.367 29.438 1 75.81 63 GLY B CA 1
ATOM 2580 C C . GLY B 1 63 ? -32.406 12.602 30.25 1 75.81 63 GLY B C 1
ATOM 2581 O O . GLY B 1 63 ? -32.375 13.719 29.734 1 75.81 63 GLY B O 1
ATOM 2582 N N . GLU B 1 64 ? -33.031 12.422 31.359 1 79.88 64 GLU B N 1
ATOM 2583 C CA . GLU B 1 64 ? -33.281 13.484 32.344 1 79.88 64 GLU B CA 1
ATOM 2584 C C . GLU B 1 64 ? -32.438 13.289 33.594 1 79.88 64 GLU B C 1
ATOM 2586 O O . GLU B 1 64 ? -32.781 12.477 34.438 1 79.88 64 GLU B O 1
ATOM 2591 N N . PRO B 1 65 ? -31.156 13.945 33.562 1 79.94 65 PRO B N 1
ATOM 2592 C CA . PRO B 1 65 ? -30.594 14.969 32.688 1 79.94 65 PRO B CA 1
ATOM 2593 C C . PRO B 1 65 ? -29.828 14.375 31.5 1 79.94 65 PRO B C 1
ATOM 2595 O O . PRO B 1 65 ? -29.5 13.188 31.5 1 79.94 65 PRO B O 1
ATOM 2598 N N . ARG B 1 66 ? -29.562 15.242 30.562 1 82.5 66 ARG B N 1
ATOM 2599 C CA . ARG B 1 66 ? -28.797 14.836 29.391 1 82.5 66 ARG B CA 1
ATOM 2600 C C . ARG B 1 66 ? -27.375 14.453 29.781 1 82.5 66 ARG B C 1
ATOM 2602 O O . ARG B 1 66 ? -26.766 15.086 30.641 1 82.5 66 ARG B O 1
ATOM 2609 N N . SER B 1 67 ? -26.891 13.289 29.375 1 87.69 67 SER B N 1
ATOM 2610 C CA . SER B 1 67 ? -25.516 12.852 29.625 1 87.69 67 SER B CA 1
ATOM 2611 C C . SER B 1 67 ? -24.734 12.75 28.328 1 87.69 67 SER B C 1
ATOM 2613 O O . SER B 1 67 ? -25.312 12.727 27.25 1 87.69 67 SER B O 1
ATOM 2615 N N . PHE B 1 68 ? -23.453 12.859 28.453 1 86.62 68 PHE B N 1
ATOM 2616 C CA . PHE B 1 68 ? -22.578 12.914 27.297 1 86.62 68 PHE B CA 1
ATOM 2617 C C . PHE B 1 68 ? -21.547 11.789 27.344 1 86.62 68 PHE B C 1
ATOM 2619 O O . PHE B 1 68 ? -21.047 11.438 28.422 1 86.62 68 PHE B O 1
ATOM 2626 N N . ARG B 1 69 ? -21.328 11.188 26.188 1 82.62 69 ARG B N 1
ATOM 2627 C CA . ARG B 1 69 ? -20.312 10.141 26.031 1 82.62 69 ARG B CA 1
ATOM 2628 C C . ARG B 1 69 ? -19.281 10.531 24.984 1 82.62 69 ARG B C 1
ATOM 2630 O O . ARG B 1 69 ? -19.625 11.07 23.922 1 82.62 69 ARG B O 1
ATOM 2637 N N . PRO B 1 70 ? -17.984 10.266 25.344 1 81.38 70 PRO B N 1
ATOM 2638 C CA . PRO B 1 70 ? -16.969 10.555 24.344 1 81.38 70 PRO B CA 1
ATOM 2639 C C . PRO B 1 70 ? -16.938 9.531 23.203 1 81.38 70 PRO B C 1
ATOM 2641 O O . PRO B 1 70 ? -17.156 8.344 23.438 1 81.38 70 PRO B O 1
ATOM 2644 N N . VAL B 1 71 ? -16.875 10.062 22.016 1 76.38 71 VAL B N 1
ATOM 2645 C CA . VAL B 1 71 ? -16.516 9.195 20.906 1 76.38 71 VAL B CA 1
ATOM 2646 C C . VAL B 1 71 ? -15.078 8.695 21.062 1 76.38 71 VAL B C 1
ATOM 2648 O O . VAL B 1 71 ? -14.203 9.445 21.516 1 76.38 71 VAL B O 1
ATOM 2651 N N . PRO B 1 72 ? -14.852 7.457 20.812 1 70.94 72 PRO B N 1
ATOM 2652 C CA . PRO B 1 72 ? -13.484 6.945 20.969 1 70.94 72 PRO B CA 1
ATOM 2653 C C . PRO B 1 72 ? -12.445 7.828 20.297 1 70.94 72 PRO B C 1
ATOM 2655 O O . PRO B 1 72 ? -12.672 8.32 19.188 1 70.94 72 PRO B O 1
ATOM 2658 N N . PRO B 1 73 ? -11.352 8.07 21.016 1 74.69 73 PRO B N 1
ATOM 2659 C CA . PRO B 1 73 ? -10.312 8.961 20.5 1 74.69 73 PRO B CA 1
ATOM 2660 C C . PRO B 1 73 ? -9.906 8.625 19.062 1 74.69 73 PRO B C 1
ATOM 2662 O O . PRO B 1 73 ? -9.734 9.523 18.234 1 74.69 73 PRO B O 1
ATOM 2665 N N . ASP B 1 74 ? -9.844 7.395 18.828 1 66.38 74 ASP B N 1
ATOM 2666 C CA . ASP B 1 74 ? -9.406 6.98 17.5 1 66.38 74 ASP B CA 1
ATOM 2667 C C . ASP B 1 74 ? -10.414 7.422 16.438 1 66.38 74 ASP B C 1
ATOM 2669 O O . ASP B 1 74 ? -10.023 7.82 15.344 1 66.38 74 ASP B O 1
ATOM 2673 N N . GLU B 1 75 ? -11.633 7.387 16.859 1 66.31 75 GLU B N 1
ATOM 2674 C CA . GLU B 1 75 ? -12.688 7.805 15.938 1 66.31 75 GLU B CA 1
ATOM 2675 C C . GLU B 1 75 ? -12.68 9.32 15.742 1 66.31 75 GLU B C 1
ATOM 2677 O O . GLU B 1 75 ? -12.852 9.805 14.625 1 66.31 75 GLU B O 1
ATOM 2682 N N . VAL B 1 76 ? -12.484 10.023 16.781 1 74.31 76 VAL B N 1
ATOM 2683 C CA . VAL B 1 76 ? -12.445 11.484 16.734 1 74.31 76 VAL B CA 1
ATOM 2684 C C . VAL B 1 76 ? -11.258 11.938 15.891 1 74.31 76 VAL B C 1
ATOM 2686 O O . VAL B 1 76 ? -11.398 12.812 15.023 1 74.31 76 VAL B O 1
ATOM 2689 N N . LEU B 1 77 ? -10.195 11.312 16.156 1 73.44 77 LEU B N 1
ATOM 2690 C CA . LEU B 1 77 ? -8.977 11.695 15.445 1 73.44 77 LEU B CA 1
ATOM 2691 C C . LEU B 1 77 ? -9.07 11.312 13.969 1 73.44 77 LEU B C 1
ATOM 2693 O O . LEU B 1 77 ? -8.578 12.047 13.109 1 73.44 77 LEU B O 1
ATOM 2697 N N . THR B 1 78 ? -9.805 10.289 13.75 1 65.19 78 THR B N 1
ATOM 2698 C CA . THR B 1 78 ? -10.047 9.875 12.367 1 65.19 78 THR B CA 1
ATOM 2699 C C . THR B 1 78 ? -10.953 10.867 11.656 1 65.19 78 THR B C 1
ATOM 2701 O O . THR B 1 78 ? -10.711 11.211 10.492 1 65.19 78 THR B O 1
ATOM 2704 N N . ALA B 1 79 ? -11.977 11.336 12.359 1 64.5 79 ALA B N 1
ATOM 2705 C CA . ALA B 1 79 ? -12.891 12.32 11.797 1 64.5 79 ALA B CA 1
ATOM 2706 C C . ALA B 1 79 ? -12.172 13.633 11.508 1 64.5 79 ALA B C 1
ATOM 2708 O O . ALA B 1 79 ? -12.398 14.266 10.477 1 64.5 79 ALA B O 1
ATOM 2709 N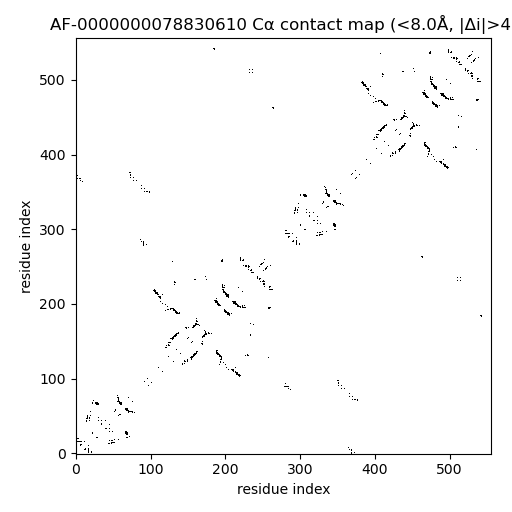 N . LEU B 1 80 ? -11.359 14.039 12.414 1 71.5 80 LEU B N 1
ATOM 2710 C CA . LEU B 1 80 ? -10.57 15.25 12.242 1 71.5 80 LEU B CA 1
ATOM 2711 C C . LEU B 1 80 ? -9.609 15.117 11.062 1 71.5 80 LEU B C 1
ATOM 2713 O O . LEU B 1 80 ? -9.438 16.062 10.289 1 71.5 80 LEU B O 1
ATOM 2717 N N . GLN B 1 81 ? -9.102 13.969 11.016 1 64.88 81 GLN B N 1
ATOM 2718 C CA . GLN B 1 81 ? -8.203 13.688 9.906 1 64.88 81 GLN B CA 1
ATOM 2719 C C . GLN B 1 81 ? -8.938 13.734 8.57 1 64.88 81 GLN B C 1
ATOM 2721 O O . GLN B 1 81 ? -8.445 14.336 7.605 1 64.88 81 GLN B O 1
ATOM 2726 N N . ARG B 1 82 ? -10.109 13.203 8.57 1 60.59 82 ARG B N 1
ATOM 2727 C CA . ARG B 1 82 ? -10.93 13.227 7.359 1 60.59 82 ARG B CA 1
ATOM 2728 C C . ARG B 1 82 ? -11.281 14.656 6.961 1 60.59 82 ARG B C 1
ATOM 2730 O O . ARG B 1 82 ? -11.242 15 5.777 1 60.59 82 ARG B O 1
ATOM 2737 N N . GLY B 1 83 ? -11.758 15.336 7.965 1 64.12 83 GLY B N 1
ATOM 2738 C CA . GLY B 1 83 ? -12.047 16.734 7.699 1 64.12 83 GLY B CA 1
ATOM 2739 C C . GLY B 1 83 ? -10.852 17.5 7.16 1 64.12 83 GLY B C 1
ATOM 2740 O O . GLY B 1 83 ? -10.977 18.281 6.207 1 64.12 83 GLY B O 1
ATOM 2741 N N . PHE B 1 84 ? -9.75 17.219 7.77 1 67 84 PHE B N 1
ATOM 2742 C CA . PHE B 1 84 ? -8.523 17.859 7.324 1 67 84 PHE B CA 1
ATOM 2743 C C . PHE B 1 84 ? -8.164 17.422 5.91 1 67 84 PHE B C 1
ATOM 2745 O O . PHE B 1 84 ? -7.805 18.25 5.07 1 67 84 PHE B O 1
ATOM 2752 N N . ASP B 1 85 ? -8.297 16.141 5.699 1 61.78 85 ASP B N 1
ATOM 2753 C CA . ASP B 1 85 ? -7.992 15.617 4.371 1 61.78 85 ASP B CA 1
ATOM 2754 C C . ASP B 1 85 ? -8.891 16.25 3.311 1 61.78 85 ASP B C 1
ATOM 2756 O O . ASP B 1 85 ? -8.422 16.594 2.219 1 61.78 85 ASP B O 1
ATOM 2760 N N . THR B 1 86 ? -10.109 16.344 3.686 1 60.91 86 THR B N 1
ATOM 2761 C CA . THR B 1 86 ? -11.062 16.969 2.775 1 60.91 86 THR B CA 1
ATOM 2762 C C . THR B 1 86 ? -10.68 18.422 2.52 1 60.91 86 THR B C 1
ATOM 2764 O O . THR B 1 86 ? -10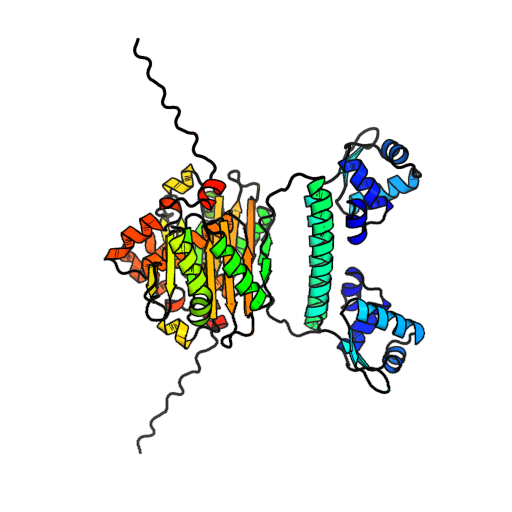.641 18.875 1.37 1 60.91 86 THR B O 1
ATOM 2767 N N . ARG B 1 87 ? -10.422 19.094 3.562 1 65.06 87 ARG B N 1
ATOM 2768 C CA . ARG B 1 87 ? -10.039 20.5 3.416 1 65.06 87 ARG B CA 1
ATOM 2769 C C . ARG B 1 87 ? -8.727 20.625 2.645 1 65.06 87 ARG B C 1
ATOM 2771 O O . ARG B 1 87 ? -8.57 21.531 1.826 1 65.06 87 ARG B O 1
ATOM 2778 N N . ARG B 1 88 ? -7.84 19.734 2.939 1 64.38 88 ARG B N 1
ATOM 2779 C CA . ARG B 1 88 ? -6.559 19.719 2.238 1 64.38 88 ARG B CA 1
ATOM 2780 C C . ARG B 1 88 ? -6.754 19.438 0.752 1 64.38 88 ARG B C 1
ATOM 2782 O O . ARG B 1 88 ? -6.156 20.094 -0.096 1 64.38 88 ARG B O 1
ATOM 2789 N N . ARG B 1 89 ? -7.461 18.406 0.456 1 60.47 89 ARG B N 1
ATOM 2790 C CA . ARG B 1 89 ? -7.742 18.109 -0.944 1 60.47 89 ARG B CA 1
ATOM 2791 C C . ARG B 1 89 ? -8.406 19.297 -1.64 1 60.47 89 ARG B C 1
ATOM 2793 O O . ARG B 1 89 ? -8.055 19.625 -2.771 1 60.47 89 ARG B O 1
ATOM 2800 N N . GLU B 1 90 ? -9.336 19.75 -0.938 1 61.91 90 GLU B N 1
ATOM 2801 C CA . GLU B 1 90 ? -10.008 20.922 -1.506 1 61.91 90 GLU B CA 1
ATOM 2802 C C . GLU B 1 90 ? -9.031 22.062 -1.729 1 61.91 90 GLU B C 1
ATOM 2804 O O . GLU B 1 90 ? -9.078 22.734 -2.762 1 61.91 90 GLU B O 1
ATOM 2809 N N . ALA B 1 91 ? -8.234 22.188 -0.794 1 64.25 91 ALA B N 1
ATOM 2810 C CA . ALA B 1 91 ? -7.207 23.219 -0.941 1 64.25 91 ALA B CA 1
ATOM 2811 C C . ALA B 1 91 ? -6.219 22.859 -2.049 1 64.25 91 ALA B C 1
ATOM 2813 O O . ALA B 1 91 ? -5.824 23.719 -2.842 1 64.25 91 ALA B O 1
ATOM 2814 N N . ALA B 1 92 ? -5.832 21.547 -1.984 1 59 92 ALA B N 1
ATOM 2815 C CA . ALA B 1 92 ? -4.906 21.078 -3.012 1 59 92 ALA B CA 1
ATOM 2816 C C . ALA B 1 92 ? -5.5 21.25 -4.406 1 59 92 ALA B C 1
ATOM 2818 O O . ALA B 1 92 ? -4.828 21.75 -5.316 1 59 92 ALA B O 1
ATOM 2819 N N . ASP B 1 93 ? -6.645 20.672 -4.555 1 55.53 93 ASP B N 1
ATOM 2820 C CA . ASP B 1 93 ? -7.332 20.828 -5.832 1 55.53 93 ASP B CA 1
ATOM 2821 C C . ASP B 1 93 ? -7.402 22.297 -6.234 1 55.53 93 ASP B C 1
ATOM 2823 O O . ASP B 1 93 ? -7.18 22.641 -7.398 1 55.53 93 ASP B O 1
ATOM 2827 N N . ALA B 1 94 ? -7.832 23.062 -5.273 1 52.78 94 ALA B N 1
ATOM 2828 C CA . ALA B 1 94 ? -7.922 24.484 -5.566 1 52.78 94 ALA B CA 1
ATOM 2829 C C . ALA B 1 94 ? -6.555 25.062 -5.922 1 52.78 94 ALA B C 1
ATOM 2831 O O . ALA B 1 94 ? -6.438 25.906 -6.82 1 52.78 94 ALA B O 1
ATOM 2832 N N . LEU B 1 95 ? -5.621 24.453 -5.117 1 53.75 95 LEU B N 1
ATOM 2833 C CA . LEU B 1 95 ? -4.254 24.906 -5.363 1 53.75 95 LEU B CA 1
ATOM 2834 C C . LEU B 1 95 ? -3.701 24.281 -6.645 1 53.75 95 LEU B C 1
ATOM 2836 O O . LEU B 1 95 ? -2.959 24.938 -7.383 1 53.75 95 LEU B O 1
ATOM 2840 N N . ARG B 1 96 ? -3.932 22.828 -6.707 1 45.5 96 ARG B N 1
ATOM 2841 C CA . ARG B 1 96 ? -3.543 22.172 -7.957 1 45.5 96 ARG B CA 1
ATOM 2842 C C . ARG B 1 96 ? -4.148 22.891 -9.156 1 45.5 96 ARG B C 1
ATOM 2844 O O . ARG B 1 96 ? -3.496 23.031 -10.195 1 45.5 96 ARG B O 1
ATOM 2851 N N . LYS B 1 97 ? -5.457 22.922 -9.086 1 43.31 97 LYS B N 1
ATOM 2852 C CA . LYS B 1 97 ? -6.051 23.703 -10.172 1 43.31 97 LYS B CA 1
ATOM 2853 C C . LYS B 1 97 ? -5.223 24.953 -10.461 1 43.31 97 LYS B C 1
ATOM 2855 O O . LYS B 1 97 ? -5.211 25.438 -11.594 1 43.31 97 LYS B O 1
ATOM 2860 N N . LEU B 1 98 ? -4.824 25.516 -9.484 1 40.5 98 LEU B N 1
ATOM 2861 C CA . LEU B 1 98 ? -3.83 26.547 -9.711 1 40.5 98 LEU B CA 1
ATOM 2862 C C . LEU B 1 98 ? -2.486 25.953 -10.102 1 40.5 98 LEU B C 1
ATOM 2864 O O . LEU B 1 98 ? -1.746 26.531 -10.898 1 40.5 98 LEU B O 1
ATOM 2868 N N . HIS B 1 99 ? -2.043 24.781 -9.312 1 38.78 99 HIS B N 1
ATOM 2869 C CA . HIS B 1 99 ? -0.797 24.047 -9.539 1 38.78 99 HIS B CA 1
ATOM 2870 C C . HIS B 1 99 ? -1.026 22.828 -10.414 1 38.78 99 HIS B C 1
ATOM 2872 O O . HIS B 1 99 ? -2.074 22.188 -10.328 1 38.78 99 HIS B O 1
ATOM 2878 N N . ALA B 1 100 ? -0.445 22.328 -11.508 1 33.94 100 ALA B N 1
ATOM 2879 C CA . ALA B 1 100 ? -0.495 21.172 -12.391 1 33.94 100 ALA B CA 1
ATOM 2880 C C . ALA B 1 100 ? -0.498 19.875 -11.594 1 33.94 100 ALA B C 1
ATOM 2882 O O . ALA B 1 100 ? 0.202 19.75 -10.586 1 33.94 100 ALA B O 1
ATOM 2883 N N . PRO B 1 101 ? -1.375 18.844 -11.734 1 33.94 101 PRO B N 1
ATOM 2884 C CA . PRO B 1 101 ? -1.754 17.562 -11.125 1 33.94 101 PRO B CA 1
ATOM 2885 C C . PRO B 1 101 ? -0.555 16.656 -10.867 1 33.94 101 PRO B C 1
ATOM 2887 O O . PRO B 1 101 ? 0.14 16.266 -11.805 1 33.94 101 PRO B O 1
ATOM 2890 N N . VAL B 1 102 ? 0.361 16.906 -10.148 1 33.44 102 VAL B N 1
ATOM 2891 C CA . VAL B 1 102 ? 1.296 15.797 -9.984 1 33.44 102 VAL B CA 1
ATOM 2892 C C . VAL B 1 102 ? 0.535 14.531 -9.578 1 33.44 102 VAL B C 1
ATOM 2894 O O . VAL B 1 102 ? -0.436 14.602 -8.82 1 33.44 102 VAL B O 1
ATOM 2897 N N . GLN B 1 103 ? 0.392 13.5 -10.25 1 37.5 103 GLN B N 1
ATOM 2898 C CA . GLN B 1 103 ? -0.102 12.133 -10.125 1 37.5 103 GLN B CA 1
ATOM 2899 C C . GLN B 1 103 ? 0.033 11.625 -8.695 1 37.5 103 GLN B C 1
ATOM 2901 O O . GLN B 1 103 ? 1.141 11.344 -8.234 1 37.5 103 GLN B O 1
ATOM 2906 N N . ASP B 1 104 ? -0.511 12.188 -7.773 1 41.38 104 ASP B N 1
ATOM 2907 C CA . ASP B 1 104 ? -0.496 11.805 -6.363 1 41.38 104 ASP B CA 1
ATOM 2908 C C . ASP B 1 104 ? -0.812 10.32 -6.191 1 41.38 104 ASP B C 1
ATOM 2910 O O . ASP B 1 104 ? -1.919 9.875 -6.508 1 41.38 104 ASP B O 1
ATOM 2914 N N . ASP B 1 105 ? -0.017 9.438 -6.469 1 51.81 105 ASP B N 1
ATOM 2915 C CA . ASP B 1 105 ? 0.024 8 -6.191 1 51.81 105 ASP B CA 1
ATOM 2916 C C . ASP B 1 105 ? -0.612 7.688 -4.84 1 51.81 105 ASP B C 1
ATOM 2918 O O . ASP B 1 105 ? 0.092 7.453 -3.855 1 51.81 105 ASP B O 1
ATOM 2922 N N . ARG B 1 106 ? -1.986 7.969 -4.707 1 59.19 106 ARG B N 1
ATOM 2923 C CA . ARG B 1 106 ? -2.779 7.934 -3.482 1 59.19 106 ARG B CA 1
ATOM 2924 C C . ARG B 1 106 ? -3.199 6.508 -3.141 1 59.19 106 ARG B C 1
ATOM 2926 O O . ARG B 1 106 ? -3.426 5.691 -4.035 1 59.19 106 ARG B O 1
ATOM 2933 N N . ILE B 1 107 ? -2.996 6.016 -1.919 1 76.94 107 ILE B N 1
ATOM 2934 C CA . ILE B 1 107 ? -3.559 4.82 -1.299 1 76.94 107 ILE B CA 1
ATOM 2935 C C . ILE B 1 107 ? -4.785 5.199 -0.469 1 76.94 107 ILE B C 1
ATOM 2937 O O . ILE B 1 107 ? -4.695 6.035 0.433 1 76.94 107 ILE B O 1
ATOM 2941 N N . TYR B 1 108 ? -6.016 4.695 -0.877 1 75.38 108 TYR B N 1
ATOM 2942 C CA . TYR B 1 108 ? -7.285 4.957 -0.207 1 75.38 108 TYR B CA 1
ATOM 2943 C C . TYR B 1 108 ? -7.664 3.805 0.716 1 75.38 108 TYR B C 1
ATOM 2945 O O . TYR B 1 108 ? -7.59 2.637 0.325 1 75.38 108 TYR B O 1
ATOM 2953 N N . HIS B 1 109 ? -7.973 4.148 1.9 1 79.06 109 HIS B N 1
ATOM 2954 C CA . HIS B 1 109 ? -8.484 3.141 2.82 1 79.06 109 HIS B CA 1
ATOM 2955 C C . HIS B 1 109 ? -10.008 3.047 2.742 1 79.06 109 HIS B C 1
ATOM 2957 O O . HIS B 1 109 ? -10.703 4.059 2.848 1 79.06 109 HIS B O 1
ATOM 2963 N N . LEU B 1 110 ? -10.492 1.875 2.516 1 81.5 110 LEU B N 1
ATOM 2964 C CA . LEU B 1 110 ? -11.93 1.618 2.5 1 81.5 110 LEU B CA 1
ATOM 2965 C C . LEU B 1 110 ? -12.391 1.035 3.83 1 81.5 110 LEU B C 1
ATOM 2967 O O . LEU B 1 110 ? -11.734 0.153 4.387 1 81.5 110 LEU B O 1
ATOM 2971 N N . LYS B 1 111 ? -13.547 1.479 4.273 1 74.06 111 LYS B N 1
ATOM 2972 C CA . LYS B 1 111 ? -13.867 1.21 5.668 1 74.06 111 LYS B CA 1
ATOM 2973 C C . LYS B 1 111 ? -15.062 0.27 5.785 1 74.06 111 LYS B C 1
ATOM 2975 O O . LYS B 1 111 ? -15.266 -0.359 6.824 1 74.06 111 LYS B O 1
ATOM 2980 N N . SER B 1 112 ? -15.844 0.188 4.777 1 80.06 112 SER B N 1
ATOM 2981 C CA . SER B 1 112 ? -17.047 -0.647 4.871 1 80.06 112 SER B CA 1
ATOM 2982 C C . SER B 1 112 ? -17.078 -1.684 3.752 1 80.06 112 SER B C 1
ATOM 2984 O O . SER B 1 112 ? -16.469 -1.493 2.701 1 80.06 112 SER B O 1
ATOM 2986 N N . HIS B 1 113 ? -17.797 -2.686 4.09 1 88.19 113 HIS B N 1
ATOM 2987 C CA . HIS B 1 113 ? -18.016 -3.74 3.107 1 88.19 113 HIS B CA 1
ATOM 2988 C C . HIS B 1 113 ? -18.609 -3.18 1.823 1 88.19 113 HIS B C 1
ATOM 2990 O O . HIS B 1 113 ? -18.188 -3.535 0.724 1 88.19 113 HIS B O 1
ATOM 2996 N N . ALA B 1 114 ? -19.562 -2.338 1.961 1 82.12 114 ALA B N 1
ATOM 2997 C CA . ALA B 1 114 ? -20.234 -1.745 0.805 1 82.12 114 ALA B CA 1
ATOM 2998 C C . ALA B 1 114 ? -19.25 -0.95 -0.049 1 82.12 114 ALA B C 1
ATOM 3000 O O . ALA B 1 114 ? -19.281 -1.032 -1.279 1 82.12 114 ALA B O 1
ATOM 3001 N N . GLN B 1 115 ? -18.406 -0.222 0.566 1 82.25 115 GLN B N 1
ATOM 3002 C CA . GLN B 1 115 ? -17.406 0.556 -0.149 1 82.25 115 GLN B CA 1
ATOM 3003 C C . GLN B 1 115 ? -16.453 -0.351 -0.936 1 82.25 115 GLN B C 1
ATOM 3005 O O . GLN B 1 115 ? -16.125 -0.061 -2.088 1 82.25 115 GLN B O 1
ATOM 3010 N N . VAL B 1 116 ? -16.062 -1.396 -0.273 1 92.31 116 VAL B N 1
ATOM 3011 C CA . VAL B 1 116 ? -15.148 -2.338 -0.903 1 92.31 116 VAL B CA 1
ATOM 3012 C C . VAL B 1 116 ? -15.805 -2.963 -2.129 1 92.31 116 VAL B C 1
ATOM 3014 O O . VAL B 1 116 ? -15.227 -2.982 -3.215 1 92.31 116 VAL B O 1
ATOM 3017 N N . MET B 1 117 ? -17.031 -3.422 -1.987 1 91.12 117 MET B N 1
ATOM 3018 C CA . MET B 1 117 ? -17.719 -4.117 -3.07 1 91.12 117 MET B CA 1
ATOM 3019 C C . MET B 1 117 ? -18.047 -3.16 -4.211 1 91.12 117 MET B C 1
ATOM 3021 O O . MET B 1 117 ? -17.938 -3.523 -5.383 1 91.12 117 MET B O 1
ATOM 3025 N N . GLU B 1 118 ? -18.406 -1.995 -3.869 1 86.06 118 GLU B N 1
ATOM 3026 C CA . GLU B 1 118 ? -18.703 -1.006 -4.898 1 86.06 118 GLU B CA 1
ATOM 3027 C C . GLU B 1 118 ? -17.453 -0.627 -5.684 1 86.06 118 GLU B C 1
ATOM 3029 O O . GLU B 1 118 ? -17.5 -0.491 -6.91 1 86.06 118 GLU B O 1
ATOM 3034 N N . ARG B 1 119 ? -16.375 -0.444 -4.969 1 89.44 119 ARG B N 1
ATOM 3035 C CA . ARG B 1 119 ? -15.109 -0.147 -5.633 1 89.44 119 ARG B CA 1
ATOM 3036 C C . ARG B 1 119 ? -14.672 -1.306 -6.523 1 89.44 119 ARG B C 1
ATOM 3038 O O . ARG B 1 119 ? -14.211 -1.092 -7.645 1 89.44 119 ARG B O 1
ATOM 3045 N N . ALA B 1 120 ? -14.859 -2.521 -6.039 1 96.19 120 ALA B N 1
ATOM 3046 C CA . ALA B 1 120 ? -14.516 -3.707 -6.82 1 96.19 120 ALA B CA 1
ATOM 3047 C C . ALA B 1 120 ? -15.32 -3.754 -8.117 1 96.19 120 ALA B C 1
ATOM 3049 O O . ALA B 1 120 ? -14.75 -3.951 -9.195 1 96.19 120 ALA B O 1
ATOM 3050 N N . ARG B 1 121 ? -16.562 -3.529 -7.973 1 94 121 ARG B N 1
ATOM 3051 C CA . ARG B 1 121 ? -17.422 -3.572 -9.156 1 94 121 ARG B CA 1
ATOM 3052 C C . ARG B 1 121 ? -17.047 -2.467 -10.141 1 94 121 ARG B C 1
ATOM 3054 O O . ARG B 1 121 ? -17.047 -2.688 -11.352 1 94 121 ARG B O 1
ATOM 3061 N N . ALA B 1 122 ? -16.812 -1.317 -9.656 1 90.19 122 ALA B N 1
ATOM 3062 C CA . ALA B 1 122 ? -16.406 -0.202 -10.516 1 90.19 122 ALA B CA 1
ATOM 3063 C C . ALA B 1 122 ? -15.109 -0.511 -11.25 1 90.19 122 ALA B C 1
ATOM 3065 O O . ALA B 1 122 ? -14.977 -0.202 -12.438 1 90.19 122 ALA B O 1
ATOM 3066 N N . MET B 1 123 ? -14.172 -1.089 -10.539 1 94.75 123 MET B N 1
ATOM 3067 C CA . MET B 1 123 ? -12.891 -1.461 -11.133 1 94.75 123 MET B CA 1
ATOM 3068 C C . MET B 1 123 ? -13.086 -2.49 -12.242 1 94.75 123 MET B C 1
ATOM 3070 O O . MET B 1 123 ? -12.508 -2.363 -13.328 1 94.75 123 MET B O 1
ATOM 3074 N N . ILE B 1 124 ? -13.914 -3.508 -11.953 1 97.44 124 ILE B N 1
ATOM 3075 C CA . ILE B 1 124 ? -14.164 -4.562 -12.93 1 97.44 124 ILE B CA 1
ATOM 3076 C C . ILE B 1 124 ? -14.844 -3.971 -14.156 1 97.44 124 ILE B C 1
ATOM 3078 O O . ILE B 1 124 ? -14.484 -4.289 -15.289 1 97.44 124 ILE B O 1
ATOM 3082 N N . ALA B 1 125 ? -15.758 -3.096 -13.883 1 92.69 125 ALA B N 1
ATOM 3083 C CA . ALA B 1 125 ? -16.5 -2.471 -14.977 1 92.69 125 ALA B CA 1
ATOM 3084 C C . ALA B 1 125 ? -15.578 -1.614 -15.844 1 92.69 125 ALA B C 1
ATOM 3086 O O . ALA B 1 125 ? -15.789 -1.489 -17.047 1 92.69 125 ALA B O 1
ATOM 3087 N N . GLY B 1 126 ? -14.586 -1.106 -15.273 1 92.62 126 GLY B N 1
ATOM 3088 C CA . GLY B 1 126 ? -13.688 -0.209 -15.984 1 92.62 126 GLY B CA 1
ATOM 3089 C C . GLY B 1 126 ? -12.523 -0.927 -16.641 1 92.62 126 GLY B C 1
ATOM 3090 O O . GLY B 1 126 ? -11.742 -0.313 -17.375 1 92.62 126 GLY B O 1
ATOM 3091 N N . ALA B 1 127 ? -12.414 -2.205 -16.406 1 96.88 127 ALA B N 1
ATOM 3092 C CA . ALA B 1 127 ? -11.297 -2.969 -16.953 1 96.88 127 ALA B CA 1
ATOM 3093 C C . ALA B 1 127 ? -11.336 -2.969 -18.484 1 96.88 127 ALA B C 1
ATOM 3095 O O . ALA B 1 127 ? -12.406 -3.096 -19.078 1 96.88 127 ALA B O 1
ATOM 3096 N N . THR B 1 128 ? -10.109 -2.902 -19.125 1 96.31 128 THR B N 1
ATOM 3097 C CA . THR B 1 128 ? -10.086 -2.795 -20.578 1 96.31 128 THR B CA 1
ATOM 3098 C C . THR B 1 128 ? -9.336 -3.971 -21.188 1 96.31 128 THR B C 1
ATOM 3100 O O . THR B 1 128 ? -9.727 -4.484 -22.25 1 96.31 128 THR B O 1
ATOM 3103 N N . GLU B 1 129 ? -8.211 -4.434 -20.594 1 97.25 129 GLU B N 1
ATOM 3104 C CA . GLU B 1 129 ? -7.418 -5.477 -21.25 1 97.25 129 GLU B CA 1
ATOM 3105 C C . GLU B 1 129 ? -7.23 -6.68 -20.328 1 97.25 129 GLU B C 1
ATOM 3107 O O . GLU B 1 129 ? -7.453 -7.82 -20.734 1 97.25 129 GLU B O 1
ATOM 3112 N N . ARG B 1 130 ? -6.734 -6.371 -19.031 1 97.62 130 ARG B N 1
ATOM 3113 C CA . ARG B 1 130 ? -6.355 -7.461 -18.141 1 97.62 130 ARG B CA 1
ATOM 3114 C C . ARG B 1 130 ? -6.941 -7.25 -16.75 1 97.62 130 ARG B C 1
ATOM 3116 O O . ARG B 1 130 ? -6.949 -6.129 -16.234 1 97.62 130 ARG B O 1
ATOM 3123 N N . LEU B 1 131 ? -7.422 -8.289 -16.234 1 98.44 131 LEU B N 1
ATOM 3124 C CA . LEU B 1 131 ? -7.938 -8.289 -14.875 1 98.44 131 LEU B CA 1
ATOM 3125 C C . LEU B 1 131 ? -7.492 -9.531 -14.125 1 98.44 131 LEU B C 1
ATOM 3127 O O . LEU B 1 131 ? -7.766 -10.656 -14.555 1 98.44 131 LEU B O 1
ATOM 3131 N N . LEU B 1 132 ? -6.715 -9.359 -13.07 1 98.75 132 LEU B N 1
ATOM 3132 C CA . LEU B 1 132 ? -6.305 -10.438 -12.172 1 98.75 132 LEU B CA 1
ATOM 3133 C C . LEU B 1 132 ? -7.074 -10.367 -10.859 1 98.75 132 LEU B C 1
ATOM 3135 O O . LEU B 1 132 ? -7.316 -9.281 -10.336 1 98.75 132 LEU B O 1
ATOM 3139 N N . PHE B 1 133 ? -7.395 -11.539 -10.305 1 98.62 133 PHE B N 1
ATOM 3140 C CA . PHE B 1 133 ? -8.094 -11.516 -9.023 1 98.62 133 PHE B CA 1
ATOM 3141 C C . PHE B 1 133 ? -7.613 -12.648 -8.125 1 98.62 133 PHE B C 1
ATOM 3143 O O . PHE B 1 133 ? -7.027 -13.625 -8.609 1 98.62 133 PHE B O 1
ATOM 3150 N N . ASP B 1 134 ? -7.633 -12.484 -6.895 1 98.38 134 ASP B N 1
ATOM 3151 C CA . ASP B 1 134 ? -7.547 -13.461 -5.809 1 98.38 134 ASP B CA 1
ATOM 3152 C C . ASP B 1 134 ? -8.727 -13.32 -4.852 1 98.38 134 ASP B C 1
ATOM 3154 O O . ASP B 1 134 ? -8.773 -12.391 -4.043 1 98.38 134 ASP B O 1
ATOM 3158 N N . LEU B 1 135 ? -9.664 -14.25 -5 1 97.62 135 LEU B N 1
ATOM 3159 C CA . LEU B 1 135 ? -10.938 -14.086 -4.309 1 97.62 135 LEU B CA 1
ATOM 3160 C C . LEU B 1 135 ? -11.281 -15.328 -3.498 1 97.62 135 LEU B C 1
ATOM 3162 O O . LEU B 1 135 ? -11.305 -16.438 -4.035 1 97.62 135 LEU B O 1
ATOM 3166 N N . PHE B 1 136 ? -11.531 -15.102 -2.279 1 96.62 136 PHE B N 1
ATOM 3167 C CA . PHE B 1 136 ? -12.117 -16.156 -1.461 1 96.62 136 PHE B CA 1
ATOM 3168 C C . PHE B 1 136 ? -13.578 -16.391 -1.845 1 96.62 136 PHE B C 1
ATOM 3170 O O . PHE B 1 136 ? -14.141 -15.641 -2.641 1 96.62 136 PHE B O 1
ATOM 3177 N N . PRO B 1 137 ? -14.227 -17.406 -1.319 1 94.94 137 PRO B N 1
ATOM 3178 C CA . PRO B 1 137 ? -15.531 -17.828 -1.829 1 94.94 137 PRO B CA 1
ATOM 3179 C C . PRO B 1 137 ? -16.594 -16.75 -1.717 1 94.94 137 PRO B C 1
ATOM 3181 O O . PRO B 1 137 ? -17.312 -16.469 -2.686 1 94.94 137 PRO B O 1
ATOM 3184 N N . PRO B 1 138 ? -16.734 -16 -0.634 1 94 138 PRO B N 1
ATOM 3185 C CA . PRO B 1 138 ? -17.828 -15.016 -0.565 1 94 138 PRO B CA 1
ATOM 3186 C C . PRO B 1 138 ? -17.641 -13.867 -1.553 1 94 138 PRO B C 1
ATOM 3188 O O . PRO B 1 138 ? -18.562 -13.562 -2.32 1 94 138 PRO B O 1
ATOM 3191 N N . PRO B 1 139 ? -16.484 -13.273 -1.593 1 96 139 PRO B N 1
ATOM 3192 C CA . PRO B 1 139 ? -16.344 -12.219 -2.594 1 96 139 PRO B CA 1
ATOM 3193 C C . PRO B 1 139 ? -16.453 -12.742 -4.023 1 96 139 PRO B C 1
ATOM 3195 O O . PRO B 1 139 ? -16.938 -12.031 -4.914 1 96 139 PRO B O 1
ATOM 3198 N N . LEU B 1 140 ? -15.969 -13.922 -4.293 1 97 140 LEU B N 1
ATOM 3199 C CA . LEU B 1 140 ? -16.094 -14.492 -5.629 1 97 140 LEU B CA 1
ATOM 3200 C C . LEU B 1 140 ? -17.562 -14.609 -6.031 1 97 140 LEU B C 1
ATOM 3202 O O . LEU B 1 140 ? -17.938 -14.258 -7.152 1 97 140 LEU B O 1
ATOM 3206 N N . ALA B 1 141 ? -18.312 -15.125 -5.16 1 95.12 141 ALA B N 1
ATOM 3207 C CA . ALA B 1 141 ? -19.734 -15.266 -5.445 1 95.12 141 ALA B CA 1
ATOM 3208 C C . ALA B 1 141 ? -20.375 -13.914 -5.746 1 95.12 141 ALA B C 1
ATOM 3210 O O . ALA B 1 141 ? -21.188 -13.797 -6.664 1 95.12 141 ALA B O 1
ATOM 3211 N N . ALA B 1 142 ? -20.047 -12.969 -5.008 1 94.38 142 ALA B N 1
ATOM 3212 C CA . ALA B 1 142 ? -20.625 -11.633 -5.141 1 94.38 142 ALA B CA 1
ATOM 3213 C C . ALA B 1 142 ? -20.188 -10.969 -6.438 1 94.38 142 ALA B C 1
ATOM 3215 O O . ALA B 1 142 ? -20.938 -10.188 -7.035 1 94.38 142 ALA B O 1
ATOM 3216 N N . LEU B 1 143 ? -18.984 -11.258 -6.91 1 97 143 LEU B N 1
ATOM 3217 C CA . LEU B 1 143 ? -18.391 -10.5 -8.008 1 97 143 LEU B CA 1
ATOM 3218 C C . LEU B 1 143 ? -18.438 -11.305 -9.305 1 97 143 LEU B C 1
ATOM 3220 O O . LEU B 1 143 ? -18.125 -10.773 -10.375 1 97 143 LEU B O 1
ATOM 3224 N N . ALA B 1 144 ? -18.859 -12.523 -9.258 1 97.25 144 ALA B N 1
ATOM 3225 C CA . ALA B 1 144 ? -18.859 -13.422 -10.414 1 97.25 144 ALA B CA 1
ATOM 3226 C C . ALA B 1 144 ? -19.625 -12.805 -11.578 1 97.25 144 ALA B C 1
ATOM 3228 O O . ALA B 1 144 ? -19.188 -12.859 -12.727 1 97.25 144 ALA B O 1
ATOM 3229 N N . PRO B 1 145 ? -20.75 -12.188 -11.32 1 96.12 145 PRO B N 1
ATOM 3230 C CA . PRO B 1 145 ? -21.453 -11.578 -12.453 1 96.12 145 PRO B CA 1
ATOM 3231 C C . PRO B 1 145 ? -20.641 -10.469 -13.117 1 96.12 145 PRO B C 1
ATOM 3233 O O . PRO B 1 145 ? -20.594 -10.383 -14.352 1 96.12 145 PRO B O 1
ATOM 3236 N N . ALA B 1 146 ? -20.047 -9.672 -12.336 1 96.12 146 ALA B N 1
ATOM 3237 C CA . ALA B 1 146 ? -19.25 -8.586 -12.883 1 96.12 146 ALA B CA 1
ATOM 3238 C C . ALA B 1 146 ? -18.047 -9.125 -13.656 1 96.12 146 ALA B C 1
ATOM 3240 O O . ALA B 1 146 ? -17.688 -8.586 -14.711 1 96.12 146 ALA B O 1
ATOM 3241 N N . LEU B 1 147 ? -17.422 -10.141 -13.164 1 98.31 147 LEU B N 1
ATOM 3242 C CA . LEU B 1 147 ? -16.297 -10.766 -13.836 1 98.31 147 LEU B CA 1
ATOM 3243 C C . LEU B 1 147 ? -16.719 -11.375 -15.164 1 98.31 147 LEU B C 1
ATOM 3245 O O . LEU B 1 147 ? -15.984 -11.273 -16.156 1 98.31 147 LEU B O 1
ATOM 3249 N N . THR B 1 148 ? -17.828 -11.945 -15.125 1 97.69 148 THR B N 1
ATOM 3250 C CA . THR B 1 148 ? -18.391 -12.531 -16.344 1 97.69 148 THR B CA 1
ATOM 3251 C C . THR B 1 148 ? -18.625 -11.445 -17.391 1 97.69 148 THR B C 1
ATOM 3253 O O . THR B 1 148 ? -18.312 -11.641 -18.562 1 97.69 148 THR B O 1
ATOM 3256 N N . GLU B 1 149 ? -19.172 -10.398 -16.969 1 96.44 149 GLU B N 1
ATOM 3257 C CA . GLU B 1 149 ? -19.422 -9.281 -17.875 1 96.44 149 GLU B CA 1
ATOM 3258 C C . GLU B 1 149 ? -18.125 -8.742 -18.453 1 96.44 149 GLU B C 1
ATOM 3260 O O . GLU B 1 149 ? -18.062 -8.352 -19.625 1 96.44 149 GLU B O 1
ATOM 3265 N N . ALA B 1 150 ? -17.141 -8.68 -17.688 1 97.06 150 ALA B N 1
ATOM 3266 C CA . ALA B 1 150 ? -15.836 -8.227 -18.172 1 97.06 150 ALA B CA 1
ATOM 3267 C C . ALA B 1 150 ? -15.297 -9.148 -19.25 1 97.06 150 ALA B C 1
ATOM 3269 O O . ALA B 1 150 ? -14.734 -8.688 -20.25 1 97.06 150 ALA B O 1
ATOM 3270 N N . SER B 1 151 ? -15.461 -10.398 -19.031 1 97.38 151 SER B N 1
ATOM 3271 C CA . SER B 1 151 ? -15.047 -11.375 -20.031 1 97.38 151 SER B CA 1
ATOM 3272 C C . SER B 1 151 ? -15.812 -11.195 -21.344 1 97.38 151 SER B C 1
ATOM 3274 O O . SER B 1 151 ? -15.25 -11.344 -22.422 1 97.38 151 SER B O 1
ATOM 3276 N N . ALA B 1 152 ? -17 -10.906 -21.203 1 96 152 ALA B N 1
ATOM 3277 C CA . ALA B 1 152 ? -17.828 -10.688 -22.375 1 96 152 ALA B CA 1
ATOM 3278 C C . ALA B 1 152 ? -17.344 -9.469 -23.172 1 96 152 ALA B C 1
ATOM 3280 O O . ALA B 1 152 ? -17.5 -9.414 -24.391 1 96 152 ALA B O 1
ATOM 3281 N N . ARG B 1 153 ? -16.797 -8.578 -22.453 1 96.5 153 ARG B N 1
ATOM 3282 C CA . ARG B 1 153 ? -16.234 -7.395 -23.094 1 96.5 153 ARG B CA 1
ATOM 3283 C C . ARG B 1 153 ? -14.828 -7.684 -23.625 1 96.5 153 ARG B C 1
ATOM 3285 O O . ARG B 1 153 ? -14.102 -6.762 -24 1 96.5 153 ARG B O 1
ATOM 3292 N N . ARG B 1 154 ? -14.328 -8.938 -23.531 1 96.25 154 ARG B N 1
ATOM 3293 C CA . ARG B 1 154 ? -13.078 -9.445 -24.078 1 96.25 154 ARG B CA 1
ATOM 3294 C C . ARG B 1 154 ? -11.891 -9.031 -23.219 1 96.25 154 ARG B C 1
ATOM 3296 O O . ARG B 1 154 ? -10.766 -8.938 -23.703 1 96.25 154 ARG B O 1
ATOM 3303 N N . VAL B 1 155 ? -12.172 -8.648 -22.016 1 97.06 155 VAL B N 1
ATOM 3304 C CA . VAL B 1 155 ? -11.102 -8.508 -21.047 1 97.06 155 VAL B CA 1
ATOM 3305 C C . VAL B 1 155 ? -10.555 -9.883 -20.656 1 97.06 155 VAL B C 1
ATOM 3307 O O . VAL B 1 155 ? -11.328 -10.812 -20.422 1 97.06 155 VAL B O 1
ATOM 3310 N N . SER B 1 156 ? -9.273 -10.047 -20.719 1 97.56 156 SER B N 1
ATOM 3311 C CA . SER B 1 156 ? -8.672 -11.289 -20.234 1 97.56 156 SER B CA 1
ATOM 3312 C C . SER B 1 156 ? -8.703 -11.367 -18.703 1 97.56 156 SER B C 1
ATOM 3314 O O . SER B 1 156 ? -7.992 -10.609 -18.031 1 97.56 156 SER B O 1
ATOM 3316 N N . VAL B 1 157 ? -9.492 -12.25 -18.188 1 97.88 157 VAL B N 1
ATOM 3317 C CA . VAL B 1 157 ? -9.703 -12.352 -16.75 1 97.88 157 VAL B CA 1
ATOM 3318 C C . VAL B 1 157 ? -9.148 -13.68 -16.234 1 97.88 157 VAL B C 1
ATOM 3320 O O . VAL B 1 157 ? -9.469 -14.742 -16.766 1 97.88 157 VAL B O 1
ATOM 3323 N N . VAL B 1 158 ? -8.281 -13.602 -15.164 1 97.75 158 VAL B N 1
ATOM 3324 C CA . VAL B 1 158 ? -7.742 -14.812 -14.547 1 97.75 158 VAL B CA 1
ATOM 3325 C C . VAL B 1 158 ? -7.559 -14.586 -13.055 1 97.75 158 VAL B C 1
ATOM 3327 O O . VAL B 1 158 ? -7.324 -13.461 -12.609 1 97.75 158 VAL B O 1
ATOM 3330 N N . GLY B 1 159 ? -7.656 -15.641 -12.289 1 97.44 159 GLY B N 1
ATOM 3331 C CA . GLY B 1 159 ? -7.398 -15.414 -10.875 1 97.44 159 GLY B CA 1
ATOM 3332 C C . GLY B 1 159 ? -7.336 -16.688 -10.062 1 97.44 159 GLY B C 1
ATOM 3333 O O . GLY B 1 159 ? -7.457 -17.781 -10.609 1 97.44 159 GLY B O 1
ATOM 3334 N N . LEU B 1 160 ? -7.02 -16.547 -8.781 1 97.69 160 LEU B N 1
ATOM 3335 C CA . LEU B 1 160 ? -6.969 -17.609 -7.781 1 97.69 160 LEU B CA 1
ATOM 3336 C C . LEU B 1 160 ? -8.312 -17.75 -7.078 1 97.69 160 LEU B C 1
ATOM 3338 O O . LEU B 1 160 ? -8.961 -16.75 -6.754 1 97.69 160 LEU B O 1
ATOM 3342 N N . VAL B 1 161 ? -8.695 -19 -6.902 1 97.75 161 VAL B N 1
ATOM 3343 C CA . VAL B 1 161 ? -9.883 -19.328 -6.121 1 97.75 161 VAL B CA 1
ATOM 3344 C C . VAL B 1 161 ? -9.531 -20.375 -5.066 1 97.75 161 VAL B C 1
ATOM 3346 O O . VAL B 1 161 ? -8.445 -20.969 -5.109 1 97.75 161 VAL B O 1
ATOM 3349 N N . TYR B 1 162 ? -10.406 -20.625 -4.184 1 96.62 162 TYR B N 1
ATOM 3350 C CA . TYR B 1 162 ? -10.031 -21.438 -3.029 1 96.62 162 TYR B CA 1
ATOM 3351 C C . TYR B 1 162 ? -11.008 -22.578 -2.824 1 96.62 162 TYR B C 1
ATOM 3353 O O . TYR B 1 162 ? -10.898 -23.344 -1.853 1 96.62 162 TYR B O 1
ATOM 3361 N N . ASP B 1 163 ? -11.961 -22.625 -3.643 1 94.56 163 ASP B N 1
ATOM 3362 C CA . ASP B 1 163 ? -12.812 -23.797 -3.852 1 94.56 163 ASP B CA 1
ATOM 3363 C C . ASP B 1 163 ? -12.672 -24.328 -5.277 1 94.56 163 ASP B C 1
ATOM 3365 O O . ASP B 1 163 ? -11.719 -23.984 -5.98 1 94.56 163 ASP B O 1
ATOM 3369 N N . GLU B 1 164 ? -13.484 -25.188 -5.633 1 93.12 164 GLU B N 1
ATOM 3370 C CA . GLU B 1 164 ? -13.461 -25.672 -7.012 1 93.12 164 GLU B CA 1
ATOM 3371 C C . GLU B 1 164 ? -13.719 -24.531 -7.992 1 93.12 164 GLU B C 1
ATOM 3373 O O . GLU B 1 164 ? -14.633 -23.719 -7.797 1 93.12 164 GLU B O 1
ATOM 3378 N N . PRO B 1 165 ? -12.82 -24.484 -8.938 1 93.31 165 PRO B N 1
ATOM 3379 C CA . PRO B 1 165 ? -13.031 -23.422 -9.93 1 93.31 165 PRO B CA 1
ATOM 3380 C C . PRO B 1 165 ? -14.43 -23.469 -10.555 1 93.31 165 PRO B C 1
ATOM 3382 O O . PRO B 1 165 ? -14.883 -24.531 -10.977 1 93.31 165 PRO B O 1
ATOM 3385 N N . PRO B 1 166 ? -15.055 -22.344 -10.586 1 92.06 166 PRO B N 1
ATOM 3386 C CA . PRO B 1 166 ? -16.391 -22.312 -11.195 1 92.06 166 PRO B CA 1
ATOM 3387 C C . PRO B 1 166 ? -16.344 -22.438 -12.719 1 92.06 166 PRO B C 1
ATOM 3389 O O . PRO B 1 166 ? -15.32 -22.141 -13.336 1 92.06 166 PRO B O 1
ATOM 3392 N N . LYS B 1 167 ? -17.469 -22.938 -13.242 1 92.75 167 LYS B N 1
ATOM 3393 C CA . LYS B 1 167 ? -17.641 -22.859 -14.688 1 92.75 167 LYS B CA 1
ATOM 3394 C C . LYS B 1 167 ? -18.031 -21.453 -15.117 1 92.75 167 LYS B C 1
ATOM 3396 O O . LYS B 1 167 ? -19.203 -21.047 -14.984 1 92.75 167 LYS B O 1
ATOM 3401 N N . ALA B 1 168 ? -17.172 -20.719 -15.539 1 93.38 168 ALA B N 1
ATOM 3402 C CA . ALA B 1 168 ? -17.344 -19.328 -15.922 1 93.38 168 ALA B CA 1
ATOM 3403 C C . ALA B 1 168 ? -16.469 -18.969 -17.125 1 93.38 168 ALA B C 1
ATOM 3405 O O . ALA B 1 168 ? -15.555 -19.719 -17.469 1 93.38 168 ALA B O 1
ATOM 3406 N N . PRO B 1 169 ? -16.797 -17.922 -17.766 1 94.94 169 PRO B N 1
ATOM 3407 C CA . PRO B 1 169 ? -16.031 -17.547 -18.953 1 94.94 169 PRO B CA 1
ATOM 3408 C C . PRO B 1 169 ? -14.664 -16.953 -18.609 1 94.94 169 PRO B C 1
ATOM 3410 O O . PRO B 1 169 ? -13.859 -16.672 -19.516 1 94.94 169 PRO B O 1
ATOM 3413 N N . PHE B 1 170 ? -14.398 -16.828 -17.422 1 94.56 170 PHE B N 1
ATOM 3414 C CA . PHE B 1 170 ? -13.07 -16.375 -17.031 1 94.56 170 PHE B CA 1
ATOM 3415 C C . PHE B 1 170 ? -12.25 -17.531 -16.469 1 94.56 170 PHE B C 1
ATOM 3417 O O . PHE B 1 170 ? -12.812 -18.531 -16.016 1 94.56 170 PHE B O 1
ATOM 3424 N N . ALA B 1 171 ? -10.969 -17.375 -16.547 1 94.44 171 ALA B N 1
ATOM 3425 C CA . ALA B 1 171 ? -10.07 -18.422 -16.094 1 94.44 171 ALA B CA 1
ATOM 3426 C C . ALA B 1 171 ? -9.828 -18.328 -14.594 1 94.44 171 ALA B C 1
ATOM 3428 O O . ALA B 1 171 ? -9.703 -17.219 -14.055 1 94.44 171 ALA B O 1
ATOM 3429 N N . SER B 1 172 ? -9.82 -19.438 -13.977 1 95.56 172 SER B N 1
ATOM 3430 C CA . SER B 1 172 ? -9.477 -19.469 -12.562 1 95.56 172 SER B CA 1
ATOM 3431 C C . SER B 1 172 ? -8.68 -20.719 -12.211 1 95.56 172 SER B C 1
ATOM 3433 O O . SER B 1 172 ? -8.844 -21.766 -12.852 1 95.56 172 SER B O 1
ATOM 3435 N N . VAL B 1 173 ? -7.773 -20.594 -11.258 1 96.06 173 VAL B N 1
ATOM 3436 C CA . VAL B 1 173 ? -6.938 -21.672 -10.75 1 96.06 173 VAL B CA 1
ATOM 3437 C C . VAL B 1 173 ? -7.137 -21.812 -9.242 1 96.06 173 VAL B C 1
ATOM 3439 O O . VAL B 1 173 ? -7.203 -20.812 -8.523 1 96.06 173 VAL B O 1
ATOM 3442 N N . ARG B 1 174 ? -7.281 -23.031 -8.844 1 96.06 174 ARG B N 1
ATOM 3443 C CA . ARG B 1 174 ? -7.359 -23.25 -7.402 1 96.06 174 ARG B CA 1
ATOM 3444 C C . ARG B 1 174 ? -6 -23.031 -6.742 1 96.06 174 ARG B C 1
ATOM 3446 O O . ARG B 1 174 ? -4.996 -23.609 -7.168 1 96.06 174 ARG B O 1
ATOM 3453 N N . SER B 1 175 ? -6.023 -22.25 -5.719 1 94.88 175 SER B N 1
ATOM 3454 C CA . SER B 1 175 ? -4.781 -21.938 -5.027 1 94.88 175 SER B CA 1
ATOM 3455 C C . SER B 1 175 ? -4.18 -23.172 -4.363 1 94.88 175 SER B C 1
ATOM 3457 O O . SER B 1 175 ? -4.906 -23.984 -3.801 1 94.88 175 SER B O 1
ATOM 3459 N N . SER B 1 176 ? -2.857 -23.203 -4.316 1 89.19 176 SER B N 1
ATOM 3460 C CA . SER B 1 176 ? -2.148 -24.266 -3.611 1 89.19 176 SER B CA 1
ATOM 3461 C C . SER B 1 176 ? -2.295 -24.109 -2.102 1 89.19 176 SER B C 1
ATOM 3463 O O . SER B 1 176 ? -2.021 -25.062 -1.352 1 89.19 176 SER B O 1
ATOM 3465 N N . SER B 1 177 ? -2.758 -22.984 -1.689 1 90.69 177 SER B N 1
ATOM 3466 C CA . SER B 1 177 ? -2.889 -22.703 -0.265 1 90.69 177 SER B CA 1
ATOM 3467 C C . SER B 1 177 ? -4.34 -22.812 0.19 1 90.69 177 SER B C 1
ATOM 3469 O O . SER B 1 177 ? -4.688 -22.359 1.281 1 90.69 177 SER B O 1
ATOM 3471 N N . ALA B 1 178 ? -5.168 -23.344 -0.625 1 92.69 178 ALA B N 1
ATOM 3472 C CA . ALA B 1 178 ? -6.609 -23.328 -0.388 1 92.69 178 ALA B CA 1
ATOM 3473 C C . ALA B 1 178 ? -6.949 -23.984 0.952 1 92.69 178 ALA B C 1
ATOM 3475 O O . ALA B 1 178 ? -7.785 -23.469 1.699 1 92.69 178 ALA B O 1
ATOM 3476 N N . ASP B 1 179 ? -6.32 -25.031 1.274 1 90.12 179 ASP B N 1
ATOM 3477 C CA . ASP B 1 179 ? -6.633 -25.734 2.512 1 90.12 179 ASP B CA 1
ATOM 3478 C C . ASP B 1 179 ? -6.246 -24.906 3.732 1 90.12 179 ASP B C 1
ATOM 3480 O O . ASP B 1 179 ? -7 -24.828 4.707 1 90.12 179 ASP B O 1
ATOM 3484 N N . PHE B 1 180 ? -5.094 -24.344 3.668 1 88.56 180 PHE B N 1
ATOM 3485 C CA . PHE B 1 180 ? -4.645 -23.484 4.762 1 88.56 180 PHE B CA 1
ATOM 3486 C C . PHE B 1 180 ? -5.59 -22.312 4.953 1 88.56 180 PHE B C 1
ATOM 3488 O O . PHE B 1 180 ? -5.953 -21.969 6.086 1 88.56 180 PHE B O 1
ATOM 3495 N N . VAL B 1 181 ? -5.926 -21.734 3.857 1 87.06 181 VAL B N 1
ATOM 3496 C CA . VAL B 1 181 ? -6.773 -20.547 3.885 1 87.06 181 VAL B CA 1
ATOM 3497 C C . VAL B 1 181 ? -8.133 -20.891 4.496 1 87.06 181 VAL B C 1
ATOM 3499 O O . VAL B 1 181 ? -8.648 -20.156 5.332 1 87.06 181 VAL B O 1
ATOM 3502 N N . ARG B 1 182 ? -8.688 -21.891 4.117 1 84.88 182 ARG B N 1
ATOM 3503 C CA . ARG B 1 182 ? -9.984 -22.328 4.621 1 84.88 182 ARG B CA 1
ATOM 3504 C C . ARG B 1 182 ? -9.945 -22.531 6.133 1 84.88 182 ARG B C 1
ATOM 3506 O O . ARG B 1 182 ? -10.922 -22.234 6.828 1 84.88 182 ARG B O 1
ATOM 3513 N N . GLU B 1 183 ? -8.883 -22.906 6.57 1 86.75 183 GLU B N 1
ATOM 3514 C CA . GLU B 1 183 ? -8.805 -23.312 7.969 1 86.75 183 GLU B CA 1
ATOM 3515 C C . GLU B 1 183 ? -8.328 -22.156 8.852 1 86.75 183 GLU B C 1
ATOM 3517 O O . GLU B 1 183 ? -8.758 -22.031 10 1 86.75 183 GLU B O 1
ATOM 3522 N N . ARG B 1 184 ? -7.473 -21.391 8.289 1 89.88 184 ARG B N 1
ATOM 3523 C CA . ARG B 1 184 ? -6.715 -20.609 9.25 1 89.88 184 ARG B CA 1
ATOM 3524 C C . ARG B 1 184 ? -6.773 -19.125 8.914 1 89.88 184 ARG B C 1
ATOM 3526 O O . ARG B 1 184 ? -6.523 -18.266 9.766 1 89.88 184 ARG B O 1
ATOM 3533 N N . TRP B 1 185 ? -7.07 -18.812 7.699 1 90.19 185 TRP B N 1
ATOM 3534 C CA . TRP B 1 185 ? -7.035 -17.406 7.305 1 90.19 185 TRP B CA 1
ATOM 3535 C C . TRP B 1 185 ? -8.141 -16.625 8 1 90.19 185 TRP B C 1
ATOM 3537 O O . TRP B 1 185 ? -9.281 -17.078 8.086 1 90.19 185 TRP B O 1
ATOM 3547 N N . PRO B 1 186 ? -7.84 -15.414 8.516 1 90 186 PRO B N 1
ATOM 3548 C CA . PRO B 1 186 ? -8.75 -14.742 9.453 1 90 186 PRO B CA 1
ATOM 3549 C C . PRO B 1 186 ? -9.797 -13.891 8.742 1 90 186 PRO B C 1
ATOM 3551 O O . PRO B 1 186 ? -10.117 -12.789 9.195 1 90 186 PRO B O 1
ATOM 3554 N N . GLY B 1 187 ? -10.289 -14.281 7.637 1 93.25 187 GLY B N 1
ATOM 3555 C CA . GLY B 1 187 ? -11.305 -13.516 6.934 1 93.25 187 GLY B CA 1
ATOM 3556 C C . GLY B 1 187 ? -11.414 -13.891 5.465 1 93.25 187 GLY B C 1
ATOM 3557 O O . GLY B 1 187 ? -10.789 -14.844 5.012 1 93.25 187 GLY B O 1
ATOM 3558 N N . ALA B 1 188 ? -12.289 -13.133 4.82 1 94.06 188 ALA B N 1
ATOM 3559 C CA . ALA B 1 188 ? -12.492 -13.344 3.391 1 94.06 188 ALA B CA 1
ATOM 3560 C C . ALA B 1 188 ? -11.695 -12.328 2.57 1 94.06 188 ALA B C 1
ATOM 3562 O O . ALA B 1 188 ? -12.008 -11.133 2.58 1 94.06 188 ALA B O 1
ATOM 3563 N N . GLN B 1 189 ? -10.82 -12.844 1.872 1 95.56 189 GLN B N 1
ATOM 3564 C CA . GLN B 1 189 ? -9.906 -11.977 1.139 1 95.56 189 GLN B CA 1
ATOM 3565 C C . GLN B 1 189 ? -10.453 -11.633 -0.243 1 95.56 189 GLN B C 1
ATOM 3567 O O . GLN B 1 189 ? -11.062 -12.484 -0.899 1 95.56 189 GLN B O 1
ATOM 3572 N N . LEU B 1 190 ? -10.211 -10.406 -0.656 1 96.69 190 LEU B N 1
ATOM 3573 C CA . LEU B 1 190 ? -10.508 -9.883 -1.986 1 96.69 190 LEU B CA 1
ATOM 3574 C C . LEU B 1 190 ? -9.328 -9.07 -2.521 1 96.69 190 LEU B C 1
ATOM 3576 O O . LEU B 1 190 ? -8.953 -8.047 -1.937 1 96.69 190 LEU B O 1
ATOM 3580 N N . THR B 1 191 ? -8.703 -9.555 -3.561 1 98.44 191 THR B N 1
ATOM 3581 C CA . THR B 1 191 ? -7.668 -8.812 -4.273 1 98.44 191 THR B CA 1
ATOM 3582 C C . THR B 1 191 ? -8.031 -8.664 -5.746 1 98.44 191 THR B C 1
ATOM 3584 O O . THR B 1 191 ? -8.414 -9.641 -6.398 1 98.44 191 THR B O 1
ATOM 3587 N N . LEU B 1 192 ? -7.984 -7.496 -6.23 1 98.5 192 LEU B N 1
ATOM 3588 C CA . LEU B 1 192 ? -8.18 -7.184 -7.645 1 98.5 192 LEU B CA 1
ATOM 3589 C C . LEU B 1 192 ? -7.039 -6.32 -8.172 1 98.5 192 LEU B C 1
ATOM 3591 O O . LEU B 1 192 ? -6.586 -5.395 -7.492 1 98.5 192 LEU B O 1
ATOM 3595 N N . VAL B 1 193 ? -6.543 -6.656 -9.289 1 98.69 193 VAL B N 1
ATOM 3596 C CA . VAL B 1 193 ? -5.648 -5.801 -10.07 1 98.69 193 VAL B CA 1
ATOM 3597 C C . VAL B 1 193 ? -6.203 -5.617 -11.477 1 98.69 193 VAL B C 1
ATOM 3599 O O . VAL B 1 193 ? -6.391 -6.59 -12.211 1 98.69 193 VAL B O 1
ATOM 3602 N N . VAL B 1 194 ? -6.441 -4.383 -11.867 1 98.12 194 VAL B N 1
ATOM 3603 C CA . VAL B 1 194 ? -7.078 -4.109 -13.148 1 98.12 194 VAL B CA 1
ATOM 3604 C C . VAL B 1 194 ? -6.125 -3.32 -14.039 1 98.12 194 VAL B C 1
ATOM 3606 O O . VAL B 1 194 ? -5.727 -2.205 -13.703 1 98.12 194 VAL B O 1
ATOM 3609 N N . ASP B 1 195 ? -5.719 -3.949 -15.164 1 97.81 195 ASP B N 1
ATOM 3610 C CA . ASP B 1 195 ? -4.918 -3.344 -16.219 1 97.81 195 ASP B CA 1
ATOM 3611 C C . ASP B 1 195 ? -3.566 -2.869 -15.688 1 97.81 195 ASP B C 1
ATOM 3613 O O . ASP B 1 195 ? -2.922 -2.008 -16.297 1 97.81 195 ASP B O 1
ATOM 3617 N N . ALA B 1 196 ? -3.219 -3.311 -14.5 1 97.38 196 ALA B N 1
ATOM 3618 C CA . ALA B 1 196 ? -2.025 -2.881 -13.773 1 97.38 196 ALA B CA 1
ATOM 3619 C C . ALA B 1 196 ? -2.031 -1.371 -13.555 1 97.38 196 ALA B C 1
ATOM 3621 O O . ALA B 1 196 ? -0.977 -0.732 -13.562 1 97.38 196 ALA B O 1
ATOM 3622 N N . ARG B 1 197 ? -3.225 -0.798 -13.398 1 94.94 197 ARG B N 1
ATOM 3623 C CA . ARG B 1 197 ? -3.395 0.638 -13.195 1 94.94 197 ARG B CA 1
ATOM 3624 C C . ARG B 1 197 ? -3.988 0.936 -11.828 1 94.94 197 ARG B C 1
ATOM 3626 O O . ARG B 1 197 ? -3.812 2.033 -11.289 1 94.94 197 ARG B O 1
ATOM 3633 N N . GLU B 1 198 ? -4.656 0.008 -11.391 1 93.75 198 GLU B N 1
ATOM 3634 C CA . GLU B 1 198 ? -5.25 0.126 -10.055 1 93.75 198 GLU B CA 1
ATOM 3635 C C . GLU B 1 198 ? -5.363 -1.236 -9.383 1 93.75 198 GLU B C 1
ATOM 3637 O O . GLU B 1 198 ? -5.402 -2.27 -10.055 1 93.75 198 GLU B O 1
ATOM 3642 N N . PHE B 1 199 ? -5.355 -1.196 -8.039 1 96.81 199 PHE B N 1
ATOM 3643 C CA . PHE B 1 199 ? -5.523 -2.441 -7.301 1 96.81 199 PHE B CA 1
ATOM 3644 C C . PHE B 1 199 ? -6.348 -2.213 -6.039 1 96.81 199 PHE B C 1
ATOM 3646 O O . PHE B 1 199 ? -6.449 -1.084 -5.551 1 96.81 199 PHE B O 1
ATOM 3653 N N . LEU B 1 200 ? -7 -3.242 -5.648 1 96.81 200 LEU B N 1
ATOM 3654 C CA . LEU B 1 200 ? -7.781 -3.314 -4.418 1 96.81 200 LEU B CA 1
ATOM 3655 C C . LEU B 1 200 ? -7.434 -4.57 -3.625 1 96.81 200 LEU B C 1
ATOM 3657 O O . LEU B 1 200 ? -7.441 -5.676 -4.172 1 96.81 200 LEU B O 1
ATOM 3661 N N . VAL B 1 201 ? -7.059 -4.383 -2.377 1 97 201 VAL B N 1
ATOM 3662 C CA . VAL B 1 201 ? -6.809 -5.48 -1.45 1 97 201 VAL B CA 1
ATOM 3663 C C . VAL B 1 201 ? -7.672 -5.309 -0.201 1 97 201 VAL B C 1
ATOM 3665 O O . VAL B 1 201 ? -7.672 -4.242 0.418 1 97 201 VAL B O 1
ATOM 3668 N N . ALA B 1 202 ? -8.352 -6.375 0.153 1 95.31 202 ALA B N 1
ATOM 3669 C CA . ALA B 1 202 ? -9.234 -6.273 1.309 1 95.31 202 ALA B CA 1
ATOM 3670 C C . ALA B 1 202 ? -9.297 -7.594 2.07 1 95.31 202 ALA B C 1
ATOM 3672 O O . ALA B 1 202 ? -9.312 -8.664 1.462 1 95.31 202 ALA B O 1
ATOM 3673 N N . LEU B 1 203 ? -9.266 -7.496 3.299 1 95 203 LEU B N 1
ATOM 3674 C CA . LEU B 1 203 ? -9.641 -8.57 4.211 1 95 203 LEU B CA 1
ATOM 3675 C C . LEU B 1 203 ? -10.977 -8.273 4.887 1 95 203 LEU B C 1
ATOM 3677 O O . LEU B 1 203 ? -11.055 -7.414 5.77 1 95 203 LEU B O 1
ATOM 3681 N N . LEU B 1 204 ? -11.961 -8.969 4.426 1 93.44 204 LEU B N 1
ATOM 3682 C CA . LEU B 1 204 ? -13.305 -8.805 4.969 1 93.44 204 LEU B CA 1
ATOM 3683 C C . LEU B 1 204 ? -13.523 -9.734 6.156 1 93.44 204 LEU B C 1
ATOM 3685 O O . LEU B 1 204 ? -12.867 -10.773 6.273 1 93.44 204 LEU B O 1
ATOM 3689 N N . THR B 1 205 ? -14.438 -9.367 6.953 1 90.75 205 THR B N 1
ATOM 3690 C CA . THR B 1 205 ? -14.805 -10.258 8.047 1 90.75 205 THR B CA 1
ATOM 3691 C C . THR B 1 205 ? -15.477 -11.523 7.516 1 90.75 205 THR B C 1
ATOM 3693 O O . THR B 1 205 ? -16.078 -11.508 6.445 1 90.75 205 THR B O 1
ATOM 3696 N N . PRO B 1 206 ? -15.328 -12.609 8.219 1 84.56 206 PRO B N 1
ATOM 3697 C CA . PRO B 1 206 ? -15.891 -13.875 7.742 1 84.56 206 PRO B CA 1
ATOM 3698 C C . PRO B 1 206 ? -17.406 -13.812 7.527 1 84.56 206 PRO B C 1
ATOM 3700 O O . PRO B 1 206 ? -17.938 -14.484 6.645 1 84.56 206 PRO B O 1
ATOM 3703 N N . ASP B 1 207 ? -18.031 -12.977 8.297 1 79.62 207 ASP B N 1
ATOM 3704 C CA . ASP B 1 207 ? -19.484 -12.898 8.203 1 79.62 207 ASP B CA 1
ATOM 3705 C C . ASP B 1 207 ? -19.922 -11.977 7.07 1 79.62 207 ASP B C 1
ATOM 3707 O O . ASP B 1 207 ? -21.094 -11.891 6.746 1 79.62 207 ASP B O 1
ATOM 3711 N N . GLY B 1 208 ? -19.016 -11.359 6.504 1 77.12 208 GLY B N 1
ATOM 3712 C CA . GLY B 1 208 ? -19.281 -10.523 5.34 1 77.12 208 GLY B CA 1
ATOM 3713 C C . GLY B 1 208 ? -19.891 -9.18 5.699 1 77.12 208 GLY B C 1
ATOM 3714 O O . GLY B 1 208 ? -20.391 -8.469 4.828 1 77.12 208 GLY B O 1
ATOM 3715 N N . THR B 1 209 ? -19.797 -8.828 6.836 1 77.06 209 THR B N 1
ATOM 3716 C CA . THR B 1 209 ? -20.469 -7.605 7.262 1 77.06 209 THR B CA 1
ATOM 3717 C C . THR B 1 209 ? -19.453 -6.484 7.492 1 77.06 209 THR B C 1
ATOM 3719 O O . THR B 1 209 ? -19.828 -5.309 7.523 1 77.06 209 THR B O 1
ATOM 3722 N N . GLY B 1 210 ? -18.297 -6.871 7.664 1 85.31 210 GLY B N 1
ATOM 3723 C CA . GLY B 1 210 ? -17.328 -5.855 8.016 1 85.31 210 GLY B CA 1
ATOM 3724 C C . GLY B 1 210 ? -16.031 -5.973 7.234 1 85.31 210 GLY B C 1
ATOM 3725 O O . GLY B 1 210 ? -15.93 -6.773 6.301 1 85.31 210 GLY B O 1
ATOM 3726 N N . VAL B 1 211 ? -15.18 -4.934 7.5 1 87.56 211 VAL B N 1
ATOM 3727 C CA . VAL B 1 211 ? -13.867 -4.852 6.879 1 87.56 211 VAL B CA 1
ATOM 3728 C C . VAL B 1 211 ? -12.781 -4.84 7.957 1 87.56 211 VAL B C 1
ATOM 3730 O O . VAL B 1 211 ? -12.828 -4.023 8.875 1 87.56 211 VAL B O 1
ATOM 3733 N N . LYS B 1 212 ? -11.914 -5.773 7.891 1 88.81 212 LYS B N 1
ATOM 3734 C CA . LYS B 1 212 ? -10.75 -5.73 8.766 1 88.81 212 LYS B CA 1
ATOM 3735 C C . LYS B 1 212 ? -9.688 -4.777 8.219 1 88.81 212 LYS B C 1
ATOM 3737 O O . LYS B 1 212 ? -9.109 -3.99 8.969 1 88.81 212 LYS B O 1
ATOM 3742 N N . GLN B 1 213 ? -9.461 -4.863 6.934 1 89.5 213 GLN B N 1
ATOM 3743 C CA . GLN B 1 213 ? -8.539 -3.977 6.23 1 89.5 213 GLN B CA 1
ATOM 3744 C C . GLN B 1 213 ? -8.836 -3.951 4.734 1 89.5 213 GLN B C 1
ATOM 3746 O O . GLN B 1 213 ? -9.125 -4.988 4.137 1 89.5 213 GLN B O 1
ATOM 3751 N N . ALA B 1 214 ? -8.82 -2.775 4.199 1 90.94 214 ALA B N 1
ATOM 3752 C CA . ALA B 1 214 ? -9.031 -2.641 2.762 1 90.94 214 ALA B CA 1
ATOM 3753 C C . ALA B 1 214 ? -8.352 -1.384 2.223 1 90.94 214 ALA B C 1
ATOM 3755 O O . ALA B 1 214 ? -8.523 -0.294 2.773 1 90.94 214 ALA B O 1
ATOM 3756 N N . ILE B 1 215 ? -7.582 -1.598 1.191 1 89.5 215 ILE B N 1
ATOM 3757 C CA . ILE B 1 215 ? -6.965 -0.441 0.549 1 89.5 215 ILE B CA 1
ATOM 3758 C C . ILE B 1 215 ? -7.195 -0.503 -0.958 1 89.5 215 ILE B C 1
ATOM 3760 O O . ILE B 1 215 ? -7.227 -1.589 -1.544 1 89.5 215 ILE B O 1
ATOM 3764 N N . TRP B 1 216 ? -7.422 0.633 -1.562 1 89.81 216 TRP B N 1
ATOM 3765 C CA . TRP B 1 216 ? -7.48 0.833 -3.006 1 89.81 216 TRP B CA 1
ATOM 3766 C C . TRP B 1 216 ? -6.484 1.896 -3.449 1 89.81 216 TRP B C 1
ATOM 3768 O O . TRP B 1 216 ? -6.293 2.902 -2.764 1 89.81 216 TRP B O 1
ATOM 3778 N N . SER B 1 217 ? -5.855 1.637 -4.559 1 89.5 217 SER B N 1
ATOM 3779 C CA . SER B 1 217 ? -4.922 2.621 -5.102 1 89.5 217 SER B CA 1
ATOM 3780 C C . SER B 1 217 ? -4.949 2.627 -6.625 1 89.5 217 SER B C 1
ATOM 3782 O O . SER B 1 217 ? -5.129 1.58 -7.254 1 89.5 217 SER B O 1
ATOM 3784 N N . ASP B 1 218 ? -4.758 3.824 -7.191 1 86.75 218 ASP B N 1
ATOM 3785 C CA . ASP B 1 218 ? -4.582 3.953 -8.633 1 86.75 218 ASP B CA 1
ATOM 3786 C C . ASP B 1 218 ? -3.146 4.344 -8.977 1 86.75 218 ASP B C 1
ATOM 3788 O O . ASP B 1 218 ? -2.893 4.922 -10.039 1 86.75 218 ASP B O 1
ATOM 3792 N N . SER B 1 219 ? -2.209 4.027 -8.031 1 87.69 219 SER B N 1
ATOM 3793 C CA . SER B 1 219 ? -0.792 4.152 -8.352 1 87.69 219 SER B CA 1
ATOM 3794 C C . SER B 1 219 ? -0.362 3.102 -9.375 1 87.69 219 SER B C 1
ATOM 3796 O O . SER B 1 219 ? -0.386 1.903 -9.086 1 87.69 219 SER B O 1
ATOM 3798 N N . VAL B 1 220 ? 0.075 3.621 -10.453 1 91.75 220 VAL B N 1
ATOM 3799 C CA . VAL B 1 220 ? 0.463 2.711 -11.523 1 91.75 220 VAL B CA 1
ATOM 3800 C C . VAL B 1 220 ? 1.655 1.867 -11.078 1 91.75 220 VAL B C 1
ATOM 3802 O O . VAL B 1 220 ? 1.704 0.663 -11.344 1 91.75 220 VAL B O 1
ATOM 3805 N N . TYR B 1 221 ? 2.58 2.43 -10.445 1 92.88 221 TYR B N 1
ATOM 3806 C CA . TYR B 1 221 ? 3.75 1.702 -9.969 1 92.88 221 TYR B CA 1
ATOM 3807 C C . TYR B 1 221 ? 3.35 0.597 -8.992 1 92.88 221 TYR B C 1
ATOM 3809 O O . TYR B 1 221 ? 3.729 -0.563 -9.18 1 92.88 221 TYR B O 1
ATOM 3817 N N . LEU B 1 222 ? 2.594 0.9 -7.973 1 93.56 222 LEU B N 1
ATOM 3818 C CA . LEU B 1 222 ? 2.174 -0.088 -6.984 1 93.56 222 LEU B CA 1
ATOM 3819 C C . LEU B 1 222 ? 1.3 -1.16 -7.629 1 93.56 222 LEU B C 1
ATOM 3821 O O . LEU B 1 222 ? 1.372 -2.332 -7.25 1 93.56 222 LEU B O 1
ATOM 3825 N N . SER B 1 223 ? 0.495 -0.698 -8.562 1 96.31 223 SER B N 1
ATOM 3826 C CA . SER B 1 223 ? -0.366 -1.651 -9.25 1 96.31 223 SER B CA 1
ATOM 3827 C C . SER B 1 223 ? 0.453 -2.637 -10.078 1 96.31 223 SER B C 1
ATOM 3829 O O . SER B 1 223 ? 0.102 -3.814 -10.18 1 96.31 223 SER B O 1
ATOM 3831 N N . CYS B 1 224 ? 1.479 -2.166 -10.68 1 96.06 224 CYS B N 1
ATOM 3832 C CA . CYS B 1 224 ? 2.371 -3.051 -11.414 1 96.06 224 CYS B CA 1
ATOM 3833 C C . CYS B 1 224 ? 3.012 -4.078 -10.484 1 96.06 224 CYS B C 1
ATOM 3835 O O . CYS B 1 224 ? 3.152 -5.246 -10.852 1 96.06 224 CYS B O 1
ATOM 3837 N N . LEU B 1 225 ? 3.387 -3.648 -9.32 1 95.75 225 LEU B N 1
ATOM 3838 C CA . LEU B 1 225 ? 3.963 -4.578 -8.352 1 95.75 225 LEU B CA 1
ATOM 3839 C C . LEU B 1 225 ? 2.941 -5.633 -7.938 1 95.75 225 LEU B C 1
ATOM 3841 O O . LEU B 1 225 ? 3.268 -6.82 -7.848 1 95.75 225 LEU B O 1
ATOM 3845 N N . GLN B 1 226 ? 1.729 -5.172 -7.648 1 96.88 226 GLN B N 1
ATOM 3846 C CA . GLN B 1 226 ? 0.667 -6.098 -7.273 1 96.88 226 GLN B CA 1
ATOM 3847 C C . GLN B 1 226 ? 0.365 -7.078 -8.398 1 96.88 226 GLN B C 1
ATOM 3849 O O . GLN B 1 226 ? 0.124 -8.258 -8.156 1 96.88 226 GLN B O 1
ATOM 3854 N N . HIS B 1 227 ? 0.35 -6.531 -9.625 1 98.38 227 HIS B N 1
ATOM 3855 C CA . HIS B 1 227 ? 0.149 -7.391 -10.781 1 98.38 227 HIS B CA 1
ATOM 3856 C C . HIS B 1 227 ? 1.228 -8.469 -10.867 1 98.38 227 HIS B C 1
ATOM 3858 O O . HIS B 1 227 ? 0.923 -9.641 -11.078 1 98.38 227 HIS B O 1
ATOM 3864 N N . SER B 1 228 ? 2.445 -8.062 -10.766 1 96.88 228 SER B N 1
ATOM 3865 C CA . SER B 1 228 ? 3.568 -8.984 -10.875 1 96.88 228 SER B CA 1
ATOM 3866 C C . SER B 1 228 ? 3.48 -10.086 -9.836 1 96.88 228 SER B C 1
ATOM 3868 O O . SER B 1 228 ? 3.631 -11.273 -10.156 1 96.88 228 SER B O 1
ATOM 3870 N N . GLY B 1 229 ? 3.264 -9.703 -8.57 1 96.81 229 GLY B N 1
ATOM 3871 C CA . GLY B 1 229 ? 3.16 -10.68 -7.496 1 96.81 229 GLY B CA 1
ATOM 3872 C C . GLY B 1 229 ? 2.006 -11.641 -7.676 1 96.81 229 GLY B C 1
ATOM 3873 O O . GLY B 1 229 ? 2.178 -12.859 -7.539 1 96.81 229 GLY B O 1
ATOM 3874 N N . LEU B 1 230 ? 0.834 -11.102 -7.938 1 97.81 230 LEU B N 1
ATOM 3875 C CA . LEU B 1 230 ? -0.354 -11.938 -8.094 1 97.81 230 LEU B CA 1
ATOM 3876 C C . LEU B 1 230 ? -0.221 -12.852 -9.305 1 97.81 230 LEU B C 1
ATOM 3878 O O . LEU B 1 230 ? -0.616 -14.023 -9.25 1 97.81 230 LEU B O 1
ATOM 3882 N N . ALA B 1 231 ? 0.301 -12.328 -10.422 1 97.44 231 ALA B N 1
ATOM 3883 C CA . ALA B 1 231 ? 0.533 -13.156 -11.602 1 97.44 231 ALA B CA 1
ATOM 3884 C C . ALA B 1 231 ? 1.466 -14.32 -11.289 1 97.44 231 ALA B C 1
ATOM 3886 O O . ALA B 1 231 ? 1.25 -15.438 -11.75 1 97.44 231 ALA B O 1
ATOM 3887 N N . ALA B 1 232 ? 2.479 -14.023 -10.508 1 95.62 232 ALA B N 1
ATOM 3888 C CA . ALA B 1 232 ? 3.414 -15.07 -10.125 1 95.62 232 ALA B CA 1
ATOM 3889 C C . ALA B 1 232 ? 2.721 -16.141 -9.289 1 95.62 232 ALA B C 1
ATOM 3891 O O . ALA B 1 232 ? 2.963 -17.344 -9.477 1 95.62 232 ALA B O 1
ATOM 3892 N N . GLU B 1 233 ? 1.893 -15.75 -8.352 1 95.69 233 GLU B N 1
ATOM 3893 C CA . GLU B 1 233 ? 1.164 -16.703 -7.516 1 95.69 233 GLU B CA 1
ATOM 3894 C C . GLU B 1 233 ? 0.225 -17.562 -8.344 1 95.69 233 GLU B C 1
ATOM 3896 O O . GLU B 1 233 ? 0.112 -18.766 -8.109 1 95.69 233 GLU B O 1
ATOM 3901 N N . ILE B 1 234 ? -0.426 -16.938 -9.305 1 96.5 234 ILE B N 1
ATOM 3902 C CA . ILE B 1 234 ? -1.325 -17.656 -10.195 1 96.5 234 ILE B CA 1
ATOM 3903 C C . ILE B 1 234 ? -0.536 -18.703 -10.992 1 96.5 234 ILE B C 1
ATOM 3905 O O . ILE B 1 234 ? -0.95 -19.859 -11.102 1 96.5 234 ILE B O 1
ATOM 3909 N N . GLN B 1 235 ? 0.577 -18.297 -11.531 1 94.56 235 GLN B N 1
ATOM 3910 C CA . GLN B 1 235 ? 1.412 -19.188 -12.328 1 94.56 235 GLN B CA 1
ATOM 3911 C C . GLN B 1 235 ? 1.868 -20.391 -11.516 1 94.56 235 GLN B C 1
ATOM 3913 O O . GLN B 1 235 ? 1.86 -21.516 -12.008 1 94.56 235 GLN B O 1
ATOM 3918 N N . LEU B 1 236 ? 2.24 -20.156 -10.273 1 92.69 236 LEU B N 1
ATOM 3919 C CA . LEU B 1 236 ? 2.752 -21.234 -9.43 1 92.69 236 LEU B CA 1
ATOM 3920 C C . LEU B 1 236 ? 1.636 -22.203 -9.047 1 92.69 236 LEU B C 1
ATOM 3922 O O . LEU B 1 236 ? 1.896 -23.359 -8.734 1 92.69 236 LEU B O 1
ATOM 3926 N N . SER B 1 237 ? 0.41 -21.703 -9.008 1 93.62 237 SER B N 1
ATOM 3927 C CA . SER B 1 237 ? -0.723 -22.531 -8.617 1 93.62 237 SER B CA 1
ATOM 3928 C C . SER B 1 237 ? -1.287 -23.297 -9.812 1 93.62 237 SER B C 1
ATOM 3930 O O . SER B 1 237 ? -2.055 -24.25 -9.648 1 93.62 237 SER B O 1
ATOM 3932 N N . ALA B 1 238 ? -0.925 -22.875 -10.992 1 92.88 238 ALA B N 1
ATOM 3933 C CA . ALA B 1 238 ? -1.444 -23.469 -12.219 1 92.88 238 ALA B CA 1
ATOM 3934 C C . ALA B 1 238 ? -0.769 -24.812 -12.5 1 92.88 238 ALA B C 1
ATOM 3936 O O . ALA B 1 238 ? 0.394 -25.016 -12.141 1 92.88 238 ALA B O 1
ATOM 3937 N N . PRO B 1 239 ? -1.504 -25.719 -13.133 1 90.5 239 PRO B N 1
ATOM 3938 C CA . PRO B 1 239 ? -0.835 -26.938 -13.602 1 90.5 239 PRO B CA 1
ATOM 3939 C C . PRO B 1 239 ? 0.286 -26.656 -14.594 1 90.5 239 PRO B C 1
ATOM 3941 O O . PRO B 1 239 ? 0.232 -25.656 -15.32 1 90.5 239 PRO B O 1
ATOM 3944 N N . PRO B 1 240 ? 1.287 -27.438 -14.586 1 87.19 240 PRO B N 1
ATOM 3945 C CA . PRO B 1 240 ? 2.455 -27.219 -15.438 1 87.19 240 PRO B CA 1
ATOM 3946 C C . PRO B 1 240 ? 2.08 -26.969 -16.891 1 87.19 240 PRO B C 1
ATOM 3948 O O . PRO B 1 240 ? 2.713 -26.156 -17.562 1 87.19 240 PRO B O 1
ATOM 3951 N N . SER B 1 241 ? 1.05 -27.562 -17.375 1 88.88 241 SER B N 1
ATOM 3952 C CA . SER B 1 241 ? 0.642 -27.453 -18.781 1 88.88 241 SER B CA 1
ATOM 3953 C C . SER B 1 241 ? 0.099 -26.062 -19.078 1 88.88 241 SER B C 1
ATOM 3955 O O . SER B 1 241 ? 0.115 -25.625 -20.234 1 88.88 241 SER B O 1
ATOM 3957 N N . ALA B 1 242 ? -0.282 -25.375 -18.078 1 89.75 242 ALA B N 1
ATOM 3958 C CA . ALA B 1 242 ? -0.917 -24.078 -18.281 1 89.75 242 ALA B CA 1
ATOM 3959 C C . ALA B 1 242 ? 0.024 -22.938 -17.906 1 89.75 242 ALA B C 1
ATOM 3961 O O . ALA B 1 242 ? -0.224 -21.781 -18.234 1 89.75 242 ALA B O 1
ATOM 3962 N N . ARG B 1 243 ? 1.132 -23.281 -17.281 1 87.44 243 ARG B N 1
ATOM 3963 C CA . ARG B 1 243 ? 2.008 -22.281 -16.688 1 87.44 243 ARG B CA 1
ATOM 3964 C C . ARG B 1 243 ? 2.584 -21.359 -17.766 1 87.44 243 ARG B C 1
ATOM 3966 O O . ARG B 1 243 ? 2.594 -20.141 -17.594 1 87.44 243 ARG B O 1
ATOM 3973 N N . ALA B 1 244 ? 3.004 -21.906 -18.766 1 87 244 ALA B N 1
ATOM 3974 C CA . ALA B 1 244 ? 3.615 -21.109 -19.828 1 87 244 ALA B CA 1
ATOM 3975 C C . ALA B 1 244 ? 2.598 -20.156 -20.453 1 87 244 ALA B C 1
ATOM 3977 O O . ALA B 1 244 ? 2.92 -19.016 -20.75 1 87 244 ALA B O 1
ATOM 3978 N N . ARG B 1 245 ? 1.474 -20.688 -20.719 1 87.88 245 ARG B N 1
ATOM 3979 C CA . ARG B 1 245 ? 0.417 -19.859 -21.297 1 87.88 245 ARG B CA 1
ATOM 3980 C C . ARG B 1 245 ? 0.047 -18.703 -20.359 1 87.88 245 ARG B C 1
ATOM 3982 O O . ARG B 1 245 ? -0.147 -17.578 -20.812 1 87.88 245 ARG B O 1
ATOM 3989 N N . MET B 1 246 ? 0.015 -19 -19.109 1 88.38 246 MET B N 1
ATOM 3990 C CA . MET B 1 246 ? -0.333 -17.984 -18.125 1 88.38 246 MET B CA 1
ATOM 3991 C C . MET B 1 246 ? 0.759 -16.938 -18.016 1 88.38 246 MET B C 1
ATOM 3993 O O . MET B 1 246 ? 0.466 -15.742 -17.875 1 88.38 246 MET B O 1
ATOM 3997 N N . ALA B 1 247 ? 1.95 -17.438 -18.047 1 88.5 247 ALA B N 1
ATOM 3998 C CA . ALA B 1 247 ? 3.076 -16.5 -18 1 88.5 247 ALA B CA 1
ATOM 3999 C C . ALA B 1 247 ? 3.025 -15.531 -19.188 1 88.5 247 ALA B C 1
ATOM 4001 O O . ALA B 1 247 ? 3.26 -14.336 -19.016 1 88.5 247 ALA B O 1
ATOM 4002 N N . ARG B 1 248 ? 2.695 -15.938 -20.328 1 88.19 248 ARG B N 1
ATOM 4003 C CA . ARG B 1 248 ? 2.639 -15.117 -21.531 1 88.19 248 ARG B CA 1
ATOM 4004 C C . ARG B 1 248 ? 1.477 -14.133 -21.453 1 88.19 248 ARG B C 1
ATOM 4006 O O . ARG B 1 248 ? 1.605 -12.984 -21.891 1 88.19 248 ARG B O 1
ATOM 4013 N N . SER B 1 249 ? 0.485 -14.617 -20.859 1 90.25 249 SER B N 1
ATOM 4014 C CA . SER B 1 249 ? -0.754 -13.852 -20.953 1 90.25 249 SER B CA 1
ATOM 4015 C C . SER B 1 249 ? -0.899 -12.875 -19.797 1 90.25 249 SER B C 1
ATOM 4017 O O . SER B 1 249 ? -1.549 -11.836 -19.922 1 90.25 249 SER B O 1
ATOM 4019 N N . PHE B 1 250 ? -0.147 -13.25 -18.641 1 91.69 250 PHE B N 1
ATOM 4020 C CA . PHE B 1 250 ? -0.569 -12.469 -17.484 1 91.69 250 PHE B CA 1
ATOM 4021 C C . PHE B 1 250 ? 0.637 -11.961 -16.703 1 91.69 250 PHE B C 1
ATOM 4023 O O . PHE B 1 250 ? 0.5 -11.117 -15.812 1 91.69 250 PHE B O 1
ATOM 4030 N N . SER B 1 251 ? 1.799 -12.469 -17.031 1 93.81 251 SER B N 1
ATOM 4031 C CA . SER B 1 251 ? 2.951 -11.859 -16.375 1 93.81 251 SER B CA 1
ATOM 4032 C C . SER B 1 251 ? 3.072 -10.383 -16.734 1 93.81 251 SER B C 1
ATOM 4034 O O . SER B 1 251 ? 2.74 -9.977 -17.859 1 93.81 251 SER B O 1
ATOM 4036 N N . LEU B 1 252 ? 3.525 -9.633 -15.836 1 93.94 252 LEU B N 1
ATOM 4037 C CA . LEU B 1 252 ? 3.549 -8.188 -16.016 1 93.94 252 LEU B CA 1
ATOM 4038 C C . LEU B 1 252 ? 4.32 -7.805 -17.266 1 93.94 252 LEU B C 1
ATOM 4040 O O . LEU B 1 252 ? 3.807 -7.074 -18.125 1 93.94 252 LEU B O 1
ATOM 4044 N N . ILE B 1 253 ? 5.461 -8.344 -17.438 1 91.31 253 ILE B N 1
ATOM 4045 C CA . ILE B 1 253 ? 6.375 -7.906 -18.484 1 91.31 253 ILE B CA 1
ATOM 4046 C C . ILE B 1 253 ? 5.926 -8.469 -19.828 1 91.31 253 ILE B C 1
ATOM 4048 O O . ILE B 1 253 ? 5.883 -7.746 -20.828 1 91.31 253 ILE B O 1
ATOM 4052 N N . ASN B 1 254 ? 5.539 -9.711 -19.844 1 90.12 254 ASN B N 1
ATOM 4053 C CA . ASN B 1 254 ? 5.16 -10.336 -21.094 1 90.12 254 ASN B CA 1
ATOM 4054 C C . ASN B 1 254 ? 3.828 -9.797 -21.625 1 90.12 254 ASN B C 1
ATOM 4056 O O . ASN B 1 254 ? 3.664 -9.594 -22.828 1 90.12 254 ASN B O 1
ATOM 4060 N N . SER B 1 255 ? 2.932 -9.547 -20.75 1 92.5 255 SER B N 1
ATOM 4061 C CA . SER B 1 255 ? 1.604 -9.109 -21.172 1 92.5 255 SER B CA 1
ATOM 4062 C C . SER B 1 255 ? 1.565 -7.602 -21.406 1 92.5 255 SER B C 1
ATOM 4064 O O . SER B 1 255 ? 0.654 -7.094 -22.062 1 92.5 255 SER B O 1
ATOM 4066 N N . SER B 1 256 ? 2.441 -6.855 -20.797 1 92.88 256 SER B N 1
ATOM 4067 C CA . SER B 1 256 ? 2.592 -5.41 -20.938 1 92.88 256 SER B CA 1
ATOM 4068 C C . SER B 1 256 ? 1.246 -4.703 -20.844 1 92.88 256 SER B C 1
ATOM 4070 O O . SER B 1 256 ? 0.839 -3.996 -21.766 1 92.88 256 SER B O 1
ATOM 4072 N N . PRO B 1 257 ? 0.551 -4.844 -19.781 1 95.19 257 PRO B N 1
ATOM 4073 C CA . PRO B 1 257 ? -0.747 -4.188 -19.609 1 95.19 257 PRO B CA 1
ATOM 4074 C C . PRO B 1 257 ? -0.646 -2.664 -19.641 1 95.19 257 PRO B C 1
ATOM 4076 O O . PRO B 1 257 ? 0.455 -2.113 -19.578 1 95.19 257 PRO B O 1
ATOM 4079 N N . PRO B 1 258 ? -1.817 -2.045 -19.75 1 94.38 258 PRO B N 1
ATOM 4080 C CA . PRO B 1 258 ? -1.843 -0.587 -19.891 1 94.38 258 PRO B CA 1
ATOM 4081 C C . PRO B 1 258 ? -1.044 0.128 -18.812 1 94.38 258 PRO B C 1
ATOM 4083 O O . PRO B 1 258 ? -0.336 1.098 -19.094 1 94.38 258 PRO B O 1
ATOM 4086 N N . GLY B 1 259 ? -1.14 -0.295 -17.609 1 95 259 GLY B N 1
ATOM 4087 C CA . GLY B 1 259 ? -0.411 0.349 -16.531 1 95 259 GLY B CA 1
ATOM 4088 C C . GLY B 1 259 ? 1.094 0.316 -16.719 1 95 259 GLY B C 1
ATOM 4089 O O . GLY B 1 259 ? 1.781 1.302 -16.453 1 95 259 GLY B O 1
ATOM 4090 N N . LEU B 1 260 ? 1.63 -0.845 -17.109 1 95.25 260 LEU B N 1
ATOM 4091 C CA . LEU B 1 260 ? 3.064 -0.94 -17.344 1 95.25 260 LEU B CA 1
ATOM 4092 C C . LEU B 1 260 ? 3.486 -0.013 -18.484 1 95.25 260 LEU B C 1
ATOM 4094 O O . LEU B 1 260 ? 4.512 0.664 -18.391 1 95.25 260 LEU B O 1
ATOM 4098 N N . ARG B 1 261 ? 2.717 -0.023 -19.547 1 94.31 261 ARG B N 1
ATOM 4099 C CA . ARG B 1 261 ? 3.008 0.871 -20.656 1 94.31 261 ARG B CA 1
ATOM 4100 C C . ARG B 1 261 ? 3.043 2.326 -20.203 1 94.31 261 ARG B C 1
ATOM 4102 O O . ARG B 1 261 ? 3.893 3.1 -20.641 1 94.31 261 ARG B O 1
ATOM 4109 N N . GLN B 1 262 ? 2.139 2.668 -19.438 1 91.12 262 GLN B N 1
ATOM 4110 C CA . GLN B 1 262 ? 2.092 4.02 -18.875 1 91.12 262 GLN B CA 1
ATOM 4111 C C . GLN B 1 262 ? 3.322 4.309 -18.031 1 91.12 262 GLN B C 1
ATOM 4113 O O . GLN B 1 262 ? 3.871 5.41 -18.078 1 91.12 262 GLN B O 1
ATOM 4118 N N . LEU B 1 263 ? 3.725 3.357 -17.266 1 90.88 263 LEU B N 1
ATOM 4119 C CA . LEU B 1 263 ? 4.816 3.523 -16.312 1 90.88 263 LEU B CA 1
ATOM 4120 C C . LEU B 1 263 ? 6.148 3.691 -17.031 1 90.88 263 LEU B C 1
ATOM 4122 O O . LEU B 1 263 ? 6.969 4.531 -16.641 1 90.88 263 LEU B O 1
ATOM 4126 N N . VAL B 1 264 ? 6.414 2.904 -18.078 1 90.75 264 VAL B N 1
ATOM 4127 C CA . VAL B 1 264 ? 7.719 2.869 -18.719 1 90.75 264 VAL B CA 1
ATOM 4128 C C . VAL B 1 264 ? 7.719 3.799 -19.938 1 90.75 264 VAL B C 1
ATOM 4130 O O . VAL B 1 264 ? 8.773 4.098 -20.5 1 90.75 264 VAL B O 1
ATOM 4133 N N . GLY B 1 265 ? 6.684 4.375 -20.219 1 80.62 265 GLY B N 1
ATOM 4134 C CA . GLY B 1 265 ? 6.59 5.246 -21.375 1 80.62 265 GLY B CA 1
ATOM 4135 C C . GLY B 1 265 ? 6.535 4.484 -22.688 1 80.62 265 GLY B C 1
ATOM 4136 O O . GLY B 1 265 ? 6.762 3.273 -22.719 1 80.62 265 GLY B O 1
ATOM 4137 N N . ARG B 1 266 ? 6.004 5.145 -23.828 1 59.69 266 ARG B N 1
ATOM 4138 C CA . ARG B 1 266 ? 5.84 4.547 -25.156 1 59.69 266 ARG B CA 1
ATOM 4139 C C . ARG B 1 266 ? 7.191 4.32 -25.812 1 59.69 266 ARG B C 1
ATOM 4141 O O . ARG B 1 266 ? 8.133 5.09 -25.609 1 59.69 266 ARG B O 1
ATOM 4148 N N . GLN B 1 267 ? 7.5 3.049 -26.109 1 54.41 267 GLN B N 1
ATOM 4149 C CA . GLN B 1 267 ? 8.688 2.764 -26.906 1 54.41 267 GLN B CA 1
ATOM 4150 C C . GLN B 1 267 ? 8.812 3.74 -28.078 1 54.41 267 GLN B C 1
ATOM 4152 O O . GLN B 1 267 ? 7.828 4.043 -28.75 1 54.41 267 GLN B O 1
ATOM 4157 N N . PRO B 1 268 ? 9.852 4.57 -28.078 1 45.69 268 PRO B N 1
ATOM 4158 C CA . PRO B 1 268 ? 10.016 5.234 -29.375 1 45.69 268 PRO B CA 1
ATOM 4159 C C . PRO B 1 268 ? 9.891 4.266 -30.547 1 45.69 268 PRO B C 1
ATOM 4161 O O . PRO B 1 268 ? 10.328 3.117 -30.453 1 45.69 268 PRO B O 1
ATOM 4164 N N . ARG B 1 269 ? 8.867 4.445 -31.297 1 40.53 269 ARG B N 1
ATOM 4165 C CA . ARG B 1 269 ? 8.797 3.699 -32.531 1 40.53 269 ARG B CA 1
ATOM 4166 C C . ARG B 1 269 ? 10.141 3.705 -33.25 1 40.53 269 ARG B C 1
ATOM 4168 O O . ARG B 1 269 ? 10.781 4.75 -33.375 1 40.53 269 ARG B O 1
ATOM 4175 N N . SER B 1 270 ? 10.844 2.588 -33.125 1 38.97 270 SER B N 1
ATOM 4176 C CA . SER B 1 270 ? 11.992 2.461 -34.031 1 38.97 270 SER B CA 1
ATOM 4177 C C . SER B 1 270 ? 11.703 3.068 -35.406 1 38.97 270 SER B C 1
ATOM 4179 O O . SER B 1 270 ? 10.672 2.783 -36 1 38.97 270 SER B O 1
ATOM 4181 N N . SER B 1 271 ? 12.078 4.332 -35.562 1 38.69 271 SER B N 1
ATOM 4182 C CA . SER B 1 271 ? 12.164 4.832 -36.938 1 38.69 271 SER B CA 1
ATOM 4183 C C . SER B 1 271 ? 12.75 3.779 -37.875 1 38.69 271 SER B C 1
ATOM 4185 O O . SER B 1 271 ? 13.852 3.285 -37.656 1 38.69 271 SER B O 1
ATOM 4187 N N . SER B 1 272 ? 11.922 3.014 -38.469 1 33.12 272 SER B N 1
ATOM 4188 C CA . SER B 1 272 ? 12.359 2.32 -39.656 1 33.12 272 SER B CA 1
ATOM 4189 C C . SER B 1 272 ? 13.102 3.264 -40.594 1 33.12 272 SER B C 1
ATOM 4191 O O . SER B 1 272 ? 12.547 4.266 -41.062 1 33.12 272 SER B O 1
ATOM 4193 N N . LYS B 1 273 ? 14.344 3.49 -40.438 1 35.47 273 LYS B N 1
ATOM 4194 C CA . LYS B 1 273 ? 15.172 4.082 -41.5 1 35.47 273 LYS B CA 1
ATOM 4195 C C . LYS B 1 273 ? 14.883 3.438 -42.844 1 35.47 273 LYS B C 1
ATOM 4197 O O . LYS B 1 273 ? 15.094 2.236 -43.031 1 35.47 273 LYS B O 1
ATOM 4202 N N . ARG B 1 274 ? 13.75 3.875 -43.5 1 36.06 274 ARG B N 1
ATOM 4203 C CA . ARG B 1 274 ? 13.578 3.629 -44.938 1 36.06 274 ARG B CA 1
ATOM 4204 C C . ARG B 1 274 ? 14.883 3.836 -45.688 1 36.06 274 ARG B C 1
ATOM 4206 O O . ARG B 1 274 ? 15.438 4.938 -45.688 1 36.06 274 ARG B O 1
ATOM 4213 N N . GLY B 1 275 ? 15.789 2.799 -45.625 1 32.75 275 GLY B N 1
ATOM 4214 C CA . GLY B 1 275 ? 16.922 2.711 -46.531 1 32.75 275 GLY B CA 1
ATOM 4215 C C . GLY B 1 275 ? 16.547 3.059 -47.969 1 32.75 275 GLY B C 1
ATOM 4216 O O . GLY B 1 275 ? 15.758 2.355 -48.594 1 32.75 275 GLY B O 1
ATOM 4217 N N . ASP B 1 276 ? 16.391 4.379 -48.25 1 34.66 276 ASP B N 1
ATOM 4218 C CA . ASP B 1 276 ? 16.406 4.84 -49.625 1 34.66 276 ASP B CA 1
ATOM 4219 C C . ASP B 1 276 ? 17.656 4.332 -50.375 1 34.66 276 ASP B C 1
ATOM 4221 O O . ASP B 1 276 ? 18.781 4.621 -49.969 1 34.66 276 ASP B O 1
ATOM 4225 N N . THR B 1 277 ? 17.609 3.15 -50.938 1 30.7 277 THR B N 1
ATOM 4226 C CA . THR B 1 277 ? 18.484 2.734 -52.031 1 30.7 277 THR B CA 1
ATOM 4227 C C . THR B 1 277 ? 18.547 3.807 -53.094 1 30.7 277 THR B C 1
ATOM 4229 O O . THR B 1 277 ? 17.516 4.211 -53.656 1 30.7 277 THR B O 1
ATOM 4232 N N . PRO B 1 278 ? 19.75 4.387 -53.219 1 26.91 278 PRO B N 1
ATOM 4233 C CA . PRO B 1 278 ? 19.906 5.07 -54.5 1 26.91 278 PRO B CA 1
ATOM 4234 C C . PRO B 1 278 ? 19.797 4.125 -55.688 1 26.91 278 PRO B C 1
ATOM 4236 O O . PRO B 1 278 ? 20.047 2.924 -55.562 1 26.91 278 PRO B O 1
#

Foldseek 3Di:
DDQLVVVVVLPQDSLLSQLLVVLVVPPWDDLVRSCVVVVHDSVSSVVSQVVCVVLVQWDWDDDVVITIHGDPPVVSVVSSVVVVVVVVVVVCCVVVVVVPDPPPQDKDWDWWLVRQLVVVLVLLQPFQAEKEKEWEDPSCVVCVVSNQVSVVNVHAYEYEYLDPDDPGSHYYFHAPCSVVCVPPPQATWIWMQGLLQKIKTFGAHNVSGTTPTIIITRRSVVSLVVQQVRLVRRLVRDPPVCNVVSCCCRHCVNNVGPSNCVVVDPPPPPPPPPPPDD/DDQLVVVVVLPQDSLLSQLLVVLVVPPWDDLVVSCVVVVHDSVSSVVSQVVCVVLVQWDWDDDVVITIHGDPPVVSVVSSVVVVVVVVVVVCCVVVVVVPDPPPFDKDWDWWLVRQLVVVLVLLQPFQAEKEKEWEDPSCVVCVVSNQVSVVNVHAYEYEYLDPDDPGSHYYFHAPCSVVCVPPPQATWIWMQGLLQKIKTFGAHNVSTTTPTIIITRRSVVSLVVQQVRLVRRLVRDPPVCNVVSCCCRHCVNNVGPSNCVVVDPPPPPPPPPPPDD

Organism: Myxococcus xanthus (strain DK1622) (NCBI:txid246197)

Nearest PDB structures (foldseek):
  3qph-assembly1_A-2  TM=4.929E-01  e=4.888E-11  Pyrococcus furiosus
  5bpd-assembly1_C  TM=4.020E-01  e=3.023E-12  Pyrococcus furiosus
  5bpd-assembly1_D  TM=3.872E-01  e=2.692E-12  Pyrococcus furiosus
  5bpi-assembly1_C  TM=4.059E-01  e=8.101E-12  Pyrococcus furiosus
  5bqt-assembly1_B  TM=3.931E-01  e=2.901E-11  Pyrococcus furiosus

Sequence (556 aa):
MDADEGLVALGFTEVEARVYCELLKGAPATGYRLAQALGKAPPSIYQALASLEHKGAVLVEEGEPRSFRPVPPDEVLTALQRGFDTRRREAADALRKLHAPVQDDRIYHLKSHAQVMERARAMIAGATERLLFDLFPPPLAALAPALTEASARRVSVVGLVYDEPPKAPFASVRSSSADFVRERWPGAQLTLVVDAREFLVALLTPDGTGVKQAIWSDSVYLSCLQHSGLAAEIQLSAPPSARARMARSFSLINSSPPGLRQLVGRQPRSSSKRGDTPMDADEGLVALGFTEVEARVYCELLKGAPATGYRLAQALGKAPPSIYQALASLEHKGAVLVEEGEPRSFRPVPPDEVLTALQRGFDTRRREAADALRKLHAPVQDDRIYHLKSHAQVMERARAMIAGATERLLFDLFPPPLAALAPALTEASARRVSVVGLVYDEPPKAPFASVRSSSADFVRERWPGAQLTLVVDAREFLVALLTPDGTGVKQAIWSDSVYLSCLQHSGLAAEIQLSAPPSARARMARSFSLINSSPPGLRQLVGRQPRSSSKRGDTP

pLDDT: mean 83.47, std 16.72, range [26.91, 98.75]

Secondary structure (DSSP, 8-state):
--HHHHHHHTT--HHHHHHHHHHHHS-SB-HHHHHHHHT--HHHHHHHHHHHHHTTSEEEE-SSS-EEEEPPHHHHHHHHHHHHHHHHHHHHHHHHTTS-------EEEP-SHHHHHHHHHHHHHH--SEEEEEE-HHHHHHHHHHHHHHHHTT-EEEEEESSSPP-SSSEEEE-TTHHHHHHH-SSEEEEEEETTTEEEEEEE-TTSS-EEEEEEE--HHHHHHHHHHHHHHHHHHS-HHHHHHHHHHHSHHHH--HHHHHHH--------------/--HHHHHHHTT--HHHHHHHHHHHHS-SB-HHHHHHHHT--HHHHHHHHHHHHHTTSEEEE-SSS-EEEEPPHHHHHHHHHHHHHHHHHHHHHHHHTTS-------EEEP-SHHHHHHHHHHHHHH--SEEEEEE-HHHHHHHHHHHHHHHHTT-EEEEEESSSPPSSSSEEEE-TTHHHHHHH-SSEEEEEEETTTEEEEEEE-TTSS-EEEEEEE--HHHHHHHHHHHHHHHHHHS-HHHHHHHHHHHSHHHH--HHHHHHH--------------